Protein AF-A0AAD6IPH9-F1 (afdb_monomer)

Secondary structure (DSSP, 8-state):
--PPPPPP-----PPPPEEEEEE-STTSSHHHHHHHHGGGSPPTTT--EEEEE--S--HHHHHHHHSTTSTTGGG---EEE-TTS-TTTS-TTHHHHHHHHIIIII--SEEEEEPPTT--HHHHHHHHHHHHHHHHHHHHH-TTS------EEEEEEETTT----S--SHHHHHHHTT--EEEEESGGGS-HHHHHHHHHHHHTT-TT--EEE-BTTB--HHHH----TTSHHHHHHTT--SS--------------TTEEEEEEEEES-SSSB-HHHHHHHHHH--TTTEEEEEEEEEESSPPTT---SSSEEEEEEEETTEEEEEEE--S-SS---EEEEEEEEEETT-HHHHHHHHHTTSS--BTTS------EEEETT------------------------------------------PPPPTTGGGSS--GGG---GGGSSSTTEEEEE-SBTTTBSTTSPPPHHHHHHHHHHHHHSEEEEE-SS-HHHHHHHH--TT--GGGT-SEEEEGGGTEEEETTEEPPP--HHHHH-HHHHHHHHHHHHHHHHH---S---S-SEEE-SS-EEE-SS-TT--HHHHHHHHHHHHHH-HHHHHHHHHHHHTGGG-EEEEEETTTEEEEEETT-SGGGGHHHHHT-B-TTSSBS-SEEEEEES--STTSTTHHHHH-TTEEEEE-SSHHHHHHHHHHHHT-

Foldseek 3Di:
DDDDDDDPDPPPPQFFAAEEEEAEAPPLCSVVLVVLCQVVDDAPPLAAEEEEEFDPDDPPVVCVLVPDPDVRSRRHPDHDYQPDHGCQPPPPPSVLVVVQCCCPPVVGSYYYYYHYHPRQQQVVQVNLVVSQVVQVVVCVVPVVGHGYHHAFYEYRDALVPDQADPDLDPVLLVSLVRHQEYEHEPCVVDDPVSNVSVVVSSCSSPVQRYYDYADNSHDNSVLRDADTPSCQVVLVVVPPPPDDDDDDDDDPPPDDPPWKWKKKKFWFPDAQWKALVLQVVCLQPVRSQWWAKKWWKAWHQQDHPQAPDDGTFIWTKIHGRSDIHTDTDDDPDPPDPRTRIIMMIMTTPPNLVVVVVVVVVVSRIDHNVNDDPIDIDMDIPVDPDDDDDDDDDDDDDDDDDDDDDDDDDDDDDDDDDDDDDDDDDDDDPVLVVPPDDPPQQDDQCQAQDFLEEEEEEADQTQFPHQAAGDPVSLVLLQVVRSHHAYEYFYLAALVSVCSHDPDPNRGNLCSHQWYAYNLNLFIDGSSHTDDHAFQCNLQPPVRVVVLVVVLVVLLVPDDDPAADAQQWDGDRFWIKGFSNHPPDDPVRLQVQLVVCVVVVSAVVVVVVSCVVVVVSQWDWADDDRTIIIIGHPCSANNVNVVVQQCDADPVRHRRRQAYEYEDAQCDVNGSCVCVQPDPRYVYDHANGNVRSSVVSCVVVVD

InterPro domains:
  IPR003495 CobW/HypB/UreG, nucleotide-binding domain [PF02492] (21-212)
  IPR005002 Phosphomannomutase [PF03332] (475-701)
  IPR005002 Phosphomannomutase [PTHR10466] (449-700)
  IPR005002 Phosphomannomutase [SFLDF00445] (448-701)
  IPR005002 Phosphomannomutase [cd02585] (453-699)
  IPR006379 HAD-superfamily hydrolase, subfamily IIB [TIGR01484] (455-677)
  IPR023214 HAD superfamily [G3DSA:3.40.50.1000] (453-696)
  IPR027417 P-loop containing nucleoside triphosphate hydrolase [G3DSA:3.40.50.300] (20-229)
  IPR027417 P-loop containing nucleoside triphosphate hydrolase [SSF52540] (21-219)
  IPR036412 HAD-like superfamily [SSF56784] (453-700)
  IPR043169 Phosphomannomutase, cap domain [G3DSA:3.30.1240.20] (534-635)

Structure (mmCIF, N/CA/C/O backbone):
data_AF-A0AAD6IPH9-F1
#
_entry.id   AF-A0AAD6IPH9-F1
#
loop_
_atom_site.group_PDB
_atom_site.id
_atom_site.type_symbol
_atom_site.label_atom_id
_atom_site.label_alt_id
_atom_site.label_comp_id
_atom_site.label_asym_id
_atom_site.label_entity_id
_atom_site.label_seq_id
_atom_site.pdbx_PDB_ins_code
_atom_site.Cartn_x
_atom_site.Cartn_y
_atom_site.Cartn_z
_atom_site.occupancy
_atom_site.B_iso_or_equiv
_atom_site.auth_seq_id
_atom_site.auth_comp_id
_atom_site.auth_asym_id
_atom_site.auth_atom_id
_atom_site.pdbx_PDB_model_num
ATOM 1 N N . MET A 1 1 ? 47.108 54.157 17.384 1.00 40.97 1 MET A N 1
ATOM 2 C CA . MET A 1 1 ? 46.937 52.703 17.577 1.00 40.97 1 MET A CA 1
ATOM 3 C C . MET A 1 1 ? 45.642 52.492 18.333 1.00 40.97 1 MET A C 1
ATOM 5 O O . MET A 1 1 ? 45.624 52.572 19.551 1.00 40.97 1 MET A O 1
ATOM 9 N N . THR A 1 2 ? 44.549 52.333 17.601 1.00 30.41 2 THR A N 1
ATOM 10 C CA . THR A 1 2 ? 43.223 52.032 18.147 1.00 30.41 2 THR A CA 1
ATOM 11 C C . THR A 1 2 ? 42.772 50.766 17.446 1.00 30.41 2 THR A C 1
ATOM 13 O O . THR A 1 2 ? 42.500 50.779 16.248 1.00 30.41 2 THR A O 1
ATOM 16 N N . SER A 1 3 ? 42.833 49.665 18.187 1.00 34.91 3 SER A N 1
ATOM 17 C CA . SER A 1 3 ? 42.413 48.330 17.780 1.00 34.91 3 SER A CA 1
ATOM 18 C C . SER A 1 3 ? 40.932 48.340 17.407 1.00 34.91 3 SER A C 1
ATOM 20 O O . SER A 1 3 ? 40.087 48.636 18.254 1.00 34.91 3 SER A O 1
ATOM 22 N N . GLN A 1 4 ? 40.628 48.025 16.150 1.00 31.45 4 GLN A N 1
ATOM 23 C CA . GLN A 1 4 ? 39.270 47.676 15.744 1.00 31.45 4 GLN A CA 1
ATOM 24 C C . GLN A 1 4 ? 38.835 46.391 16.473 1.00 31.45 4 GLN A C 1
ATOM 26 O O . GLN A 1 4 ? 39.679 45.525 16.723 1.00 31.45 4 GLN A O 1
ATOM 31 N N . PRO A 1 5 ? 37.550 46.266 16.844 1.00 30.94 5 PRO A N 1
ATOM 32 C CA . PRO A 1 5 ? 37.028 45.034 17.417 1.00 30.94 5 PRO A CA 1
ATOM 33 C C . PRO A 1 5 ? 37.062 43.908 16.368 1.00 30.94 5 PRO A C 1
ATOM 35 O O . PRO A 1 5 ? 37.026 44.194 15.167 1.00 30.94 5 PRO A O 1
ATOM 38 N N . PRO A 1 6 ? 37.140 42.635 16.793 1.00 31.25 6 PRO A N 1
ATOM 39 C CA . PRO A 1 6 ? 37.126 41.515 15.866 1.00 31.25 6 PRO A CA 1
ATOM 40 C C . PRO A 1 6 ? 35.789 41.494 15.120 1.00 31.25 6 PRO A C 1
ATOM 42 O O . PRO A 1 6 ? 34.722 41.607 15.727 1.00 31.25 6 PRO A O 1
ATOM 45 N N . VAL A 1 7 ? 35.863 41.368 13.796 1.00 28.55 7 VAL A N 1
ATOM 46 C CA . VAL A 1 7 ? 34.715 41.087 12.929 1.00 28.55 7 VAL A CA 1
ATOM 47 C C . VAL A 1 7 ? 34.043 39.811 13.458 1.00 28.55 7 VAL A C 1
ATOM 49 O O . VAL A 1 7 ? 34.758 38.846 13.744 1.00 28.55 7 VAL A O 1
ATOM 52 N N . PRO A 1 8 ? 32.711 39.783 13.653 1.00 26.44 8 PRO A N 1
ATOM 53 C CA . PRO A 1 8 ? 32.043 38.581 14.121 1.00 26.44 8 PRO A CA 1
ATOM 54 C C . PRO A 1 8 ? 32.283 37.467 13.104 1.00 26.44 8 PRO A C 1
ATOM 56 O O . PRO A 1 8 ? 32.081 37.661 11.906 1.00 26.44 8 PRO A O 1
ATOM 59 N N . ILE A 1 9 ? 32.743 36.317 13.599 1.00 29.39 9 ILE A N 1
ATOM 60 C CA . ILE A 1 9 ? 32.830 35.070 12.841 1.00 29.39 9 ILE A CA 1
ATOM 61 C C . ILE A 1 9 ? 31.447 34.857 12.224 1.00 29.39 9 ILE A C 1
ATOM 63 O O . ILE A 1 9 ? 30.461 34.704 12.948 1.00 29.39 9 ILE A O 1
ATOM 67 N N . THR A 1 10 ? 31.370 34.948 10.898 1.00 30.03 10 THR A N 1
ATOM 68 C CA . THR A 1 10 ? 30.166 34.693 10.113 1.00 30.03 10 THR A CA 1
ATOM 69 C C . THR A 1 10 ? 29.572 33.362 10.563 1.00 30.03 10 THR A C 1
ATOM 71 O O . THR A 1 10 ? 30.263 32.344 10.595 1.00 30.03 10 THR A O 1
ATOM 74 N N . GLN A 1 11 ? 28.306 33.382 10.989 1.00 28.66 11 GLN A N 1
ATOM 75 C CA . GLN A 1 11 ? 27.573 32.174 11.354 1.00 28.66 11 GLN A CA 1
ATOM 76 C C . GLN A 1 11 ? 27.664 31.190 10.186 1.00 28.66 11 GLN A C 1
ATOM 78 O O . GLN A 1 11 ? 27.154 31.466 9.102 1.00 28.66 11 GLN A O 1
ATOM 83 N N . VAL A 1 12 ? 28.332 30.056 10.397 1.00 33.31 12 VAL A N 1
ATOM 84 C CA . VAL A 1 12 ? 28.293 28.932 9.463 1.00 33.31 12 VAL A CA 1
ATOM 85 C C . VAL A 1 12 ? 26.847 28.450 9.451 1.00 33.31 12 VAL A C 1
ATOM 87 O O . VAL A 1 12 ? 26.389 27.798 10.390 1.00 33.31 12 VAL A O 1
ATOM 90 N N . VAL A 1 13 ? 26.092 28.849 8.430 1.00 38.53 13 VAL A N 1
ATOM 91 C CA . VAL A 1 13 ? 24.740 28.348 8.194 1.00 38.53 13 VAL A CA 1
ATOM 92 C C . VAL A 1 13 ? 24.895 26.873 7.843 1.00 38.53 13 VAL A C 1
ATOM 94 O O . VAL A 1 13 ? 25.298 26.528 6.736 1.00 38.53 13 VAL A O 1
ATOM 97 N N . HIS A 1 14 ? 24.651 25.990 8.811 1.00 47.28 14 HIS A N 1
ATOM 98 C CA . HIS A 1 14 ? 24.636 24.558 8.545 1.00 47.28 14 HIS A CA 1
ATOM 99 C C . HIS A 1 14 ? 23.437 24.259 7.630 1.00 47.28 14 HIS A C 1
ATOM 101 O O . HIS A 1 14 ? 22.299 24.501 8.047 1.00 47.28 14 HIS A O 1
ATOM 107 N N . PRO A 1 15 ? 23.657 23.748 6.404 1.00 59.06 15 PRO A N 1
ATOM 108 C CA . PRO A 1 15 ? 22.583 23.479 5.451 1.00 59.06 15 PRO A CA 1
ATOM 109 C C . PRO A 1 15 ? 21.565 22.503 6.054 1.00 59.06 15 PRO A C 1
ATOM 111 O O . PRO A 1 15 ? 21.917 21.665 6.890 1.00 59.06 15 PRO A O 1
ATOM 114 N N . GLN A 1 16 ? 20.293 22.618 5.671 1.00 69.06 16 GLN A N 1
ATOM 115 C CA . GLN A 1 16 ? 19.253 21.674 6.095 1.00 69.06 16 GLN A CA 1
ATOM 116 C C . GLN A 1 16 ? 19.664 20.246 5.690 1.00 69.06 16 GLN A C 1
ATOM 118 O O . GLN A 1 16 ? 20.018 20.046 4.527 1.00 69.06 16 GLN A O 1
ATOM 123 N N . PRO A 1 17 ? 19.678 19.258 6.606 1.00 74.19 17 PRO A N 1
ATOM 124 C CA . PRO A 1 17 ? 20.082 17.907 6.257 1.00 74.19 17 PRO A CA 1
ATOM 125 C C . PRO A 1 17 ? 18.937 17.203 5.538 1.00 74.19 17 PRO A C 1
ATOM 127 O O . PRO A 1 17 ? 17.760 17.410 5.847 1.00 74.19 17 PRO A O 1
ATOM 130 N N . TRP A 1 18 ? 19.284 16.355 4.578 1.00 77.00 18 TRP A N 1
ATOM 131 C CA . TRP A 1 18 ? 18.292 15.674 3.756 1.00 77.00 18 TRP A CA 1
ATOM 132 C C . TRP A 1 18 ? 18.241 14.187 4.089 1.00 77.00 18 TRP A C 1
ATOM 134 O O . TRP A 1 18 ? 19.237 13.487 3.872 1.00 77.00 18 TRP A O 1
ATOM 144 N N . PRO A 1 19 ? 17.124 13.690 4.650 1.00 86.50 19 PRO A N 1
ATOM 145 C CA . PRO A 1 19 ? 16.977 12.278 4.944 1.00 86.50 19 PRO A CA 1
ATOM 146 C C . PRO A 1 19 ? 16.933 11.436 3.667 1.00 86.50 19 PRO A C 1
ATOM 148 O O . PRO A 1 19 ? 16.150 11.723 2.765 1.00 86.50 19 PRO A O 1
ATOM 151 N N . SER A 1 20 ? 17.714 10.360 3.615 1.00 87.38 20 SER A N 1
ATOM 152 C CA . SER A 1 20 ? 17.524 9.268 2.651 1.00 87.38 20 SER A CA 1
ATOM 153 C C . SER A 1 20 ? 16.933 8.060 3.364 1.00 87.38 20 SER A C 1
ATOM 155 O O . SER A 1 20 ? 17.438 7.653 4.410 1.00 87.38 20 SER A O 1
ATOM 157 N N . ILE A 1 21 ? 15.887 7.463 2.799 1.00 87.94 21 ILE A N 1
ATOM 158 C CA . ILE A 1 21 ? 15.322 6.210 3.305 1.00 87.94 21 ILE A CA 1
ATOM 159 C C . ILE A 1 21 ? 16.053 5.047 2.635 1.00 87.94 21 ILE A C 1
ATOM 161 O O . ILE A 1 21 ? 16.107 4.982 1.411 1.00 87.94 21 ILE A O 1
ATOM 165 N N . VAL A 1 22 ? 16.561 4.102 3.426 1.00 89.06 22 VAL A N 1
ATOM 166 C CA . VAL A 1 22 ? 17.079 2.816 2.942 1.00 89.06 22 VAL A CA 1
ATOM 167 C C . VAL A 1 22 ? 16.176 1.707 3.472 1.00 89.06 22 VAL A C 1
ATOM 169 O O . VAL A 1 22 ? 16.068 1.483 4.678 1.00 89.06 22 VAL A O 1
ATOM 172 N N . THR A 1 23 ? 15.504 1.015 2.557 1.00 86.88 23 THR A N 1
ATOM 173 C CA . THR A 1 23 ? 14.456 0.031 2.844 1.00 86.88 23 THR A CA 1
ATOM 174 C C . THR A 1 23 ? 14.688 -1.283 2.102 1.00 86.88 23 THR A C 1
ATOM 176 O O . THR A 1 23 ? 15.613 -1.395 1.303 1.00 86.88 23 THR A O 1
ATOM 179 N N . GLY A 1 24 ? 13.916 -2.321 2.421 1.00 82.31 24 GLY A N 1
ATOM 180 C CA . GLY A 1 24 ? 14.079 -3.672 1.880 1.00 82.31 24 GLY A CA 1
ATOM 181 C C . GLY A 1 24 ? 13.961 -4.765 2.941 1.00 82.31 24 GLY A C 1
ATOM 182 O O . GLY A 1 24 ? 14.081 -4.513 4.143 1.00 82.31 24 GLY A O 1
ATOM 183 N N . PHE A 1 25 ? 13.754 -6.005 2.492 1.00 80.38 25 PHE A N 1
ATOM 184 C CA . PHE A 1 25 ? 13.565 -7.165 3.369 1.00 80.38 25 PHE A CA 1
ATOM 185 C C . PHE A 1 25 ? 14.732 -7.380 4.348 1.00 80.38 25 PHE A C 1
ATOM 187 O O . PHE A 1 25 ? 15.869 -6.947 4.127 1.00 80.38 25 PHE A O 1
ATOM 194 N N . LEU A 1 26 ? 14.450 -8.051 5.468 1.00 80.12 26 LEU A N 1
ATOM 195 C CA . LEU A 1 26 ? 15.492 -8.445 6.415 1.00 80.12 26 LEU A CA 1
ATOM 196 C C . LEU A 1 26 ? 16.542 -9.306 5.698 1.00 80.12 26 LEU A C 1
ATOM 198 O O . LEU A 1 26 ? 16.204 -10.170 4.893 1.00 80.12 26 LEU A O 1
ATOM 202 N N . GLY A 1 27 ? 17.818 -9.037 5.967 1.00 79.94 27 GLY A N 1
ATOM 203 C CA . GLY A 1 27 ? 18.922 -9.751 5.329 1.00 79.94 27 GLY A CA 1
ATOM 204 C C . GLY A 1 27 ? 19.260 -9.295 3.906 1.00 79.94 27 GLY A C 1
ATOM 205 O O . GLY A 1 27 ? 20.228 -9.811 3.353 1.00 79.94 27 GLY A O 1
ATOM 206 N N . SER A 1 28 ? 18.568 -8.302 3.325 1.00 87.81 28 SER A N 1
ATOM 207 C CA . SER A 1 28 ? 18.896 -7.801 1.978 1.00 87.81 28 SER A CA 1
ATOM 208 C C . SER A 1 28 ? 20.208 -7.016 1.883 1.00 87.81 28 SER A C 1
ATOM 210 O O . SER A 1 28 ? 20.683 -6.742 0.786 1.00 87.81 28 SER A O 1
ATOM 212 N N . GLY A 1 29 ? 20.841 -6.701 3.018 1.00 87.56 29 GLY A N 1
ATOM 213 C CA . GLY A 1 29 ? 22.144 -6.031 3.079 1.00 87.56 29 GLY A CA 1
ATOM 214 C C . GLY A 1 29 ? 22.083 -4.505 3.194 1.00 87.56 29 GLY A C 1
ATOM 215 O O . GLY A 1 29 ? 23.081 -3.849 2.918 1.00 87.56 29 GLY A O 1
ATOM 216 N N . LYS A 1 30 ? 20.949 -3.937 3.631 1.00 89.25 30 LYS A N 1
ATOM 217 C CA . LYS A 1 30 ? 20.774 -2.491 3.889 1.00 89.25 30 LYS A CA 1
ATOM 218 C C . LYS A 1 30 ? 21.888 -1.895 4.755 1.00 89.25 30 LYS A C 1
ATOM 220 O O . LYS A 1 30 ? 22.540 -0.946 4.337 1.00 89.25 30 LYS A O 1
ATOM 225 N N . THR A 1 31 ? 22.149 -2.477 5.927 1.00 83.69 31 THR A N 1
ATOM 226 C CA . THR A 1 31 ? 23.180 -1.982 6.852 1.00 83.69 31 THR A CA 1
ATOM 227 C C . THR A 1 31 ? 24.575 -2.058 6.231 1.00 83.69 31 THR A C 1
ATOM 229 O O . THR A 1 31 ? 25.342 -1.107 6.323 1.00 83.69 31 THR A O 1
ATOM 232 N N . THR A 1 32 ? 24.896 -3.154 5.534 1.00 85.06 32 THR A N 1
ATOM 233 C CA . THR A 1 32 ? 26.162 -3.297 4.795 1.00 85.06 32 THR A CA 1
ATOM 234 C C . THR A 1 32 ? 26.305 -2.224 3.720 1.00 85.06 32 THR A C 1
ATOM 236 O O . THR A 1 32 ? 27.376 -1.641 3.582 1.00 85.06 32 THR A O 1
ATOM 239 N N . LEU A 1 33 ? 25.221 -1.918 3.003 1.00 89.00 33 LEU A N 1
ATOM 240 C CA . LEU A 1 33 ? 25.200 -0.847 2.017 1.00 89.00 33 LEU A CA 1
ATOM 241 C C . LEU A 1 33 ? 25.491 0.509 2.657 1.00 89.00 33 LEU A C 1
ATOM 243 O O . LEU A 1 33 ? 26.385 1.207 2.192 1.00 89.00 33 LEU A O 1
ATOM 247 N N . ILE A 1 34 ? 24.814 0.849 3.757 1.00 86.38 34 ILE A N 1
ATOM 248 C CA . ILE A 1 34 ? 25.044 2.105 4.490 1.00 86.38 34 ILE A CA 1
ATOM 249 C C . ILE A 1 34 ? 26.498 2.195 4.976 1.00 86.38 34 ILE A C 1
ATOM 251 O O . ILE A 1 34 ? 27.152 3.219 4.787 1.00 86.38 34 ILE A O 1
ATOM 255 N N . LEU A 1 35 ? 27.038 1.112 5.538 1.00 82.31 35 LEU A N 1
ATOM 256 C CA . LEU A 1 35 ? 28.430 1.042 5.990 1.00 82.31 35 LEU A CA 1
ATOM 257 C C . LEU A 1 35 ? 29.434 1.250 4.848 1.00 82.31 35 LEU A C 1
ATOM 259 O O . LEU A 1 35 ? 30.454 1.901 5.053 1.00 82.31 35 L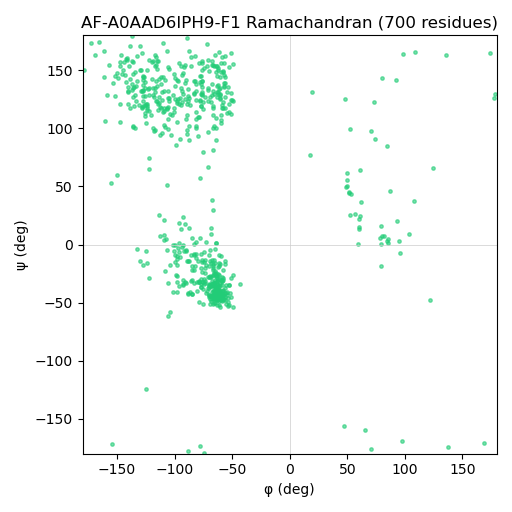EU A O 1
ATOM 263 N N . ASN A 1 36 ? 29.143 0.750 3.646 1.00 84.31 36 ASN A N 1
ATOM 264 C CA . ASN A 1 36 ? 29.985 0.941 2.463 1.00 84.31 36 ASN A CA 1
ATOM 265 C C . ASN A 1 36 ? 29.906 2.361 1.873 1.00 84.31 36 ASN A C 1
ATOM 267 O O . ASN A 1 36 ? 30.756 2.727 1.053 1.00 84.31 36 ASN A O 1
ATOM 271 N N . LEU A 1 37 ? 28.922 3.172 2.277 1.00 82.38 37 LEU A N 1
ATOM 272 C CA . LEU A 1 37 ? 28.849 4.591 1.918 1.00 82.38 37 LEU A CA 1
ATOM 273 C C . LEU A 1 37 ? 29.756 5.452 2.800 1.00 82.38 37 LEU A C 1
ATOM 275 O O . LEU A 1 37 ? 30.303 6.431 2.304 1.00 82.38 37 LEU A O 1
ATOM 279 N N . LEU A 1 38 ? 29.964 5.084 4.072 1.00 77.94 38 LEU A N 1
ATOM 280 C CA . LEU A 1 38 ? 30.748 5.882 5.028 1.00 77.94 38 LEU A CA 1
ATOM 281 C C . LEU A 1 38 ? 32.158 6.250 4.526 1.00 77.94 38 LEU A C 1
ATOM 283 O O . LEU A 1 38 ? 32.512 7.423 4.614 1.00 77.94 38 LEU A O 1
ATOM 287 N N . PRO A 1 39 ? 32.958 5.331 3.944 1.00 78.19 39 PRO A N 1
ATOM 288 C CA . PRO A 1 39 ? 34.296 5.665 3.453 1.00 78.19 39 PRO A CA 1
ATOM 289 C C . PRO A 1 39 ? 34.300 6.604 2.240 1.00 78.19 39 PRO A C 1
ATOM 291 O O . PRO A 1 39 ? 35.358 7.098 1.871 1.00 78.19 39 PRO A O 1
ATOM 294 N N . GLN A 1 40 ? 33.147 6.801 1.593 1.00 81.44 40 GLN A N 1
ATOM 295 C CA . GLN A 1 40 ? 32.972 7.690 0.441 1.00 81.44 40 GLN A CA 1
ATOM 296 C C . GLN A 1 40 ? 32.510 9.097 0.863 1.00 81.44 40 GLN A C 1
ATOM 298 O O . GLN A 1 40 ? 32.297 9.958 0.011 1.00 81.44 40 GLN A O 1
ATOM 303 N N . LEU A 1 41 ? 32.292 9.326 2.163 1.00 77.00 41 LEU A N 1
ATOM 304 C CA . LEU A 1 41 ? 31.900 10.618 2.720 1.00 77.00 41 LEU A CA 1
ATOM 305 C C . LEU A 1 41 ? 33.128 11.400 3.202 1.00 77.00 41 LEU A C 1
ATOM 307 O O . LEU A 1 41 ? 34.127 10.784 3.585 1.00 77.00 41 LEU A O 1
ATOM 311 N N . PRO A 1 42 ? 33.064 12.747 3.233 1.00 74.94 42 PRO A N 1
ATOM 312 C CA . PRO A 1 42 ? 34.139 13.530 3.820 1.00 74.94 42 PRO A CA 1
ATOM 313 C C . PRO A 1 42 ? 34.375 13.127 5.285 1.00 74.94 42 PRO A C 1
ATOM 315 O O . PRO A 1 42 ? 33.438 12.745 5.992 1.00 74.94 42 PRO A O 1
ATOM 318 N N . PRO A 1 43 ? 35.620 13.209 5.771 1.00 67.25 43 PRO A N 1
ATOM 319 C CA . PRO A 1 43 ? 35.936 12.794 7.124 1.00 67.25 43 PRO A CA 1
ATOM 320 C C . PRO A 1 43 ? 35.357 13.760 8.180 1.00 67.25 43 PRO A C 1
ATOM 322 O O . PRO A 1 43 ? 35.108 14.942 7.920 1.00 67.25 43 PRO A O 1
ATOM 325 N N . PRO A 1 44 ? 35.190 13.303 9.425 1.00 56.12 44 PRO A N 1
ATOM 326 C CA . PRO A 1 44 ? 34.807 14.164 10.539 1.00 56.12 44 PRO A CA 1
ATOM 327 C C . PRO A 1 44 ? 35.938 15.148 10.884 1.00 56.12 44 PRO A C 1
ATOM 329 O O . PRO A 1 44 ? 37.110 14.842 10.657 1.00 56.12 44 PRO A O 1
ATOM 332 N N . PRO A 1 45 ? 35.628 16.311 11.484 1.00 59.41 45 PRO A N 1
ATOM 333 C CA . PRO A 1 45 ? 34.293 16.791 11.853 1.00 59.41 45 PRO A CA 1
ATOM 334 C C . PRO A 1 45 ? 33.561 17.497 10.696 1.00 59.41 45 PRO A C 1
ATOM 336 O O . PRO A 1 45 ? 32.491 18.057 10.911 1.00 59.41 45 PRO A O 1
ATOM 339 N N . THR A 1 46 ? 34.135 17.510 9.483 1.00 66.75 46 THR A N 1
ATOM 340 C CA . THR A 1 46 ? 33.599 18.282 8.344 1.00 66.75 46 THR A CA 1
ATOM 341 C C . THR A 1 46 ? 32.277 17.735 7.812 1.00 66.75 46 THR A C 1
ATOM 343 O O . THR A 1 46 ? 31.442 18.496 7.327 1.00 66.75 46 THR A O 1
ATOM 346 N N . TYR A 1 47 ? 32.054 16.430 7.966 1.00 70.19 47 TYR A N 1
ATOM 347 C CA . TYR A 1 47 ? 30.808 15.770 7.613 1.00 70.19 47 TYR A CA 1
ATOM 348 C C . TYR A 1 47 ? 30.366 14.844 8.736 1.00 70.19 47 TYR A C 1
ATOM 350 O O . TYR A 1 47 ? 31.172 14.124 9.323 1.00 70.19 47 TYR A O 1
ATOM 358 N N . THR A 1 48 ? 29.075 14.875 9.046 1.00 70.94 48 THR A N 1
ATOM 359 C CA . THR A 1 48 ? 28.474 14.013 10.066 1.00 70.94 48 THR A CA 1
ATOM 360 C C . THR A 1 48 ? 27.228 13.358 9.491 1.00 70.94 48 THR A C 1
ATOM 362 O O . THR A 1 48 ? 26.286 14.055 9.102 1.00 70.94 48 THR A O 1
ATOM 365 N N . LEU A 1 49 ? 27.225 12.024 9.449 1.00 77.31 49 LEU A N 1
ATOM 366 C CA . LEU A 1 49 ? 26.064 11.222 9.072 1.00 77.31 49 LEU A CA 1
ATOM 367 C C . LEU A 1 49 ? 25.353 10.734 10.340 1.00 77.31 49 LEU A C 1
ATOM 369 O O . LEU A 1 49 ? 25.956 10.041 11.158 1.00 77.31 49 LEU A O 1
ATOM 373 N N . ALA A 1 50 ? 24.072 11.068 10.487 1.00 80.50 50 ALA A N 1
ATOM 374 C CA . ALA A 1 50 ? 23.200 10.461 11.488 1.00 80.50 50 ALA A CA 1
ATOM 375 C C . ALA A 1 50 ? 22.447 9.283 10.864 1.00 80.50 50 ALA A C 1
ATOM 377 O O . ALA A 1 50 ? 21.875 9.416 9.780 1.00 80.50 50 ALA A O 1
ATOM 378 N N . ILE A 1 51 ? 22.434 8.140 11.549 1.00 79.00 51 ILE A N 1
ATOM 379 C CA . ILE A 1 51 ? 21.709 6.944 11.112 1.00 79.00 51 ILE A CA 1
ATOM 380 C C . ILE A 1 51 ? 20.595 6.672 12.121 1.00 79.00 51 ILE A C 1
ATOM 382 O O . ILE A 1 51 ? 20.862 6.464 13.303 1.00 79.00 51 ILE A O 1
ATOM 386 N N . LEU A 1 52 ? 19.351 6.665 11.647 1.00 79.88 52 LEU A N 1
ATOM 387 C CA . LEU A 1 52 ? 18.175 6.285 12.422 1.00 79.88 52 LEU A CA 1
ATOM 388 C C . LEU A 1 52 ? 17.796 4.845 12.055 1.00 79.88 52 LEU A C 1
ATOM 390 O O . LEU A 1 52 ? 17.420 4.589 10.911 1.00 79.88 52 LEU A O 1
ATOM 394 N N . LYS A 1 53 ? 17.903 3.909 13.004 1.00 72.75 53 LYS A N 1
ATOM 395 C CA . LYS A 1 53 ? 17.609 2.477 12.805 1.00 72.75 53 LYS A CA 1
ATOM 396 C C . LYS A 1 53 ? 16.415 2.037 13.654 1.00 72.75 53 LYS A C 1
ATOM 398 O O . LYS A 1 53 ? 16.163 2.593 14.719 1.00 72.75 53 LYS A O 1
ATOM 403 N N . ASN A 1 54 ? 15.696 1.023 13.171 1.00 57.91 54 ASN A N 1
ATOM 404 C CA . ASN A 1 54 ? 14.424 0.573 13.732 1.00 57.91 54 ASN A CA 1
ATOM 405 C C . ASN A 1 54 ? 14.402 -0.796 14.466 1.00 57.91 54 ASN A C 1
ATOM 407 O O . ASN A 1 54 ? 13.324 -1.329 14.737 1.00 57.91 54 ASN A O 1
ATOM 411 N N . GLU A 1 55 ? 15.531 -1.453 14.728 1.00 53.88 55 GLU A N 1
ATOM 412 C CA . GLU A 1 55 ? 15.502 -2.831 15.258 1.00 53.88 55 GLU A CA 1
ATOM 413 C C . GLU A 1 55 ? 16.109 -2.955 16.652 1.00 53.88 55 GLU A C 1
ATOM 415 O O . GLU A 1 55 ? 17.212 -2.478 16.892 1.00 53.88 55 GLU A O 1
ATOM 420 N N . PHE A 1 56 ? 15.401 -3.681 17.525 1.00 38.44 56 PHE A N 1
ATOM 421 C CA . PHE A 1 56 ? 15.954 -4.268 18.741 1.00 38.44 56 PHE A CA 1
ATOM 422 C C . PHE A 1 56 ? 16.839 -5.467 18.371 1.00 38.44 56 PHE A C 1
ATOM 424 O O . PHE A 1 56 ? 16.350 -6.424 17.767 1.00 38.44 56 PHE A O 1
ATOM 431 N N . GLY A 1 57 ? 18.089 -5.476 18.843 1.00 37.84 57 GLY A N 1
ATOM 432 C CA . GLY A 1 57 ? 18.777 -6.732 19.160 1.00 37.84 57 GLY A CA 1
ATOM 433 C C . GLY A 1 57 ? 19.908 -7.216 18.250 1.00 37.84 57 GLY A C 1
ATOM 434 O O . GLY A 1 57 ? 20.053 -8.428 18.129 1.00 37.84 57 GLY A O 1
ATOM 435 N N . ASP A 1 58 ? 20.767 -6.346 17.707 1.00 37.88 58 ASP A N 1
ATOM 436 C CA . ASP A 1 58 ? 22.002 -6.796 17.035 1.00 37.88 58 ASP A CA 1
ATOM 437 C C . ASP A 1 58 ? 23.269 -6.179 17.658 1.00 37.88 58 ASP A C 1
ATOM 439 O O . ASP A 1 58 ? 24.041 -5.449 17.034 1.00 37.88 58 ASP A O 1
ATOM 443 N N . VAL A 1 59 ? 23.515 -6.549 18.922 1.00 38.88 59 VAL A N 1
ATOM 444 C CA . VAL A 1 59 ? 24.659 -6.122 19.762 1.00 38.88 59 VAL A CA 1
ATOM 445 C C . VAL A 1 59 ? 26.019 -6.266 19.045 1.00 38.88 59 VAL A C 1
ATOM 447 O O . VAL A 1 59 ? 26.972 -5.537 19.338 1.00 38.88 59 VAL A O 1
ATOM 450 N N . ALA A 1 60 ? 26.125 -7.186 18.078 1.00 35.19 60 ALA A N 1
ATOM 451 C CA . ALA A 1 60 ? 27.340 -7.439 17.304 1.00 35.19 60 ALA A CA 1
ATOM 452 C C . ALA A 1 60 ? 27.620 -6.393 16.204 1.00 35.19 60 ALA A C 1
ATOM 454 O O . ALA A 1 60 ? 28.785 -6.085 15.953 1.00 35.19 60 ALA A O 1
ATOM 455 N N . VAL A 1 61 ? 26.589 -5.827 15.564 1.00 41.62 61 VAL A N 1
ATOM 456 C CA . VAL A 1 61 ? 26.737 -4.825 14.487 1.00 41.62 61 VAL A CA 1
ATOM 457 C C . VAL A 1 61 ? 26.749 -3.408 15.051 1.00 41.62 61 VAL A C 1
ATOM 459 O O . VAL A 1 61 ? 27.499 -2.565 14.560 1.00 41.62 61 VAL A O 1
ATOM 462 N N . ASP A 1 62 ? 26.029 -3.166 16.145 1.00 44.09 62 ASP A N 1
ATOM 463 C CA . ASP A 1 62 ? 26.097 -1.893 16.871 1.00 44.09 62 ASP A CA 1
ATOM 464 C C . ASP A 1 62 ? 27.501 -1.665 17.435 1.00 44.09 62 ASP A C 1
ATOM 466 O O . ASP A 1 62 ? 28.020 -0.550 17.388 1.00 44.09 62 ASP A O 1
ATOM 470 N N . SER A 1 63 ? 28.180 -2.747 17.837 1.00 37.59 63 SER A N 1
ATOM 471 C CA . SER A 1 63 ? 29.610 -2.725 18.139 1.00 37.59 63 SER A CA 1
ATOM 472 C C . SER A 1 63 ? 30.463 -2.422 16.905 1.00 37.59 63 SER A C 1
ATOM 474 O O . SER A 1 63 ? 31.494 -1.813 17.060 1.00 37.59 63 SER A O 1
ATOM 476 N N . LEU A 1 64 ? 30.110 -2.761 15.666 1.00 41.56 64 LEU A N 1
ATOM 477 C CA . LEU A 1 64 ? 30.891 -2.356 14.476 1.00 41.56 64 LEU A CA 1
ATOM 478 C C . LEU A 1 64 ? 30.657 -0.888 14.072 1.00 41.56 64 LEU A C 1
ATOM 480 O O . LEU A 1 64 ? 31.564 -0.243 13.548 1.00 41.56 64 LEU A O 1
ATOM 484 N N . LEU A 1 65 ? 29.463 -0.359 14.350 1.00 46.88 65 LEU A N 1
ATOM 485 C CA . LEU A 1 65 ? 29.116 1.055 14.169 1.00 46.88 65 LEU A CA 1
ATOM 486 C C . LEU A 1 65 ? 29.749 1.958 15.247 1.00 46.88 65 LEU A C 1
ATOM 488 O O . LEU A 1 65 ? 30.057 3.110 14.959 1.00 46.88 65 LEU A O 1
ATOM 492 N N . THR A 1 66 ? 29.983 1.436 16.460 1.00 43.28 66 THR A N 1
ATOM 493 C CA . THR A 1 66 ? 30.565 2.177 17.603 1.00 43.28 66 THR A CA 1
ATOM 494 C C . THR A 1 66 ? 32.002 1.783 17.974 1.00 43.28 66 THR A C 1
ATOM 496 O O . THR A 1 66 ? 32.709 2.583 18.585 1.00 43.28 66 THR A O 1
ATOM 499 N N . SER A 1 67 ? 32.476 0.582 17.624 1.00 33.53 67 SER A N 1
ATOM 500 C CA . SER A 1 67 ? 33.811 0.079 17.984 1.00 33.53 67 SER A CA 1
ATOM 501 C C . SER A 1 67 ? 34.834 0.222 16.860 1.00 33.53 67 SER A C 1
ATOM 503 O O . SER A 1 67 ? 34.596 0.049 15.665 1.00 33.53 67 SER A O 1
ATOM 505 N N . SER A 1 68 ? 36.029 0.535 17.330 1.00 38.06 68 SER A N 1
ATOM 506 C CA . SER A 1 68 ? 37.259 0.983 16.693 1.00 38.06 68 SER A CA 1
ATOM 507 C C . SER A 1 68 ? 37.967 -0.047 15.796 1.00 38.06 68 SER A C 1
ATOM 509 O O . SER A 1 68 ? 39.194 -0.110 15.776 1.00 38.06 68 SER A O 1
ATOM 511 N N . THR A 1 69 ? 37.226 -0.853 15.029 1.00 34.03 69 THR A N 1
ATOM 512 C CA . THR A 1 69 ? 37.815 -1.820 14.078 1.00 34.03 69 THR A CA 1
ATOM 513 C C . THR A 1 69 ? 37.869 -1.322 12.632 1.00 34.03 69 THR A C 1
ATOM 515 O O . THR A 1 69 ? 38.604 -1.897 11.830 1.00 34.03 69 THR A O 1
ATOM 518 N N . ASN A 1 70 ? 37.189 -0.218 12.301 1.00 40.84 70 ASN A N 1
ATOM 519 C CA . ASN A 1 70 ? 37.333 0.470 11.018 1.00 40.84 70 ASN A CA 1
ATOM 520 C C . ASN A 1 70 ? 38.023 1.834 11.248 1.00 40.84 70 ASN A C 1
ATOM 522 O O . ASN A 1 70 ? 37.521 2.624 12.051 1.00 40.84 70 ASN A O 1
ATOM 526 N N . PRO A 1 71 ? 39.151 2.155 10.579 1.00 41.03 71 PRO A N 1
ATOM 527 C CA . PRO A 1 71 ? 39.868 3.427 10.760 1.00 41.03 71 PRO A CA 1
ATOM 528 C C . PRO A 1 71 ? 39.016 4.686 10.511 1.00 41.03 71 PRO A C 1
ATOM 530 O O . PRO A 1 71 ? 39.411 5.776 10.915 1.00 41.03 71 PRO A O 1
ATOM 533 N N . ASN A 1 72 ? 37.844 4.523 9.882 1.00 41.44 72 ASN A N 1
ATOM 534 C CA . ASN A 1 72 ? 36.920 5.589 9.499 1.00 41.44 72 ASN A CA 1
ATOM 535 C C . ASN A 1 72 ? 35.632 5.654 10.356 1.00 41.44 72 ASN A C 1
ATOM 537 O O . ASN A 1 72 ? 34.773 6.490 10.073 1.00 41.44 72 ASN A O 1
ATOM 541 N N . SER A 1 73 ? 35.485 4.839 11.418 1.00 39.66 73 SER A N 1
ATOM 542 C CA . SER A 1 73 ? 34.308 4.839 12.327 1.00 39.66 73 SER A CA 1
ATOM 543 C C . SER A 1 73 ? 34.113 6.139 13.130 1.00 39.66 73 SER A C 1
ATOM 545 O O . SER A 1 73 ? 33.188 6.252 13.923 1.00 39.66 73 SER A O 1
ATOM 547 N N . SER A 1 74 ? 34.961 7.147 12.933 1.00 44.00 74 SER A N 1
ATOM 548 C CA . SER A 1 74 ? 34.852 8.470 13.550 1.00 44.00 74 SER A CA 1
ATOM 549 C C . SER A 1 74 ? 33.783 9.375 12.909 1.00 44.00 74 SER A C 1
ATOM 551 O O . SER A 1 74 ? 33.518 10.448 13.445 1.00 44.00 74 SER A O 1
ATOM 553 N N . SER A 1 75 ? 33.176 8.973 11.778 1.00 40.91 75 SER A N 1
ATOM 554 C CA . SER A 1 75 ? 32.188 9.753 10.984 1.00 40.91 75 SER A CA 1
ATOM 555 C C . SER A 1 75 ? 30.723 9.501 11.326 1.00 40.91 75 SER A C 1
ATOM 557 O O . SER A 1 75 ? 29.835 10.171 10.792 1.00 40.91 75 SER A O 1
ATOM 559 N N . VAL A 1 76 ? 30.481 8.615 12.290 1.00 46.44 76 VAL A N 1
ATOM 560 C CA . VAL A 1 76 ? 29.173 8.373 12.899 1.00 46.44 76 VAL A CA 1
ATOM 561 C C . VAL A 1 76 ? 29.220 8.950 14.314 1.00 46.44 76 VAL A C 1
ATOM 563 O O . VAL A 1 76 ? 29.827 8.363 15.204 1.00 46.44 76 VAL A O 1
ATOM 566 N N . SER A 1 77 ? 28.642 10.137 14.528 1.00 39.62 77 SER A N 1
ATOM 567 C CA . SER A 1 77 ? 28.693 10.805 15.843 1.00 39.62 77 SER A CA 1
ATOM 568 C C . SER A 1 77 ? 27.535 10.426 16.771 1.00 39.62 77 SER A C 1
ATOM 570 O O . SER A 1 77 ? 27.605 10.682 17.970 1.00 39.62 77 SER A O 1
ATOM 572 N N . SER A 1 78 ? 26.477 9.804 16.244 1.00 39.78 78 SER A N 1
ATOM 573 C CA . SER A 1 78 ? 25.357 9.300 17.041 1.00 39.78 78 SER A CA 1
ATOM 574 C C . SER A 1 78 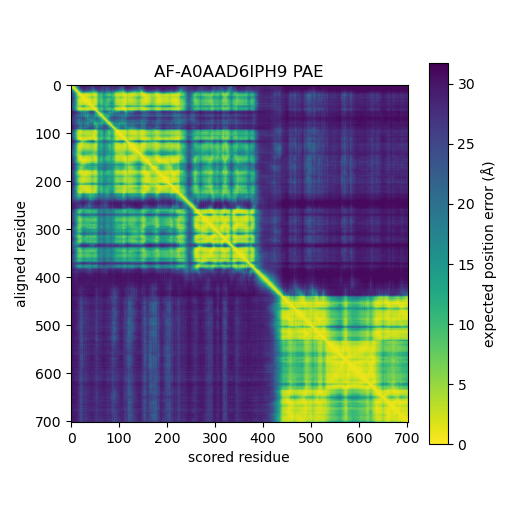? 24.595 8.210 16.289 1.00 39.78 78 SER A C 1
ATOM 576 O O . SER A 1 78 ? 24.195 8.377 15.135 1.00 39.78 78 SER A O 1
ATOM 578 N N . VAL A 1 79 ? 24.405 7.080 16.962 1.00 47.03 79 VAL A N 1
ATOM 579 C CA . VAL A 1 79 ? 23.380 6.093 16.628 1.00 47.03 79 VAL A CA 1
ATOM 580 C C . VAL A 1 79 ? 22.318 6.273 17.704 1.00 47.03 79 VAL A C 1
ATOM 582 O O . VAL A 1 79 ? 22.522 5.852 18.841 1.00 47.03 79 VAL A O 1
ATOM 585 N N . THR A 1 80 ? 21.238 6.986 17.389 1.00 42.53 80 THR A N 1
ATOM 586 C CA . THR A 1 80 ? 20.124 7.155 18.330 1.00 42.53 80 THR A CA 1
ATOM 587 C C . THR A 1 80 ? 19.138 6.020 18.101 1.00 42.53 80 THR A C 1
ATOM 589 O O . THR A 1 80 ? 18.452 5.970 17.079 1.00 42.53 80 THR A O 1
ATOM 592 N N . GLU A 1 81 ? 19.101 5.082 19.043 1.00 41.41 81 GLU A N 1
ATOM 593 C CA . GLU A 1 81 ? 18.134 3.989 19.067 1.00 41.41 81 GLU A CA 1
ATOM 594 C C . GLU A 1 81 ? 16.787 4.522 19.581 1.00 41.41 81 GLU A C 1
ATOM 596 O O . GLU A 1 81 ? 16.701 5.115 20.659 1.00 41.41 81 GLU A O 1
ATOM 601 N N . LEU A 1 82 ? 15.718 4.338 18.802 1.00 39.44 82 LEU A N 1
ATOM 602 C CA . LEU A 1 82 ? 14.359 4.669 19.228 1.00 39.44 82 LEU A CA 1
ATOM 603 C C . LEU A 1 82 ? 13.920 3.665 20.299 1.00 39.44 82 LEU A C 1
ATOM 605 O O . LEU A 1 82 ? 13.453 2.568 20.000 1.00 39.44 82 LEU A O 1
ATOM 609 N N . LEU A 1 83 ? 14.054 4.050 21.567 1.00 30.27 83 LEU A N 1
ATOM 610 C CA . LEU A 1 83 ? 13.842 3.166 22.717 1.00 30.27 83 LEU A CA 1
ATOM 611 C C . LEU A 1 83 ? 12.387 2.708 22.951 1.00 30.27 83 LEU A C 1
ATOM 613 O O . LEU A 1 83 ? 12.135 2.084 23.973 1.00 30.27 83 LEU A O 1
ATOM 617 N N . ASN A 1 84 ? 11.428 2.954 22.046 1.00 25.22 84 ASN A N 1
ATOM 618 C CA . ASN A 1 84 ? 10.027 2.535 22.227 1.00 25.22 84 ASN A CA 1
ATOM 619 C C . ASN A 1 84 ? 9.256 2.235 20.921 1.00 25.22 84 ASN A C 1
ATOM 621 O O . ASN A 1 84 ? 8.178 2.784 20.680 1.00 25.22 84 ASN A O 1
ATOM 625 N N . GLY A 1 85 ? 9.747 1.272 20.135 1.00 32.66 85 GLY A N 1
ATOM 626 C CA . GLY A 1 85 ? 8.931 0.549 19.151 1.00 32.66 85 GLY A CA 1
ATOM 627 C C . GLY A 1 85 ? 9.218 0.876 17.687 1.00 32.66 85 GLY A C 1
ATOM 628 O O . GLY A 1 85 ? 9.915 1.826 17.353 1.00 32.66 85 GLY A O 1
ATOM 629 N N . CYS A 1 86 ? 8.707 0.019 16.801 1.00 33.03 86 CYS A N 1
ATOM 630 C CA . CYS A 1 86 ? 9.055 0.052 15.391 1.00 33.03 86 CYS A CA 1
ATOM 631 C C . CYS A 1 86 ? 8.530 1.318 14.667 1.00 33.03 86 CYS A C 1
ATOM 633 O O . CYS A 1 86 ? 7.324 1.548 14.642 1.00 33.03 86 CYS A O 1
ATOM 635 N N . ILE A 1 87 ? 9.401 2.027 13.941 1.00 37.78 87 ILE A N 1
ATOM 636 C CA . ILE A 1 87 ? 9.154 2.997 12.861 1.00 37.78 87 ILE A CA 1
ATOM 637 C C . ILE A 1 87 ? 8.073 2.482 11.888 1.00 37.78 87 ILE A C 1
ATOM 639 O O . ILE A 1 87 ? 7.272 3.244 11.372 1.00 37.78 87 ILE A O 1
ATOM 643 N N . CYS A 1 88 ? 7.981 1.177 11.636 1.00 32.56 88 CYS A N 1
ATOM 644 C CA . CYS A 1 88 ? 6.932 0.615 10.781 1.00 32.56 88 CYS A CA 1
ATOM 645 C C . CYS A 1 88 ? 5.596 0.303 11.492 1.00 32.56 88 CYS A C 1
ATOM 647 O O . CYS A 1 88 ? 4.621 0.023 10.797 1.00 32.56 88 CYS A O 1
ATOM 649 N N . CYS A 1 89 ? 5.510 0.374 12.830 1.00 34.78 89 CYS A N 1
ATOM 650 C CA . CYS A 1 89 ? 4.336 -0.087 13.591 1.00 34.78 89 CYS A CA 1
ATOM 651 C C . CYS A 1 89 ? 3.691 0.948 14.539 1.00 34.78 89 CYS A C 1
ATOM 653 O O . CYS A 1 89 ? 2.650 0.621 15.095 1.00 34.78 89 CYS A O 1
ATOM 655 N N . ASN A 1 90 ? 4.244 2.157 14.730 1.00 36.56 90 ASN A N 1
ATOM 656 C CA . ASN A 1 90 ? 3.667 3.218 15.589 1.00 36.56 90 ASN A CA 1
ATOM 657 C C . ASN A 1 90 ? 4.130 4.636 15.168 1.00 36.56 90 ASN A C 1
ATOM 659 O O . ASN A 1 90 ? 4.690 5.392 15.959 1.00 36.56 90 ASN A O 1
ATOM 663 N N . LEU A 1 91 ? 3.969 4.993 13.890 1.00 45.84 91 LEU A N 1
ATOM 664 C CA . LEU A 1 91 ? 4.811 6.039 13.295 1.00 45.84 91 LEU A CA 1
ATOM 665 C C . LEU A 1 91 ? 4.350 7.499 13.438 1.00 45.84 91 LEU A C 1
ATOM 667 O O . LEU A 1 91 ? 5.156 8.395 13.211 1.00 45.84 91 LEU A O 1
ATOM 671 N N . VAL A 1 92 ? 3.107 7.792 13.817 1.00 46.62 92 VAL A N 1
ATOM 672 C CA . VAL A 1 92 ? 2.670 9.199 13.860 1.00 46.62 92 VAL A CA 1
ATOM 673 C C . VAL A 1 92 ? 3.142 9.845 15.168 1.00 46.62 92 VAL A C 1
ATOM 675 O O . VAL A 1 92 ? 2.555 9.625 16.223 1.00 46.62 92 VAL A O 1
ATOM 678 N N . GLY A 1 93 ? 4.236 10.612 15.098 1.00 54.28 93 GLY A N 1
ATOM 679 C CA . GLY A 1 93 ? 4.792 11.408 16.206 1.00 54.28 93 GLY A CA 1
ATOM 680 C C . GLY A 1 93 ? 6.239 11.065 16.584 1.00 54.28 93 GLY A C 1
ATOM 681 O O . GLY A 1 93 ? 7.079 11.958 16.635 1.00 54.28 93 GLY A O 1
ATOM 682 N N . GLN A 1 94 ? 6.577 9.780 16.748 1.00 64.31 94 GLN A N 1
ATOM 683 C CA . GLN A 1 94 ? 7.903 9.363 17.247 1.00 64.31 94 GLN A CA 1
ATOM 684 C C . GLN A 1 94 ? 9.064 9.703 16.293 1.00 64.31 94 GLN A C 1
ATOM 686 O O . GLN A 1 94 ? 10.152 10.065 16.740 1.00 64.31 94 GLN A O 1
ATOM 691 N N . LEU A 1 95 ? 8.844 9.618 14.974 1.00 74.94 95 LEU A N 1
ATOM 692 C CA . LEU A 1 95 ? 9.857 9.989 13.977 1.00 74.94 95 LEU A CA 1
ATOM 693 C C . LEU A 1 95 ? 10.128 11.500 13.976 1.00 74.94 95 LEU A C 1
ATOM 695 O O . LEU A 1 95 ? 11.270 11.918 13.794 1.00 74.94 95 LEU A O 1
ATOM 699 N N . SER A 1 96 ? 9.091 12.311 14.205 1.00 77.38 96 SER A N 1
ATOM 700 C CA . SER A 1 96 ? 9.210 13.769 14.298 1.00 77.38 96 SER A CA 1
ATOM 701 C C . SER A 1 96 ? 10.096 14.172 15.472 1.00 77.38 96 SER A C 1
ATOM 703 O O . SER A 1 96 ? 11.016 14.970 15.297 1.00 77.38 96 SER A O 1
ATOM 705 N N . ASP A 1 97 ? 9.861 13.575 16.642 1.00 76.94 97 ASP A N 1
ATOM 706 C CA . ASP A 1 97 ? 10.635 13.858 17.851 1.00 76.94 97 ASP A CA 1
ATOM 707 C C . ASP A 1 97 ? 12.105 13.453 17.689 1.00 76.94 97 ASP A C 1
ATOM 709 O O . ASP A 1 97 ? 12.993 14.249 17.993 1.00 76.94 97 ASP A O 1
ATOM 713 N N . ALA A 1 98 ? 12.377 12.272 17.122 1.00 76.81 98 ALA A N 1
ATOM 714 C CA . ALA A 1 98 ? 13.744 11.808 16.887 1.00 76.81 98 ALA A CA 1
ATOM 715 C C . ALA A 1 98 ? 14.502 12.672 15.869 1.00 76.81 98 ALA A C 1
ATOM 717 O O . ALA A 1 98 ? 15.667 13.006 16.086 1.00 76.81 98 ALA A O 1
ATOM 718 N N . ILE A 1 99 ? 13.854 13.075 14.769 1.00 82.12 99 ILE A N 1
ATOM 719 C CA . ILE A 1 99 ? 14.464 14.007 13.813 1.00 82.12 99 ILE A CA 1
ATOM 720 C C . ILE A 1 99 ? 14.720 15.354 14.501 1.00 82.12 99 ILE A C 1
ATOM 722 O O . ILE A 1 99 ? 15.815 15.896 14.371 1.00 82.12 99 ILE A O 1
ATOM 726 N N . ALA A 1 100 ? 13.763 15.880 15.271 1.00 81.38 100 ALA A N 1
ATOM 727 C CA . ALA A 1 100 ? 13.932 17.139 15.994 1.00 81.38 100 ALA A CA 1
ATOM 728 C C . ALA A 1 100 ? 15.084 17.087 17.018 1.00 81.38 100 ALA A C 1
ATOM 730 O O . ALA A 1 100 ? 15.842 18.050 17.134 1.00 81.38 100 ALA A O 1
ATOM 731 N N . GLU A 1 101 ? 15.246 15.971 17.730 1.00 78.69 101 GLU A N 1
ATOM 732 C CA . GLU A 1 101 ? 16.351 15.728 18.666 1.00 78.69 101 GLU A CA 1
ATOM 733 C C . GLU A 1 101 ? 17.703 15.671 17.942 1.00 78.69 101 GLU A C 1
ATOM 735 O O . GLU A 1 101 ? 18.619 16.421 18.281 1.00 78.69 101 GLU A O 1
ATOM 740 N N . ILE A 1 102 ? 17.811 14.877 16.870 1.00 78.75 102 ILE A N 1
ATOM 741 C CA . ILE A 1 102 ? 19.026 14.776 16.047 1.00 78.75 102 ILE A CA 1
ATOM 742 C C . ILE A 1 102 ? 19.425 16.149 15.484 1.00 78.75 102 ILE A C 1
ATOM 744 O O . ILE A 1 102 ? 20.599 16.530 15.504 1.00 78.75 102 ILE A O 1
ATOM 748 N N . LEU A 1 103 ? 18.459 16.927 14.992 1.00 80.62 103 LEU A N 1
ATOM 749 C CA . LEU A 1 103 ? 18.715 18.271 14.472 1.00 80.62 103 LEU A CA 1
ATOM 750 C C . LEU A 1 103 ? 19.234 19.228 15.548 1.00 80.62 103 LEU A C 1
ATOM 752 O O . LEU A 1 103 ? 20.071 20.081 15.234 1.00 80.62 103 LEU A O 1
ATOM 756 N N . ARG A 1 104 ? 18.746 19.094 16.786 1.00 79.38 104 ARG A N 1
ATOM 757 C CA . ARG A 1 104 ? 19.107 19.946 17.923 1.00 79.38 104 ARG A CA 1
ATOM 758 C C . ARG A 1 104 ? 20.492 19.610 18.471 1.00 79.38 104 ARG A C 1
ATOM 760 O O . ARG A 1 104 ? 21.319 20.517 18.597 1.00 79.38 104 ARG A O 1
ATOM 767 N N . ASP A 1 105 ? 20.736 18.331 18.745 1.00 74.19 105 ASP A N 1
ATOM 768 C CA . ASP A 1 105 ? 21.851 17.882 19.584 1.00 74.19 105 ASP A CA 1
ATOM 769 C C . ASP A 1 105 ? 23.059 17.431 18.755 1.00 74.19 105 ASP A C 1
ATOM 771 O O . ASP A 1 105 ? 24.201 17.756 19.076 1.00 74.19 105 ASP A O 1
ATOM 775 N N . VAL A 1 106 ? 22.807 16.724 17.651 1.00 71.75 106 VAL A N 1
ATOM 776 C CA . VAL A 1 106 ? 23.849 16.127 16.796 1.00 71.75 106 VAL A CA 1
ATOM 777 C C . VAL A 1 106 ? 24.246 17.074 15.667 1.00 71.75 106 VAL A C 1
ATOM 779 O O . VAL A 1 106 ? 25.408 17.121 15.268 1.00 71.75 106 VAL A O 1
ATOM 782 N N . ARG A 1 107 ? 23.275 17.834 15.144 1.00 74.19 107 ARG A N 1
ATOM 783 C CA . ARG A 1 107 ? 23.425 18.745 13.997 1.00 74.19 107 ARG A CA 1
ATOM 784 C C . ARG A 1 107 ? 24.108 18.083 12.787 1.00 74.19 107 ARG A C 1
ATOM 786 O O . ARG A 1 107 ? 25.080 18.629 12.265 1.00 74.19 107 ARG A O 1
ATOM 793 N N . PRO A 1 108 ? 23.593 16.950 12.282 1.00 76.75 108 PRO A N 1
ATOM 794 C CA . PRO A 1 108 ? 24.255 16.239 11.199 1.00 76.75 108 PRO A CA 1
ATOM 795 C C . PRO A 1 108 ? 24.231 17.034 9.887 1.00 76.75 108 PRO A C 1
ATOM 797 O O . PRO A 1 108 ? 23.355 17.883 9.664 1.00 76.75 108 PRO A O 1
ATOM 800 N N . SER A 1 109 ? 25.175 16.703 9.004 1.00 73.81 109 SER A N 1
ATOM 801 C CA . SER A 1 109 ? 25.159 17.106 7.593 1.00 73.81 109 SER A CA 1
ATOM 802 C C . SER A 1 109 ? 24.109 16.311 6.816 1.00 73.81 109 SER A C 1
ATOM 804 O O . SER A 1 109 ? 23.514 16.821 5.870 1.00 73.81 109 SER A O 1
ATOM 806 N N . ARG A 1 110 ? 23.855 15.062 7.230 1.00 81.44 110 ARG A N 1
ATOM 807 C CA . ARG A 1 110 ? 23.014 14.111 6.503 1.00 81.44 110 ARG A CA 1
ATOM 808 C C . ARG A 1 110 ? 22.319 13.132 7.442 1.00 81.44 110 ARG A C 1
ATOM 810 O O . ARG A 1 110 ? 22.888 12.752 8.461 1.00 81.44 110 ARG A O 1
ATOM 817 N N . ILE A 1 111 ? 21.110 12.706 7.082 1.00 85.94 111 ILE A N 1
ATOM 818 C CA . ILE A 1 111 ? 20.349 11.696 7.826 1.00 85.94 111 ILE A CA 1
ATOM 819 C C . ILE A 1 111 ? 20.102 10.498 6.904 1.00 85.94 111 ILE A C 1
ATOM 821 O O . ILE A 1 111 ? 19.708 10.666 5.751 1.00 85.94 111 ILE A O 1
ATOM 825 N N . VAL A 1 112 ? 20.315 9.286 7.403 1.00 87.25 112 VAL A N 1
ATOM 826 C CA . VAL A 1 112 ? 19.876 8.044 6.758 1.00 87.25 112 VAL A CA 1
ATOM 827 C C . VAL A 1 112 ? 18.898 7.349 7.685 1.00 87.25 112 VAL A C 1
ATOM 829 O O . VAL A 1 112 ? 19.195 7.132 8.854 1.00 87.25 112 VAL A O 1
ATOM 832 N N . ILE A 1 113 ? 17.727 7.009 7.160 1.00 86.88 113 ILE A N 1
ATOM 833 C CA . ILE A 1 113 ? 16.694 6.279 7.886 1.00 86.88 113 ILE A CA 1
ATOM 834 C C . ILE A 1 113 ? 16.692 4.852 7.356 1.00 86.88 113 ILE A C 1
ATOM 836 O O . ILE A 1 113 ? 16.273 4.599 6.225 1.00 86.88 113 ILE A O 1
ATOM 840 N N . GLU A 1 114 ? 17.175 3.922 8.172 1.00 85.62 114 GLU A N 1
ATOM 841 C CA . GLU A 1 114 ? 17.111 2.495 7.891 1.00 85.62 114 GLU A CA 1
ATOM 842 C C . GLU A 1 114 ? 15.795 1.920 8.429 1.00 85.62 114 GLU A C 1
ATOM 844 O O . GLU A 1 114 ? 15.486 2.002 9.620 1.00 85.62 114 GLU A O 1
ATOM 849 N N . THR A 1 115 ? 15.017 1.297 7.548 1.00 76.38 115 THR A N 1
ATOM 850 C CA . THR A 1 115 ? 13.721 0.709 7.906 1.00 76.38 115 THR A CA 1
ATOM 851 C C . THR A 1 115 ? 13.860 -0.786 8.169 1.00 76.38 115 THR A C 1
ATOM 853 O O . THR A 1 115 ? 14.523 -1.479 7.396 1.00 76.38 115 THR A O 1
ATOM 856 N N . SER A 1 116 ? 13.171 -1.322 9.176 1.00 67.19 116 SER A N 1
ATOM 857 C CA . SER A 1 116 ? 13.103 -2.774 9.390 1.00 67.19 116 SER A CA 1
ATOM 858 C C . SER A 1 116 ? 12.143 -3.452 8.409 1.00 67.19 116 SER A C 1
ATOM 860 O O . SER A 1 116 ? 11.092 -2.897 8.086 1.00 67.19 116 SER A O 1
ATOM 862 N N . GLY A 1 117 ? 12.488 -4.674 7.984 1.00 62.97 117 GLY A N 1
ATOM 863 C CA . GLY A 1 117 ? 11.591 -5.582 7.254 1.00 62.97 117 GLY A CA 1
ATOM 864 C C . GLY A 1 117 ? 10.802 -4.966 6.085 1.00 62.97 117 GLY A C 1
ATOM 865 O O . GLY A 1 117 ? 11.211 -3.980 5.487 1.00 62.97 117 GLY A O 1
ATOM 866 N N . SER A 1 118 ? 9.665 -5.573 5.738 1.00 53.62 118 SER A N 1
ATOM 867 C CA . SER A 1 118 ? 8.763 -5.242 4.617 1.00 53.62 118 SER A CA 1
ATOM 868 C C . SER A 1 118 ? 8.034 -3.891 4.740 1.00 53.62 118 SER A C 1
ATOM 870 O O . SER A 1 118 ? 6.899 -3.760 4.279 1.00 53.62 118 SER A O 1
ATOM 872 N N . ALA A 1 119 ? 8.628 -2.901 5.411 1.00 52.94 119 ALA A N 1
ATOM 873 C CA . ALA A 1 119 ? 8.046 -1.576 5.541 1.00 52.94 119 ALA A CA 1
ATOM 874 C C . ALA A 1 119 ? 7.807 -0.982 4.148 1.00 52.94 119 ALA A C 1
ATOM 876 O O . ALA A 1 119 ? 8.731 -0.856 3.344 1.00 52.94 119 ALA A O 1
ATOM 877 N N . PHE A 1 120 ? 6.556 -0.621 3.861 1.00 64.31 120 PHE A N 1
ATOM 878 C CA . PHE A 1 120 ? 6.227 0.012 2.594 1.00 64.31 120 PHE A CA 1
ATOM 879 C C . PHE A 1 120 ? 6.843 1.418 2.552 1.00 64.31 120 PHE A C 1
ATOM 881 O O . PHE A 1 120 ? 6.533 2.241 3.421 1.00 64.31 120 PHE A O 1
ATOM 888 N N . PRO A 1 121 ? 7.693 1.728 1.556 1.00 71.00 121 PRO A N 1
ATOM 889 C CA . PRO A 1 121 ? 8.481 2.960 1.566 1.00 71.00 121 PRO A CA 1
ATOM 890 C C . PRO A 1 121 ? 7.627 4.236 1.524 1.00 71.00 121 PRO A C 1
ATOM 892 O O . PRO A 1 121 ? 8.024 5.279 2.046 1.00 71.00 121 PRO A O 1
ATOM 895 N N . ALA A 1 122 ? 6.425 4.134 0.949 1.00 71.31 122 ALA A N 1
ATOM 896 C CA . ALA A 1 122 ? 5.467 5.226 0.826 1.00 71.31 122 ALA A CA 1
ATOM 897 C C . ALA A 1 122 ? 5.096 5.857 2.175 1.00 71.31 122 ALA A C 1
ATOM 899 O O . ALA A 1 122 ? 5.117 7.079 2.297 1.00 71.31 122 ALA A O 1
ATOM 900 N N . THR A 1 123 ? 4.820 5.048 3.202 1.00 73.31 123 THR A N 1
ATOM 901 C CA . THR A 1 123 ? 4.378 5.545 4.516 1.00 73.31 123 THR A CA 1
ATOM 902 C C . THR A 1 123 ? 5.436 6.438 5.160 1.00 73.31 123 THR A C 1
ATOM 904 O O . THR A 1 123 ? 5.126 7.502 5.689 1.00 73.31 123 THR A O 1
ATOM 907 N N . LEU A 1 124 ? 6.706 6.045 5.051 1.00 77.06 124 LEU A N 1
ATOM 908 C CA . LEU A 1 124 ? 7.824 6.812 5.592 1.00 77.06 124 LEU A CA 1
ATOM 909 C C . LEU A 1 124 ? 8.116 8.072 4.792 1.00 77.06 124 LEU A C 1
ATOM 911 O O . LEU A 1 124 ? 8.343 9.130 5.373 1.00 77.06 124 LEU A O 1
ATOM 915 N N . ALA A 1 125 ? 8.076 7.976 3.464 1.00 78.75 125 ALA A N 1
ATOM 916 C CA . ALA A 1 125 ? 8.238 9.140 2.606 1.00 78.75 125 ALA A CA 1
ATOM 917 C C . ALA A 1 125 ? 7.143 10.188 2.879 1.00 78.75 125 ALA A C 1
ATOM 919 O O . ALA A 1 125 ? 7.430 11.380 2.977 1.00 78.75 125 ALA A O 1
ATOM 920 N N . MET A 1 126 ? 5.890 9.750 3.045 1.00 77.12 126 MET A N 1
ATOM 921 C CA . MET A 1 126 ? 4.764 10.621 3.393 1.00 77.12 126 MET A CA 1
ATOM 922 C C . MET A 1 126 ? 4.943 11.277 4.763 1.00 77.12 126 MET A C 1
ATOM 924 O O . MET A 1 126 ? 4.680 12.473 4.892 1.00 77.12 126 MET A O 1
ATOM 928 N N . GLU A 1 127 ? 5.430 10.529 5.752 1.00 80.25 127 GLU A N 1
ATOM 929 C CA . GLU A 1 127 ? 5.659 11.049 7.099 1.00 80.25 127 GLU A CA 1
ATOM 930 C C . GLU A 1 127 ? 6.798 12.075 7.139 1.00 80.25 127 GLU A C 1
ATOM 932 O O . GLU A 1 127 ? 6.630 13.155 7.698 1.00 80.25 127 GLU A O 1
ATOM 937 N N . ILE A 1 128 ? 7.924 11.817 6.465 1.00 82.81 128 ILE A N 1
ATOM 938 C CA . ILE A 1 128 ? 9.014 12.803 6.355 1.00 82.81 128 ILE A CA 1
ATOM 939 C C . ILE A 1 128 ? 8.524 14.068 5.649 1.00 82.81 128 ILE A C 1
ATOM 941 O O . ILE A 1 128 ? 8.859 15.170 6.071 1.00 82.81 128 ILE A O 1
ATOM 945 N N . ASN A 1 129 ? 7.685 13.937 4.619 1.00 81.81 129 ASN A N 1
ATOM 946 C CA . ASN A 1 129 ? 7.090 15.093 3.948 1.00 81.81 129 ASN A CA 1
ATOM 947 C C . ASN A 1 129 ? 6.121 15.870 4.858 1.00 81.81 129 ASN A C 1
ATOM 949 O O . ASN A 1 129 ? 6.005 17.087 4.723 1.00 81.81 129 ASN A O 1
ATOM 953 N N . ARG A 1 130 ? 5.410 15.199 5.774 1.00 83.69 130 ARG A N 1
ATOM 954 C CA . ARG A 1 130 ? 4.586 15.858 6.802 1.00 83.69 130 ARG A CA 1
ATOM 955 C C . ARG A 1 130 ? 5.466 16.639 7.781 1.00 83.69 130 ARG A C 1
ATOM 957 O O . ARG A 1 130 ? 5.226 17.827 7.970 1.00 83.69 130 ARG A O 1
ATOM 964 N N . ILE A 1 131 ? 6.505 15.996 8.317 1.00 84.31 131 ILE A N 1
ATOM 965 C CA . ILE A 1 131 ? 7.483 16.597 9.240 1.00 84.31 131 ILE A CA 1
ATOM 966 C C . ILE A 1 131 ? 8.181 17.795 8.589 1.00 84.31 131 ILE A C 1
ATOM 968 O O . ILE A 1 131 ? 8.315 18.843 9.210 1.00 84.31 131 ILE A O 1
ATOM 972 N N . SER A 1 132 ? 8.573 17.663 7.321 1.00 83.56 132 SER A N 1
ATOM 973 C CA . SER A 1 132 ? 9.171 18.731 6.517 1.00 83.56 132 SER A CA 1
ATOM 974 C C . SER A 1 132 ? 8.297 19.989 6.523 1.00 83.56 132 SER A C 1
ATOM 976 O O . SER A 1 132 ? 8.765 21.043 6.945 1.00 83.56 132 SER A O 1
ATOM 978 N N . ARG A 1 133 ? 6.999 19.865 6.203 1.00 80.81 133 ARG A N 1
ATOM 979 C CA . ARG A 1 133 ? 6.050 20.996 6.219 1.00 80.81 133 ARG A CA 1
ATOM 980 C C . ARG A 1 133 ? 5.867 21.616 7.605 1.00 80.81 133 ARG A C 1
ATOM 982 O O . ARG A 1 133 ? 5.764 22.833 7.726 1.00 80.81 133 ARG A O 1
ATOM 989 N N . GLU A 1 134 ? 5.806 20.797 8.651 1.00 82.44 134 GLU A N 1
ATOM 990 C CA . GLU A 1 134 ? 5.666 21.280 10.033 1.00 82.44 134 GLU A CA 1
ATOM 991 C C . GLU A 1 134 ? 6.903 22.054 10.488 1.00 82.44 134 GLU A C 1
ATOM 993 O O . GLU A 1 134 ? 6.789 23.133 11.073 1.00 82.44 134 GLU A O 1
ATOM 998 N N . MET A 1 135 ? 8.089 21.539 10.166 1.00 80.56 135 MET A N 1
ATOM 999 C CA . MET A 1 135 ? 9.352 22.196 10.479 1.00 80.56 135 MET A CA 1
ATOM 1000 C C . MET A 1 135 ? 9.574 23.451 9.633 1.00 80.56 135 MET A C 1
ATOM 1002 O O . MET A 1 135 ? 10.118 24.420 10.149 1.00 80.56 135 MET A O 1
ATOM 1006 N N . GLU A 1 136 ? 9.127 23.487 8.375 1.00 75.25 136 GLU A N 1
ATOM 1007 C CA . GLU A 1 136 ? 9.135 24.700 7.543 1.00 75.25 136 GLU A CA 1
ATOM 1008 C C . GLU A 1 136 ? 8.231 25.798 8.123 1.00 75.25 136 GLU A C 1
ATOM 1010 O O . GLU A 1 136 ? 8.640 26.959 8.228 1.00 75.25 136 GLU A O 1
ATOM 1015 N N . ALA A 1 137 ? 7.023 25.436 8.566 1.00 76.50 137 ALA A N 1
ATOM 1016 C CA . ALA A 1 137 ? 6.121 26.367 9.239 1.00 76.50 137 ALA A CA 1
ATOM 1017 C C . ALA A 1 137 ? 6.734 26.899 10.548 1.00 76.50 137 ALA A C 1
ATOM 1019 O O . ALA A 1 137 ? 6.668 28.099 10.822 1.00 76.50 137 ALA A O 1
ATOM 1020 N N . ALA A 1 138 ? 7.390 26.033 11.327 1.00 75.88 138 ALA A N 1
ATOM 1021 C CA . ALA A 1 138 ? 8.092 26.428 12.546 1.00 75.88 138 ALA A CA 1
ATOM 1022 C C . ALA A 1 138 ? 9.322 27.310 12.261 1.00 75.88 138 ALA A C 1
ATOM 1024 O O . ALA A 1 138 ? 9.523 28.309 12.947 1.00 75.88 138 ALA A O 1
ATOM 1025 N N . ALA A 1 139 ? 10.106 26.998 11.226 1.00 71.00 139 ALA A N 1
ATOM 1026 C CA . ALA A 1 139 ? 11.280 27.772 10.816 1.00 71.00 139 ALA A CA 1
ATOM 1027 C C . ALA A 1 139 ? 10.913 29.168 10.282 1.00 71.00 139 ALA A C 1
ATOM 1029 O O . ALA A 1 139 ? 11.697 30.108 10.398 1.00 71.00 139 ALA A O 1
ATOM 1030 N N . THR A 1 140 ? 9.698 29.329 9.746 1.00 69.88 140 THR A N 1
ATOM 1031 C CA . THR A 1 140 ? 9.147 30.646 9.384 1.00 69.88 140 THR A CA 1
ATOM 1032 C C . THR A 1 140 ? 8.923 31.520 10.625 1.00 69.88 140 THR A C 1
ATOM 1034 O O . THR A 1 140 ? 9.109 32.735 10.569 1.00 69.88 140 THR A O 1
ATOM 1037 N N . ALA A 1 141 ? 8.540 30.915 11.755 1.00 73.00 141 ALA A N 1
ATOM 1038 C CA . ALA A 1 141 ? 8.334 31.613 13.025 1.00 73.00 141 ALA A CA 1
ATOM 1039 C C . ALA A 1 141 ? 9.641 31.824 13.815 1.00 73.00 141 ALA A C 1
ATOM 1041 O O . ALA A 1 141 ? 9.787 32.840 14.494 1.00 73.00 141 ALA A O 1
ATOM 1042 N N . ASP A 1 142 ? 10.588 30.889 13.715 1.00 72.38 142 ASP A N 1
ATOM 1043 C CA . ASP A 1 142 ? 11.915 30.965 14.325 1.00 72.38 142 ASP A CA 1
ATOM 1044 C C . ASP A 1 142 ? 12.997 30.547 13.309 1.00 72.38 142 ASP A C 1
ATOM 1046 O O . ASP A 1 142 ? 13.251 29.350 13.131 1.00 72.38 142 ASP A O 1
ATOM 1050 N N . PRO A 1 143 ? 13.687 31.518 12.677 1.00 69.44 143 PRO A N 1
ATOM 1051 C CA . PRO A 1 143 ? 14.737 31.251 11.691 1.00 69.44 143 PRO A CA 1
ATOM 1052 C C . PRO A 1 143 ? 15.942 30.460 12.222 1.00 69.44 143 PRO A C 1
ATOM 1054 O O . PRO A 1 143 ? 16.808 30.075 11.438 1.00 69.44 143 PRO A O 1
ATOM 1057 N N . SER A 1 144 ? 16.047 30.240 13.539 1.00 67.62 144 SER A N 1
ATOM 1058 C CA . SER A 1 144 ? 17.099 29.406 14.127 1.00 67.62 144 SER A CA 1
ATOM 1059 C C . SER A 1 144 ? 16.821 27.899 14.016 1.00 67.62 144 SER A C 1
ATOM 1061 O O . SER A 1 144 ? 17.740 27.093 14.198 1.00 67.62 144 SER A O 1
ATOM 1063 N N . LEU A 1 145 ? 15.584 27.505 13.690 1.00 68.94 145 LEU A N 1
ATOM 1064 C CA . LEU A 1 145 ? 15.188 26.109 13.515 1.00 68.94 145 LEU A CA 1
ATOM 1065 C C . LEU A 1 145 ? 15.576 25.581 12.125 1.00 68.94 145 LEU A C 1
ATOM 1067 O O . LEU A 1 145 ? 15.411 26.247 11.105 1.00 68.94 145 LEU A O 1
ATOM 1071 N N . ARG A 1 146 ? 16.079 24.341 12.080 1.00 73.44 146 ARG A N 1
ATOM 1072 C CA . ARG A 1 146 ? 16.415 23.634 10.832 1.00 73.44 146 ARG A CA 1
ATOM 1073 C C . ARG A 1 146 ? 15.239 22.757 10.406 1.00 73.44 146 ARG A C 1
ATOM 1075 O O . ARG A 1 146 ? 14.696 22.030 11.231 1.00 73.44 146 ARG A O 1
ATOM 1082 N N . GLY A 1 147 ? 14.893 22.797 9.121 1.00 79.44 147 GLY A N 1
ATOM 1083 C CA . GLY A 1 147 ? 13.971 21.847 8.497 1.00 79.44 147 GLY A CA 1
ATOM 1084 C C . GLY A 1 147 ? 14.677 20.607 7.946 1.00 79.44 147 GLY A C 1
ATOM 1085 O O . GLY A 1 147 ? 15.907 20.510 7.974 1.00 79.44 147 GLY A O 1
ATOM 1086 N N . VAL A 1 148 ? 13.885 19.679 7.407 1.00 81.12 148 VAL A N 1
ATOM 1087 C CA . VAL A 1 148 ? 14.348 18.509 6.645 1.00 81.12 148 VAL A CA 1
ATOM 1088 C C . VAL A 1 148 ? 13.595 18.414 5.328 1.00 81.12 148 VAL A C 1
ATOM 1090 O O . VAL A 1 148 ? 12.432 18.796 5.251 1.00 81.12 148 VAL A O 1
ATOM 1093 N N . THR A 1 149 ? 14.242 17.865 4.304 1.00 80.38 149 THR A N 1
ATOM 1094 C CA . THR A 1 149 ? 13.621 17.552 3.009 1.00 80.38 149 THR A CA 1
ATOM 1095 C C . THR A 1 149 ? 14.049 16.157 2.584 1.00 80.38 149 THR A C 1
ATOM 1097 O O . THR A 1 149 ? 15.241 15.857 2.601 1.00 80.38 149 THR A O 1
ATOM 1100 N N . LEU A 1 150 ? 13.091 15.297 2.224 1.00 83.00 150 LEU A N 1
ATOM 1101 C CA . LEU A 1 150 ? 13.381 13.941 1.759 1.00 83.00 150 LEU A CA 1
ATOM 1102 C C . LEU A 1 150 ? 14.251 13.983 0.495 1.00 83.00 150 LEU A C 1
ATOM 1104 O O . LEU A 1 150 ? 13.877 14.600 -0.500 1.00 83.00 150 LEU A O 1
ATOM 1108 N N . ASP A 1 151 ? 15.384 13.288 0.529 1.00 82.75 151 ASP A N 1
ATOM 1109 C CA . ASP A 1 151 ? 16.301 13.185 -0.605 1.00 82.75 151 ASP A CA 1
ATOM 1110 C C . ASP A 1 151 ? 15.918 12.069 -1.579 1.00 82.75 151 ASP A C 1
ATOM 1112 O O . ASP A 1 151 ? 15.997 12.243 -2.792 1.00 82.75 151 ASP A O 1
ATOM 1116 N N . GLY A 1 152 ? 15.537 10.907 -1.050 1.00 81.94 152 GLY A N 1
ATOM 1117 C CA . GLY A 1 152 ? 15.274 9.725 -1.861 1.00 81.94 152 GLY A CA 1
ATOM 1118 C C . GLY A 1 152 ? 15.003 8.475 -1.033 1.00 81.94 152 GLY A C 1
ATOM 1119 O O . GLY A 1 152 ? 15.274 8.424 0.169 1.00 81.94 152 GLY A O 1
ATOM 1120 N N . VAL A 1 153 ? 14.456 7.468 -1.701 1.00 85.38 153 VAL A N 1
ATOM 1121 C CA . VAL A 1 153 ? 14.019 6.186 -1.162 1.00 85.38 153 VAL A CA 1
ATOM 1122 C C . VAL A 1 153 ? 14.694 5.061 -1.939 1.00 85.38 153 VAL A C 1
ATOM 1124 O O . VAL A 1 153 ? 14.380 4.798 -3.100 1.00 85.38 153 VAL A O 1
ATOM 1127 N N . ILE A 1 154 ? 15.609 4.368 -1.274 1.00 88.38 154 ILE A N 1
ATOM 1128 C CA . ILE A 1 154 ? 16.440 3.318 -1.852 1.00 88.38 154 ILE A CA 1
ATOM 1129 C C . ILE A 1 154 ? 15.953 1.964 -1.345 1.00 88.38 154 ILE A C 1
ATOM 1131 O O . ILE A 1 154 ? 16.026 1.689 -0.147 1.00 88.38 154 ILE A O 1
ATOM 1135 N N . SER A 1 155 ? 15.471 1.111 -2.248 1.00 88.31 155 SER A N 1
ATOM 1136 C CA . SER A 1 155 ? 15.044 -0.256 -1.936 1.00 88.31 155 SER A CA 1
ATOM 1137 C C . SER A 1 155 ? 16.166 -1.244 -2.228 1.00 88.31 155 SER A C 1
ATOM 1139 O O . SER A 1 155 ? 16.629 -1.340 -3.358 1.00 88.31 155 SER A O 1
ATOM 1141 N N . VAL A 1 156 ? 16.608 -1.994 -1.224 1.00 90.75 156 VAL A N 1
ATOM 1142 C CA . VAL A 1 156 ? 17.669 -2.998 -1.349 1.00 90.75 156 VAL A CA 1
ATOM 1143 C C . VAL A 1 156 ? 17.047 -4.385 -1.446 1.00 90.75 156 VAL A C 1
ATOM 1145 O O . VAL A 1 156 ? 16.398 -4.853 -0.501 1.00 90.75 156 VAL A O 1
ATOM 1148 N N . ILE A 1 157 ? 17.277 -5.053 -2.574 1.00 91.19 157 ILE A N 1
ATOM 1149 C CA . ILE A 1 157 ? 16.739 -6.374 -2.899 1.00 91.19 157 ILE A CA 1
ATOM 1150 C C . ILE A 1 157 ? 17.858 -7.413 -2.872 1.00 91.19 157 ILE A C 1
ATOM 1152 O O . ILE A 1 157 ? 18.918 -7.221 -3.457 1.00 91.19 157 ILE A O 1
ATOM 1156 N N . ASP A 1 158 ? 17.600 -8.530 -2.195 1.00 91.56 158 ASP A N 1
ATOM 1157 C CA . ASP A 1 158 ? 18.442 -9.725 -2.240 1.00 91.56 158 ASP A CA 1
ATOM 1158 C C . ASP A 1 158 ? 18.106 -10.533 -3.501 1.00 91.56 158 ASP A C 1
ATOM 1160 O O . ASP A 1 158 ? 17.093 -11.231 -3.528 1.00 91.56 158 ASP A O 1
ATOM 1164 N N . VAL A 1 159 ? 18.934 -10.441 -4.542 1.00 91.88 159 VAL A N 1
ATOM 1165 C CA . VAL A 1 159 ? 18.671 -11.102 -5.833 1.00 91.88 159 VAL A CA 1
ATOM 1166 C C . VAL A 1 159 ? 18.593 -12.621 -5.693 1.00 91.88 159 VAL A C 1
ATOM 1168 O O . VAL A 1 159 ? 17.845 -13.259 -6.425 1.00 91.88 159 VAL A O 1
ATOM 1171 N N . GLU A 1 160 ? 19.305 -13.224 -4.743 1.00 90.00 160 GLU A N 1
ATOM 1172 C CA . GLU A 1 160 ? 19.280 -14.672 -4.535 1.00 90.00 160 GLU A CA 1
ATOM 1173 C C . GLU A 1 160 ? 17.919 -15.100 -3.980 1.00 90.00 160 GLU A C 1
ATOM 1175 O O . GLU A 1 160 ? 17.229 -15.952 -4.555 1.00 90.00 160 GLU A O 1
ATOM 1180 N N . ASN A 1 161 ? 17.480 -14.438 -2.911 1.00 87.00 161 ASN A N 1
ATOM 1181 C CA . ASN A 1 161 ? 16.367 -14.905 -2.088 1.00 87.00 161 ASN A CA 1
ATOM 1182 C C . ASN A 1 161 ? 15.015 -14.255 -2.421 1.00 87.00 161 ASN A C 1
ATOM 1184 O O . ASN A 1 161 ? 13.967 -14.793 -2.055 1.00 87.00 161 ASN A O 1
ATOM 1188 N N . TRP A 1 162 ? 15.002 -13.121 -3.124 1.00 86.50 162 TRP A N 1
ATOM 1189 C CA . TRP A 1 162 ? 13.786 -12.341 -3.342 1.00 86.50 162 TRP A CA 1
ATOM 1190 C C . TRP A 1 162 ? 12.917 -12.880 -4.481 1.00 86.50 162 TRP A C 1
ATOM 1192 O O . TRP A 1 162 ? 13.287 -12.836 -5.653 1.00 86.50 162 TRP A O 1
ATOM 1202 N N . LYS A 1 163 ? 11.724 -13.376 -4.153 1.00 81.25 163 LYS A N 1
ATOM 1203 C CA . LYS A 1 163 ? 10.827 -14.054 -5.107 1.00 81.25 163 LYS A CA 1
ATOM 1204 C C . LYS A 1 163 ? 9.782 -13.135 -5.749 1.00 81.25 163 LYS A C 1
ATOM 1206 O O . LYS A 1 163 ? 8.835 -13.635 -6.355 1.00 81.25 163 LYS A O 1
ATOM 1211 N N . GLY A 1 164 ? 9.939 -11.822 -5.613 1.00 74.19 164 GLY A N 1
ATOM 1212 C CA . GLY A 1 164 ? 8.891 -10.845 -5.896 1.00 74.19 164 GLY A CA 1
ATOM 1213 C C . GLY A 1 164 ? 8.173 -10.383 -4.631 1.00 74.19 164 GLY A C 1
ATOM 1214 O O . GLY A 1 164 ? 8.269 -11.017 -3.578 1.00 74.19 164 GLY A O 1
ATOM 1215 N N . TYR A 1 165 ? 7.442 -9.276 -4.740 1.00 69.12 165 TYR A N 1
ATOM 1216 C CA . TYR A 1 165 ? 6.479 -8.885 -3.714 1.00 69.12 165 TYR A CA 1
ATOM 1217 C C . TYR A 1 165 ? 5.313 -9.886 -3.700 1.00 69.12 165 TYR A C 1
ATOM 1219 O O . TYR A 1 165 ? 4.843 -10.306 -4.756 1.00 69.12 165 TYR A O 1
ATOM 1227 N N . GLU A 1 166 ? 4.853 -10.280 -2.508 1.00 60.66 166 GLU A N 1
ATOM 1228 C CA . GLU A 1 166 ? 3.681 -11.163 -2.358 1.00 60.66 166 GLU A CA 1
ATOM 1229 C C . GLU A 1 166 ? 2.405 -10.507 -2.898 1.00 60.66 166 GLU A C 1
ATOM 1231 O O . GLU A 1 166 ? 1.526 -11.187 -3.425 1.00 60.66 166 GLU A O 1
ATOM 1236 N N . ASP A 1 167 ? 2.340 -9.178 -2.797 1.00 57.34 167 ASP A N 1
ATOM 1237 C CA . ASP A 1 167 ? 1.284 -8.356 -3.357 1.00 57.34 167 ASP A CA 1
ATOM 1238 C C . ASP A 1 167 ? 1.813 -7.547 -4.551 1.00 57.34 167 ASP A C 1
ATOM 1240 O O . ASP A 1 167 ? 2.696 -6.704 -4.406 1.00 57.34 167 ASP A O 1
ATOM 1244 N N . THR A 1 168 ? 1.256 -7.795 -5.735 1.00 63.09 168 THR A N 1
ATOM 1245 C CA . THR A 1 168 ? 1.474 -6.995 -6.954 1.00 63.09 168 THR A CA 1
ATOM 1246 C C . THR A 1 168 ? 0.218 -6.194 -7.320 1.00 63.09 168 THR A C 1
ATOM 1248 O O . THR A 1 168 ? 0.009 -5.835 -8.486 1.00 63.09 168 THR A O 1
ATOM 1251 N N . SER A 1 169 ? -0.671 -5.968 -6.344 1.00 52.66 169 SER A N 1
ATOM 1252 C CA . SER A 1 169 ? -1.877 -5.158 -6.490 1.00 52.66 169 SER A CA 1
ATOM 1253 C C . SER A 1 169 ? -1.550 -3.752 -6.971 1.00 52.66 169 SER A C 1
ATOM 1255 O O . SER A 1 169 ? -0.435 -3.255 -6.841 1.00 52.66 169 SER A O 1
ATOM 1257 N N . TYR A 1 170 ? -2.563 -3.059 -7.487 1.00 55.91 170 TYR A N 1
ATOM 1258 C CA . TYR A 1 170 ? -2.436 -1.646 -7.831 1.00 55.91 170 TYR A CA 1
ATOM 1259 C C . TYR A 1 170 ? -1.894 -0.799 -6.664 1.00 55.91 170 TYR A C 1
ATOM 1261 O O . TYR A 1 170 ? -1.105 0.112 -6.894 1.00 55.91 170 TYR A O 1
ATOM 1269 N N . THR A 1 171 ? -2.253 -1.126 -5.421 1.00 50.94 171 THR A N 1
ATOM 1270 C CA . THR A 1 171 ? -1.761 -0.436 -4.222 1.00 50.94 171 THR A CA 1
ATOM 1271 C C . THR A 1 171 ? -0.285 -0.725 -3.976 1.00 50.94 171 THR A C 1
ATOM 1273 O O . THR A 1 171 ? 0.472 0.214 -3.745 1.00 50.94 171 THR A O 1
ATOM 1276 N N . ALA A 1 172 ? 0.158 -1.978 -4.118 1.00 57.03 172 ALA A N 1
ATOM 1277 C CA . ALA A 1 172 ? 1.579 -2.320 -4.069 1.00 57.03 172 ALA A CA 1
ATOM 1278 C C . ALA A 1 172 ? 2.369 -1.621 -5.186 1.00 57.03 172 ALA A C 1
ATOM 1280 O O . ALA A 1 172 ? 3.440 -1.077 -4.927 1.00 57.03 172 ALA A O 1
ATOM 1281 N N . LYS A 1 173 ? 1.801 -1.526 -6.398 1.00 64.19 173 LYS A N 1
ATOM 1282 C CA . LYS A 1 173 ? 2.368 -0.737 -7.505 1.00 64.19 173 LYS A CA 1
ATOM 1283 C C . LYS A 1 173 ? 2.486 0.741 -7.147 1.00 64.19 173 LYS A C 1
ATOM 1285 O O . LYS A 1 173 ? 3.523 1.361 -7.352 1.00 64.19 173 LYS A O 1
ATOM 1290 N N . LEU A 1 174 ? 1.433 1.320 -6.571 1.00 59.44 174 LEU A N 1
ATOM 1291 C CA . LEU A 1 174 ? 1.409 2.720 -6.154 1.00 59.44 174 LEU A CA 1
ATOM 1292 C C . LEU A 1 174 ? 2.393 3.001 -5.009 1.00 59.44 174 LEU A C 1
ATOM 1294 O O . LEU A 1 174 ? 2.976 4.079 -4.960 1.00 59.44 174 LEU A O 1
ATOM 1298 N N . GLN A 1 175 ? 2.616 2.035 -4.121 1.00 55.50 175 GLN A N 1
ATOM 1299 C CA . GLN A 1 175 ? 3.594 2.133 -3.039 1.00 55.50 175 GLN A CA 1
ATOM 1300 C C . GLN A 1 175 ? 5.030 1.930 -3.536 1.00 55.50 175 GLN A C 1
ATOM 1302 O O . GLN A 1 175 ? 5.923 2.645 -3.087 1.00 55.50 175 GLN A O 1
ATOM 1307 N N . ALA A 1 176 ? 5.259 1.035 -4.502 1.00 63.81 176 ALA A N 1
ATOM 1308 C CA . ALA A 1 176 ? 6.555 0.866 -5.158 1.00 63.81 176 ALA A CA 1
ATOM 1309 C C . ALA A 1 176 ? 6.962 2.091 -5.988 1.00 63.81 176 ALA A C 1
ATOM 1311 O O . ALA A 1 176 ? 8.148 2.379 -6.094 1.00 63.81 176 ALA A O 1
ATOM 1312 N N . LYS A 1 177 ? 6.004 2.890 -6.485 1.00 65.69 177 LYS A N 1
ATOM 1313 C CA . LYS A 1 177 ? 6.291 4.193 -7.119 1.00 65.69 177 LYS A CA 1
ATOM 1314 C C . LYS A 1 177 ? 6.971 5.207 -6.194 1.00 65.69 177 LYS A C 1
ATOM 1316 O O . LYS A 1 177 ? 7.496 6.199 -6.692 1.00 65.69 177 LYS A O 1
ATOM 1321 N N . TYR A 1 178 ? 6.941 5.001 -4.875 1.00 72.81 178 TYR A N 1
ATOM 1322 C CA . TYR A 1 178 ? 7.701 5.826 -3.931 1.00 72.81 178 TYR A CA 1
ATOM 1323 C C . TYR A 1 178 ? 9.167 5.403 -3.820 1.00 72.81 178 TYR A C 1
ATOM 1325 O O . TYR A 1 178 ? 9.927 6.108 -3.166 1.00 72.81 178 TYR A O 1
ATOM 1333 N N . THR A 1 179 ? 9.564 4.278 -4.423 1.00 78.00 179 THR A N 1
ATOM 1334 C CA . THR A 1 179 ? 10.964 3.878 -4.555 1.00 78.00 179 THR A CA 1
ATOM 1335 C C . THR A 1 179 ? 11.598 4.600 -5.732 1.00 78.00 179 THR A C 1
ATOM 1337 O O . THR A 1 179 ? 11.138 4.508 -6.868 1.00 78.00 179 THR A O 1
ATOM 1340 N N . ASP A 1 180 ? 12.689 5.286 -5.432 1.00 76.19 180 ASP A N 1
ATOM 1341 C CA . ASP A 1 180 ? 13.484 6.054 -6.379 1.00 76.19 180 ASP A CA 1
ATOM 1342 C C . ASP A 1 180 ? 14.536 5.192 -7.064 1.00 76.19 180 ASP A C 1
ATOM 1344 O O . ASP A 1 180 ? 14.743 5.295 -8.264 1.00 76.19 180 ASP A O 1
ATOM 1348 N N . LEU A 1 181 ? 15.177 4.313 -6.293 1.00 82.88 181 LEU A N 1
ATOM 1349 C CA . LEU A 1 181 ? 16.240 3.443 -6.772 1.00 82.88 181 LEU A CA 1
ATOM 1350 C C . LEU A 1 181 ? 16.104 2.057 -6.155 1.00 82.88 181 LEU A C 1
ATOM 1352 O O . LEU A 1 181 ? 15.977 1.920 -4.935 1.00 82.88 181 LEU A O 1
ATOM 1356 N N . VAL A 1 182 ? 16.196 1.028 -6.990 1.00 85.69 182 VAL A N 1
ATOM 1357 C CA . VAL A 1 182 ? 16.334 -0.359 -6.546 1.00 85.69 182 VAL A CA 1
ATOM 1358 C C . VAL A 1 182 ? 17.799 -0.782 -6.623 1.00 85.69 182 VAL A C 1
ATOM 1360 O O . VAL A 1 182 ? 18.441 -0.701 -7.663 1.00 85.69 182 VAL A O 1
ATOM 1363 N N . VAL A 1 183 ? 18.343 -1.271 -5.517 1.00 90.69 183 VAL A N 1
ATOM 1364 C CA . VAL A 1 183 ? 19.689 -1.837 -5.457 1.00 90.69 183 VAL A CA 1
ATOM 1365 C C . VAL A 1 183 ? 19.578 -3.354 -5.451 1.00 90.69 183 VAL A C 1
ATOM 1367 O O . VAL A 1 183 ? 19.118 -3.952 -4.477 1.00 90.69 183 VAL A O 1
ATOM 1370 N N . MET A 1 184 ? 20.019 -3.966 -6.545 1.00 91.00 184 MET A N 1
ATOM 1371 C CA . MET A 1 184 ? 20.119 -5.409 -6.729 1.00 91.00 184 MET A CA 1
ATOM 1372 C C . MET A 1 184 ? 21.385 -5.906 -6.026 1.00 91.00 184 MET A C 1
ATOM 1374 O O . MET A 1 184 ? 22.490 -5.863 -6.575 1.00 91.00 184 MET A O 1
ATOM 1378 N N . ASN A 1 185 ? 21.230 -6.334 -4.777 1.00 93.81 185 ASN A N 1
ATOM 1379 C CA . ASN A 1 185 ? 22.320 -6.810 -3.938 1.00 93.81 185 ASN A CA 1
ATOM 1380 C C . ASN A 1 185 ? 22.438 -8.336 -3.970 1.00 93.81 185 ASN A C 1
ATOM 1382 O O . ASN A 1 185 ? 21.474 -9.048 -4.251 1.00 93.81 185 ASN A O 1
ATOM 1386 N N . LYS A 1 186 ? 23.637 -8.840 -3.662 1.00 92.88 186 LYS A N 1
ATOM 1387 C CA . LYS A 1 186 ? 23.992 -10.267 -3.715 1.00 92.88 186 LYS A CA 1
ATOM 1388 C C . LYS A 1 186 ? 23.851 -10.892 -5.106 1.00 92.88 186 LYS A C 1
ATOM 1390 O O . LYS A 1 186 ? 23.710 -12.108 -5.245 1.00 92.88 186 LYS A O 1
ATOM 1395 N N . SER A 1 187 ? 23.883 -10.064 -6.151 1.00 89.62 187 SER A N 1
ATOM 1396 C CA . SER A 1 187 ? 23.820 -10.528 -7.539 1.00 89.62 187 SER A CA 1
ATOM 1397 C C . SER A 1 187 ? 25.013 -11.423 -7.902 1.00 89.62 187 SER A C 1
ATOM 1399 O O . SER A 1 187 ? 24.873 -12.319 -8.727 1.00 89.62 187 SER A O 1
ATOM 1401 N N . GLU A 1 188 ? 26.147 -11.268 -7.210 1.00 90.50 188 GLU A N 1
ATOM 1402 C CA . GLU A 1 188 ? 27.345 -12.101 -7.337 1.00 90.50 188 GLU A CA 1
ATOM 1403 C C . GLU A 1 188 ? 27.147 -13.565 -6.907 1.00 90.50 188 GLU A C 1
ATOM 1405 O O . GLU A 1 188 ? 27.968 -14.418 -7.241 1.00 90.50 188 GLU A O 1
ATOM 1410 N N . LEU A 1 189 ? 26.071 -13.869 -6.172 1.00 90.56 189 LEU A N 1
ATOM 1411 C CA . LEU A 1 189 ? 25.695 -15.235 -5.785 1.00 90.56 189 LEU A CA 1
ATOM 1412 C C . LEU A 1 189 ? 24.775 -15.903 -6.819 1.00 90.56 189 LEU A C 1
ATOM 1414 O O . LEU A 1 189 ? 24.429 -17.077 -6.687 1.00 90.56 189 LEU A O 1
ATOM 1418 N N . CYS A 1 190 ? 24.363 -15.160 -7.846 1.00 89.25 190 CYS A N 1
ATOM 1419 C CA . CYS A 1 190 ? 23.341 -15.555 -8.803 1.00 89.25 190 CYS A CA 1
ATOM 1420 C C . CYS A 1 190 ? 23.911 -15.712 -10.215 1.00 89.25 190 CYS A C 1
ATOM 1422 O O . CYS A 1 190 ? 24.937 -15.141 -10.572 1.00 89.25 190 CYS A O 1
ATOM 1424 N N . ASN A 1 191 ? 23.209 -16.480 -11.050 1.00 86.19 191 ASN A N 1
ATOM 1425 C CA . ASN A 1 191 ? 23.422 -16.450 -12.497 1.00 86.19 191 ASN A CA 1
ATOM 1426 C C . ASN A 1 191 ? 22.552 -15.362 -13.150 1.00 86.19 191 ASN A C 1
ATOM 1428 O O . ASN A 1 191 ? 21.604 -14.872 -12.536 1.00 86.19 191 ASN A O 1
ATOM 1432 N N . GLU A 1 192 ? 22.845 -15.030 -14.410 1.00 82.62 192 GLU A N 1
ATOM 1433 C CA . GLU A 1 192 ? 22.119 -14.002 -15.176 1.00 82.62 192 GLU A CA 1
ATOM 1434 C C . GLU A 1 192 ? 20.608 -14.260 -15.210 1.00 82.62 192 GLU A C 1
ATOM 1436 O O . GLU A 1 192 ? 19.831 -13.365 -14.903 1.00 82.62 192 GLU A O 1
ATOM 1441 N N . ARG A 1 193 ? 20.180 -15.515 -15.419 1.00 81.19 193 ARG A N 1
ATOM 1442 C CA . ARG A 1 193 ? 18.753 -15.882 -15.411 1.00 81.19 193 ARG A CA 1
ATOM 1443 C C . ARG A 1 193 ? 18.048 -15.478 -14.114 1.00 81.19 193 ARG A C 1
ATOM 1445 O O . ARG A 1 193 ? 16.911 -15.023 -14.145 1.00 81.19 193 ARG A O 1
ATOM 1452 N N . ARG A 1 194 ? 18.689 -15.678 -12.960 1.00 88.75 194 ARG A N 1
ATOM 1453 C CA . ARG A 1 194 ? 18.093 -15.340 -11.662 1.00 88.75 194 ARG A CA 1
ATOM 1454 C C . ARG A 1 194 ? 17.975 -13.828 -11.468 1.00 88.75 194 ARG A C 1
ATOM 1456 O O . ARG A 1 194 ? 16.999 -13.382 -10.859 1.00 88.75 194 ARG A O 1
ATOM 1463 N N . LEU A 1 195 ? 18.953 -13.073 -11.970 1.00 83.44 195 LEU A N 1
ATOM 1464 C CA . LEU A 1 195 ? 18.916 -11.615 -11.992 1.00 83.44 195 LEU A CA 1
ATOM 1465 C C . LEU A 1 195 ? 17.792 -11.115 -12.905 1.00 83.44 195 LEU A C 1
ATOM 1467 O O . LEU A 1 195 ? 17.005 -10.293 -12.453 1.00 83.44 195 LEU A O 1
ATOM 1471 N N . ASP A 1 196 ? 17.656 -11.664 -14.112 1.00 81.75 196 ASP A N 1
ATOM 1472 C CA . ASP A 1 196 ? 16.579 -11.312 -15.048 1.00 81.75 196 ASP A CA 1
ATOM 1473 C C . ASP A 1 196 ? 15.201 -11.582 -14.438 1.00 81.75 196 ASP A C 1
ATOM 1475 O O . ASP A 1 196 ? 14.348 -10.700 -14.40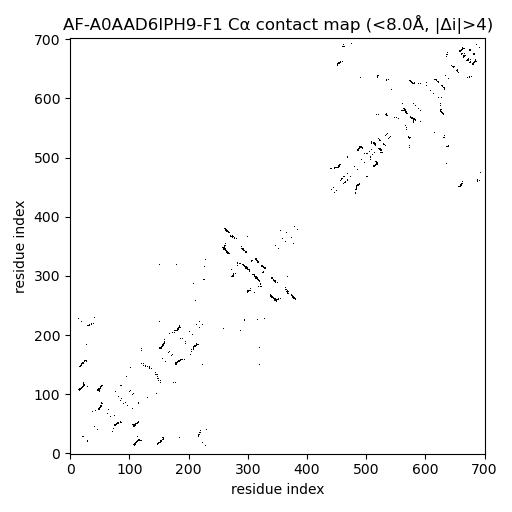4 1.00 81.75 196 ASP A O 1
ATOM 1479 N N . GLU A 1 197 ? 15.010 -12.760 -13.834 1.00 84.31 197 GLU A N 1
ATOM 1480 C CA . GLU A 1 197 ? 13.780 -13.082 -13.104 1.00 84.31 197 GLU A CA 1
ATOM 1481 C C . GLU A 1 197 ? 13.509 -12.081 -11.974 1.00 84.31 197 GLU A C 1
ATOM 1483 O O . GLU A 1 197 ? 12.364 -11.712 -11.729 1.00 84.31 197 GLU A O 1
ATOM 1488 N N . CYS A 1 198 ? 14.547 -11.632 -11.265 1.00 84.38 198 CYS A N 1
ATOM 1489 C CA . CYS A 1 198 ? 14.413 -10.621 -10.221 1.00 84.38 198 CYS A CA 1
ATOM 1490 C C . CYS A 1 198 ? 14.012 -9.258 -10.807 1.00 84.38 198 CYS A C 1
ATOM 1492 O O . CYS A 1 198 ? 13.112 -8.611 -10.280 1.00 84.38 198 CYS A O 1
ATOM 1494 N N . VAL A 1 199 ? 14.637 -8.831 -11.905 1.00 82.06 199 VAL A N 1
ATOM 1495 C CA . VAL A 1 199 ? 14.312 -7.580 -12.604 1.00 82.06 199 VAL A CA 1
ATOM 1496 C C . VAL A 1 199 ? 12.868 -7.600 -13.104 1.00 82.06 199 VAL A C 1
ATOM 1498 O O . VAL A 1 199 ? 12.130 -6.646 -12.862 1.00 82.06 199 VAL A O 1
ATOM 1501 N N . ASP A 1 200 ? 12.427 -8.700 -13.713 1.00 81.06 200 ASP A N 1
ATOM 1502 C CA . ASP A 1 200 ? 11.048 -8.863 -14.183 1.00 81.06 200 ASP A CA 1
ATOM 1503 C C . ASP A 1 200 ? 10.044 -8.762 -13.028 1.00 81.06 200 ASP A C 1
ATOM 1505 O O . ASP A 1 200 ? 9.039 -8.061 -13.127 1.00 81.06 200 ASP A O 1
ATOM 1509 N N . ARG A 1 201 ? 10.347 -9.372 -11.876 1.00 81.88 201 ARG A N 1
ATOM 1510 C CA . ARG A 1 201 ? 9.495 -9.263 -10.681 1.00 81.88 201 ARG A CA 1
ATOM 1511 C C . ARG A 1 201 ? 9.479 -7.867 -10.060 1.00 81.88 201 ARG A C 1
ATOM 1513 O O . ARG A 1 201 ? 8.499 -7.514 -9.406 1.00 81.88 201 ARG A O 1
ATOM 1520 N N . VAL A 1 202 ? 10.541 -7.075 -10.212 1.00 78.62 202 VAL A N 1
ATOM 1521 C CA . VAL A 1 202 ? 10.519 -5.654 -9.826 1.00 78.62 202 VAL A CA 1
ATOM 1522 C C . VAL A 1 202 ? 9.604 -4.878 -10.768 1.00 78.62 202 VAL A C 1
ATOM 1524 O O . VAL A 1 202 ? 8.753 -4.120 -10.296 1.00 78.62 202 VAL A O 1
ATOM 1527 N N . ARG A 1 203 ? 9.709 -5.134 -12.076 1.00 76.06 203 ARG A N 1
ATOM 1528 C CA . ARG A 1 203 ? 8.869 -4.512 -13.108 1.00 76.06 203 ARG A CA 1
ATOM 1529 C C . ARG A 1 203 ? 7.388 -4.839 -12.943 1.00 76.06 203 ARG A C 1
ATOM 1531 O O . ARG A 1 203 ? 6.562 -3.944 -13.069 1.00 76.06 203 ARG A O 1
ATOM 1538 N N . ASP A 1 204 ? 7.048 -6.049 -12.490 1.00 75.00 204 ASP A N 1
ATOM 1539 C CA . ASP A 1 204 ? 5.664 -6.418 -12.151 1.00 75.00 204 ASP A CA 1
ATOM 1540 C C . ASP A 1 204 ? 4.988 -5.415 -11.199 1.00 75.00 204 ASP A C 1
ATOM 1542 O O . ASP A 1 204 ? 3.760 -5.257 -11.235 1.00 75.00 204 ASP A O 1
ATOM 1546 N N . VAL A 1 205 ? 5.768 -4.735 -10.349 1.00 68.69 205 VAL A N 1
ATOM 1547 C CA . VAL A 1 205 ? 5.272 -3.765 -9.367 1.00 68.69 205 VAL A CA 1
ATOM 1548 C C . VAL A 1 205 ? 5.574 -2.315 -9.772 1.00 68.69 205 VAL A C 1
ATOM 1550 O O . VAL A 1 205 ? 4.750 -1.433 -9.534 1.00 68.69 205 VAL A O 1
ATOM 1553 N N . SER A 1 206 ? 6.695 -2.050 -10.439 1.00 66.00 206 SER A N 1
ATOM 1554 C CA . SER A 1 206 ? 6.997 -0.733 -11.002 1.00 66.00 206 SER A CA 1
ATOM 1555 C C . SER A 1 206 ? 7.815 -0.858 -12.284 1.00 66.00 206 SER A C 1
ATOM 1557 O O . SER A 1 206 ? 9.013 -1.132 -12.233 1.00 66.00 206 SER A O 1
ATOM 1559 N N . ASP A 1 207 ? 7.162 -0.635 -13.426 1.00 59.62 207 ASP A N 1
ATOM 1560 C CA . ASP A 1 207 ? 7.766 -0.780 -14.758 1.00 59.62 207 ASP A CA 1
ATOM 1561 C C . ASP A 1 207 ? 8.937 0.198 -14.987 1.00 59.62 207 ASP A C 1
ATOM 1563 O O . ASP A 1 207 ? 9.906 -0.146 -15.663 1.00 59.62 207 ASP A O 1
ATOM 1567 N N . ASP A 1 208 ? 8.876 1.380 -14.359 1.00 62.06 208 ASP A N 1
ATOM 1568 C CA . ASP A 1 208 ? 9.783 2.506 -14.618 1.00 62.06 208 ASP A CA 1
ATOM 1569 C C . ASP A 1 208 ? 10.774 2.776 -13.471 1.00 62.06 208 ASP A C 1
ATOM 1571 O O . ASP A 1 208 ? 11.481 3.785 -13.500 1.00 62.06 208 ASP A O 1
ATOM 1575 N N . THR A 1 209 ? 10.800 1.952 -12.412 1.00 70.00 209 THR A N 1
ATOM 1576 C CA . THR A 1 209 ? 11.741 2.183 -11.304 1.00 70.00 209 THR A CA 1
ATOM 1577 C C . THR A 1 209 ? 13.139 1.718 -11.713 1.00 70.00 209 THR A C 1
ATOM 1579 O O . THR A 1 209 ? 13.340 0.528 -11.975 1.00 70.00 209 THR A O 1
ATOM 1582 N N . PRO A 1 210 ? 14.126 2.621 -11.733 1.00 71.69 210 PRO A N 1
ATOM 1583 C CA . PRO A 1 210 ? 15.476 2.275 -12.130 1.00 71.69 210 PRO A CA 1
ATOM 1584 C C . PRO A 1 210 ? 16.165 1.430 -11.068 1.00 71.69 210 PRO A C 1
ATOM 1586 O O . PRO A 1 210 ? 15.855 1.484 -9.870 1.00 71.69 210 PRO A O 1
ATOM 1589 N N . TRP A 1 211 ? 17.128 0.639 -11.525 1.00 82.88 211 TRP A N 1
ATOM 1590 C CA . TRP A 1 211 ? 17.856 -0.282 -10.675 1.00 82.88 211 TRP A CA 1
ATOM 1591 C C . TRP A 1 211 ? 19.341 -0.319 -11.019 1.00 82.88 211 TRP A C 1
ATOM 1593 O O . TRP A 1 211 ? 19.741 -0.052 -12.147 1.00 82.88 211 TRP 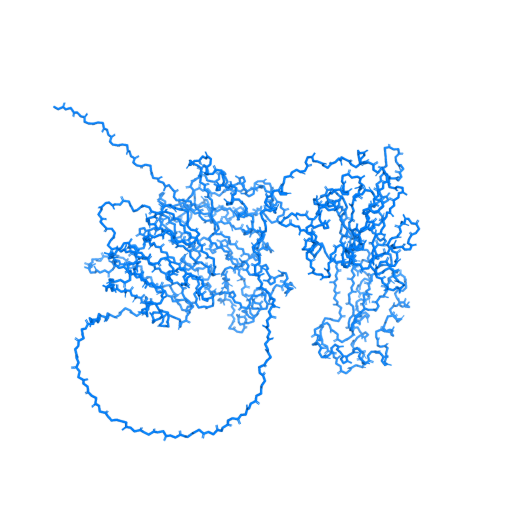A O 1
ATOM 1603 N N . VAL A 1 212 ? 20.156 -0.663 -10.023 1.00 84.00 212 VAL A N 1
ATOM 1604 C CA . VAL A 1 212 ? 21.607 -0.850 -10.163 1.00 84.00 212 VAL A CA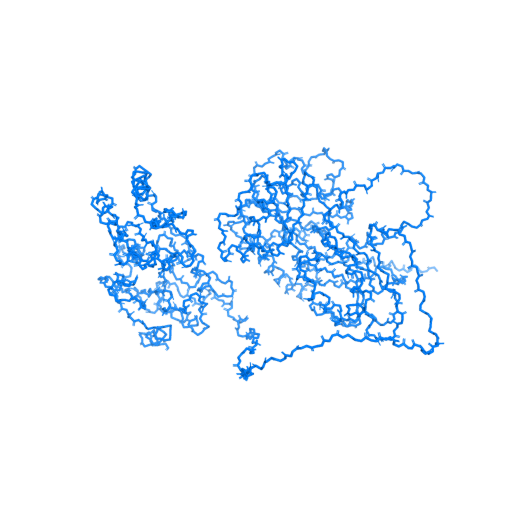 1
ATOM 1605 C C . VAL A 1 212 ? 22.048 -2.106 -9.423 1.00 84.00 212 VAL A C 1
ATOM 1607 O O . VAL A 1 212 ? 21.495 -2.442 -8.373 1.00 84.00 212 VAL A O 1
ATOM 1610 N N . LYS A 1 213 ? 23.068 -2.800 -9.935 1.00 88.38 213 LYS A N 1
ATOM 1611 C CA . LYS A 1 213 ? 23.763 -3.844 -9.168 1.00 88.38 213 LYS A CA 1
ATOM 1612 C C . LYS A 1 213 ? 24.694 -3.207 -8.148 1.00 88.38 213 LYS A C 1
ATOM 1614 O O . LYS A 1 213 ? 25.378 -2.233 -8.446 1.00 88.38 213 LYS A O 1
ATOM 1619 N N . SER A 1 214 ? 24.762 -3.798 -6.963 1.00 90.88 214 SER A N 1
ATOM 1620 C CA . SER A 1 214 ? 25.844 -3.515 -6.019 1.00 90.88 214 SER A CA 1
ATOM 1621 C C . SER A 1 214 ? 26.899 -4.612 -6.060 1.00 90.88 214 SER A C 1
ATOM 1623 O O . SER A 1 214 ? 26.544 -5.786 -6.169 1.00 90.88 214 SER A O 1
ATOM 1625 N N . ASP A 1 215 ? 28.161 -4.255 -5.840 1.00 87.06 215 ASP A N 1
ATOM 1626 C CA . ASP A 1 215 ? 29.227 -5.222 -5.559 1.00 87.06 215 ASP A CA 1
ATOM 1627 C C . ASP A 1 215 ? 29.301 -5.462 -4.047 1.00 87.06 215 ASP A C 1
ATOM 1629 O O . ASP A 1 215 ? 29.837 -4.634 -3.309 1.00 87.06 215 ASP A O 1
ATOM 1633 N N . LYS A 1 216 ? 28.697 -6.556 -3.559 1.00 87.44 216 LYS A N 1
ATOM 1634 C CA . LYS A 1 216 ? 28.680 -6.918 -2.124 1.00 87.44 216 LYS A CA 1
ATOM 1635 C C . LYS A 1 216 ? 28.204 -5.765 -1.227 1.00 87.44 216 LYS A C 1
ATOM 1637 O O . LYS A 1 216 ? 28.802 -5.444 -0.196 1.00 87.44 216 LYS A O 1
ATOM 1642 N N . GLY A 1 217 ? 27.127 -5.106 -1.649 1.00 84.38 217 GLY A N 1
ATOM 1643 C CA . GLY A 1 217 ? 26.563 -3.931 -0.990 1.00 84.38 217 GLY A CA 1
ATOM 1644 C C . GLY A 1 217 ? 27.310 -2.620 -1.255 1.00 84.38 217 GLY A C 1
ATOM 1645 O O . GLY A 1 217 ? 26.981 -1.620 -0.631 1.00 84.38 217 GLY A O 1
ATOM 1646 N N . ARG A 1 218 ? 28.321 -2.568 -2.127 1.00 86.94 218 ARG A N 1
ATOM 1647 C CA . ARG A 1 218 ? 28.990 -1.317 -2.511 1.00 86.94 218 ARG A CA 1
ATOM 1648 C C . ARG A 1 218 ? 28.313 -0.703 -3.735 1.00 86.94 218 ARG A C 1
ATOM 1650 O O . ARG A 1 218 ? 28.203 -1.354 -4.771 1.00 86.94 218 ARG A O 1
ATOM 1657 N N . ILE A 1 219 ? 27.900 0.556 -3.606 1.00 86.06 219 ILE A N 1
ATOM 1658 C CA . ILE A 1 219 ? 27.449 1.431 -4.699 1.00 86.06 219 ILE A CA 1
ATOM 1659 C C . ILE A 1 219 ? 28.060 2.823 -4.523 1.00 86.06 219 ILE A C 1
ATOM 1661 O O . ILE A 1 219 ? 28.457 3.188 -3.411 1.00 86.06 219 ILE A O 1
ATOM 1665 N N . GLY A 1 220 ? 28.149 3.585 -5.614 1.00 81.06 220 GLY A N 1
ATOM 1666 C CA . GLY A 1 220 ? 28.636 4.962 -5.578 1.00 81.06 220 GLY A CA 1
ATOM 1667 C C . GLY A 1 220 ? 27.732 5.845 -4.721 1.00 81.06 220 GLY A C 1
ATOM 1668 O O . GLY A 1 220 ? 26.511 5.846 -4.881 1.00 81.06 220 GLY A O 1
ATOM 1669 N N . VAL A 1 221 ? 28.325 6.617 -3.813 1.00 81.31 221 VAL A N 1
ATOM 1670 C CA . VAL A 1 221 ? 27.583 7.501 -2.905 1.00 81.31 221 VAL A CA 1
ATOM 1671 C C . VAL A 1 221 ? 26.733 8.528 -3.647 1.00 81.31 221 VAL A C 1
ATOM 1673 O O . VAL A 1 221 ? 25.681 8.926 -3.159 1.00 81.31 221 VAL A O 1
ATOM 1676 N N . ASP A 1 222 ? 27.143 8.901 -4.854 1.00 74.94 222 ASP A N 1
ATOM 1677 C CA . ASP A 1 222 ? 26.462 9.882 -5.687 1.00 74.94 222 ASP A CA 1
ATOM 1678 C C . ASP A 1 222 ? 25.154 9.371 -6.307 1.00 74.94 222 ASP A C 1
ATOM 1680 O O . ASP A 1 222 ? 24.317 10.189 -6.691 1.00 74.94 222 ASP A O 1
ATOM 1684 N N . LEU A 1 223 ? 24.950 8.047 -6.335 1.00 74.25 223 LEU A N 1
ATOM 1685 C CA . LEU A 1 223 ? 23.664 7.423 -6.659 1.00 74.25 223 LEU A CA 1
ATOM 1686 C C . LEU A 1 223 ? 22.687 7.545 -5.485 1.00 74.25 223 LEU A C 1
ATOM 1688 O O . LEU A 1 223 ? 21.502 7.804 -5.685 1.00 74.25 223 LEU A O 1
ATOM 1692 N N . VAL A 1 224 ? 23.186 7.400 -4.254 1.00 78.81 224 VAL A N 1
ATOM 1693 C CA . VAL A 1 224 ? 22.360 7.373 -3.036 1.00 78.81 224 VAL A CA 1
ATOM 1694 C C . VAL A 1 224 ? 22.065 8.775 -2.518 1.00 78.81 224 VAL A C 1
ATOM 1696 O O . VAL A 1 224 ? 20.923 9.057 -2.160 1.00 78.81 224 VAL A O 1
ATOM 1699 N N . PHE A 1 225 ? 23.054 9.674 -2.510 1.00 80.00 225 PHE A N 1
ATOM 1700 C CA . PHE A 1 225 ? 22.955 10.992 -1.885 1.00 80.00 225 PHE A CA 1
ATOM 1701 C C . PHE A 1 225 ? 23.038 12.160 -2.872 1.00 80.00 225 PHE A C 1
ATOM 1703 O O . PHE A 1 225 ? 23.895 12.220 -3.759 1.00 80.00 225 PHE A O 1
ATOM 1710 N N . GLY A 1 226 ? 22.148 13.131 -2.661 1.00 69.31 226 GLY A N 1
ATOM 1711 C CA . GLY A 1 226 ? 22.185 14.437 -3.302 1.00 69.31 226 GLY A CA 1
ATOM 1712 C C . GLY A 1 226 ? 23.315 15.306 -2.762 1.00 69.31 226 GLY A C 1
ATOM 1713 O O . GLY A 1 226 ? 23.994 14.949 -1.798 1.00 69.31 226 GLY A O 1
ATOM 1714 N N . ILE A 1 227 ? 23.523 16.457 -3.390 1.00 63.88 227 ILE A N 1
ATOM 1715 C CA . ILE A 1 227 ? 24.510 17.439 -2.941 1.00 63.88 227 ILE A CA 1
ATOM 1716 C C . ILE A 1 227 ? 23.939 18.212 -1.762 1.00 63.88 227 ILE A C 1
ATOM 1718 O O . ILE A 1 227 ? 22.886 18.833 -1.878 1.00 63.88 227 ILE A O 1
ATOM 1722 N N . ASP A 1 228 ? 24.666 18.184 -0.650 1.00 62.12 228 ASP A N 1
ATOM 1723 C CA . ASP A 1 228 ? 24.452 19.036 0.514 1.00 62.12 228 ASP A CA 1
ATOM 1724 C C . ASP A 1 228 ? 25.554 20.108 0.594 1.00 62.12 228 ASP A C 1
ATOM 1726 O O . ASP A 1 228 ? 26.580 20.024 -0.086 1.00 62.12 228 ASP A O 1
ATOM 1730 N N . GLY A 1 229 ? 25.356 21.132 1.429 1.00 55.88 229 GLY A N 1
ATOM 1731 C CA . GLY A 1 229 ? 26.292 22.259 1.520 1.00 55.88 229 GLY A CA 1
ATOM 1732 C C . GLY A 1 229 ? 27.713 21.891 1.974 1.00 55.88 229 GLY A C 1
ATOM 1733 O O . GLY A 1 229 ? 28.637 22.654 1.710 1.00 55.88 229 GLY A O 1
ATOM 1734 N N . ALA A 1 230 ? 27.914 20.723 2.598 1.00 55.94 230 ALA A N 1
ATOM 1735 C CA . ALA A 1 230 ? 29.237 20.226 2.980 1.00 55.94 230 ALA A CA 1
ATOM 1736 C C . ALA A 1 230 ? 29.947 19.487 1.827 1.00 55.94 230 ALA A C 1
ATOM 1738 O O . ALA A 1 230 ? 31.168 19.347 1.849 1.00 55.94 230 ALA A O 1
ATOM 1739 N N . ARG A 1 231 ? 29.204 19.048 0.802 1.00 58.47 231 ARG A N 1
ATOM 1740 C CA . ARG A 1 231 ? 29.726 18.387 -0.407 1.00 58.47 231 ARG A CA 1
ATOM 1741 C C . ARG A 1 231 ? 29.941 19.332 -1.590 1.00 58.47 231 ARG A C 1
ATOM 1743 O O . ARG A 1 231 ? 30.389 18.876 -2.636 1.00 58.47 231 ARG A O 1
ATOM 1750 N N . ILE A 1 232 ? 29.672 20.632 -1.444 1.00 57.22 232 ILE A N 1
ATOM 1751 C CA . ILE A 1 232 ? 29.868 21.611 -2.530 1.00 57.22 232 ILE A CA 1
ATOM 1752 C C . ILE A 1 232 ? 31.342 21.713 -2.938 1.00 57.22 232 ILE A C 1
ATOM 1754 O O . ILE A 1 232 ? 31.624 21.760 -4.126 1.00 57.22 232 ILE A O 1
ATOM 1758 N N . GLY A 1 233 ? 32.285 21.662 -1.990 1.00 51.66 233 GLY A N 1
ATOM 1759 C CA . GLY A 1 233 ? 33.720 21.696 -2.312 1.00 51.66 233 GLY A CA 1
ATOM 1760 C C . GLY A 1 233 ? 34.203 20.491 -3.134 1.00 51.66 233 GLY A C 1
ATOM 1761 O O . GLY A 1 233 ? 35.155 20.611 -3.896 1.00 51.66 233 GLY A O 1
ATOM 1762 N N . LEU A 1 234 ? 33.508 19.349 -3.056 1.00 51.78 234 LEU A N 1
ATOM 1763 C CA . LEU A 1 234 ? 33.836 18.158 -3.848 1.00 51.78 234 LEU A CA 1
ATOM 1764 C C . LEU A 1 234 ? 33.443 18.303 -5.327 1.00 51.78 234 LEU A C 1
ATOM 1766 O O . LEU A 1 234 ? 34.062 17.667 -6.175 1.00 51.78 234 LEU A O 1
ATOM 1770 N N . LEU A 1 235 ? 32.460 19.159 -5.652 1.00 48.34 235 LEU A N 1
ATOM 1771 C CA . LEU A 1 235 ? 32.151 19.512 -7.045 1.00 48.34 235 LEU A CA 1
ATOM 1772 C C . LEU A 1 235 ? 33.315 20.249 -7.721 1.00 48.34 235 LEU A C 1
ATOM 1774 O O . LEU A 1 235 ? 33.428 20.180 -8.940 1.00 48.34 235 LEU A O 1
ATOM 1778 N N . ASP A 1 236 ? 34.153 20.952 -6.952 1.00 42.69 236 ASP A N 1
ATOM 1779 C CA . ASP A 1 236 ? 35.360 21.609 -7.462 1.00 42.69 236 ASP A CA 1
ATOM 1780 C C . ASP A 1 236 ? 36.564 20.648 -7.511 1.00 42.69 236 ASP A C 1
ATOM 1782 O O . ASP A 1 236 ? 37.403 20.768 -8.400 1.00 42.69 236 ASP A O 1
ATOM 1786 N N . GLU A 1 237 ? 36.654 19.656 -6.616 1.00 42.06 237 GLU A N 1
ATOM 1787 C CA . GLU A 1 237 ? 37.762 18.682 -6.600 1.00 42.06 237 GLU A CA 1
ATOM 1788 C C . GLU A 1 237 ? 37.632 17.566 -7.647 1.00 42.06 237 GLU A C 1
ATOM 1790 O O . GLU A 1 237 ? 38.644 17.166 -8.217 1.00 42.06 237 GLU A O 1
ATOM 1795 N N . MET A 1 238 ? 36.414 17.129 -8.002 1.00 39.94 238 MET A N 1
ATOM 1796 C CA . MET A 1 238 ? 36.169 16.170 -9.107 1.00 39.94 238 MET A CA 1
ATOM 1797 C C . MET A 1 238 ? 36.576 16.719 -10.493 1.00 39.94 238 MET A C 1
ATOM 1799 O O . MET A 1 238 ? 36.382 16.081 -11.523 1.00 39.94 238 MET A O 1
ATOM 1803 N N . VAL A 1 239 ? 37.115 17.936 -10.528 1.00 38.81 239 VAL A N 1
ATOM 1804 C CA . VAL A 1 239 ? 37.268 18.780 -11.706 1.00 38.81 239 VAL A CA 1
ATOM 1805 C C . VAL A 1 239 ? 38.702 19.291 -11.895 1.00 38.81 239 VAL A C 1
ATOM 1807 O O . VAL A 1 239 ? 39.046 19.708 -12.998 1.00 38.81 239 VAL A O 1
ATOM 1810 N N . MET A 1 240 ? 39.540 19.241 -10.857 1.00 32.47 240 MET A N 1
ATOM 1811 C CA . MET A 1 240 ? 40.862 19.881 -10.830 1.00 32.47 240 MET A CA 1
ATOM 1812 C C . MET A 1 240 ? 42.035 18.952 -11.193 1.00 32.47 240 MET A C 1
ATOM 1814 O O . MET A 1 240 ? 43.181 19.305 -10.913 1.00 32.47 240 MET A O 1
ATOM 1818 N N . ASP A 1 241 ? 41.812 17.801 -11.841 1.00 31.80 241 ASP A N 1
ATOM 1819 C CA . ASP A 1 241 ? 42.922 16.989 -12.381 1.00 31.80 241 ASP A CA 1
ATOM 1820 C C . ASP A 1 241 ? 43.467 17.572 -13.699 1.00 31.80 241 ASP A C 1
ATOM 1822 O O . ASP A 1 241 ? 43.502 16.936 -14.749 1.00 31.80 241 ASP A O 1
ATOM 1826 N N . GLU A 1 242 ? 43.891 18.834 -13.639 1.00 33.53 242 GLU A N 1
ATOM 1827 C CA . GLU A 1 242 ? 44.745 19.462 -14.638 1.00 33.53 242 GLU A CA 1
ATOM 1828 C C . GLU A 1 242 ? 46.128 19.721 -14.011 1.00 33.53 242 GLU A C 1
ATOM 1830 O O . GLU A 1 242 ? 46.390 20.721 -13.344 1.00 33.53 242 GLU A O 1
ATOM 1835 N N . GLY A 1 243 ? 47.059 18.792 -14.254 1.00 31.88 243 GLY A N 1
ATOM 1836 C CA . GLY A 1 243 ? 48.450 19.163 -14.527 1.00 31.88 243 GLY A CA 1
ATOM 1837 C C . GLY A 1 243 ? 49.426 19.356 -13.360 1.00 31.88 243 GLY A C 1
ATOM 1838 O O . GLY A 1 243 ? 50.229 20.290 -13.417 1.00 31.88 243 GLY A O 1
ATOM 1839 N N . LYS A 1 244 ? 49.491 18.462 -12.358 1.00 26.78 244 LYS A N 1
ATOM 1840 C CA . LYS A 1 244 ? 50.693 18.356 -11.493 1.00 26.78 244 LYS A CA 1
ATOM 1841 C C . LYS A 1 244 ? 51.125 16.917 -11.217 1.00 26.78 244 LYS A C 1
ATOM 1843 O O . LYS A 1 244 ? 50.639 16.246 -10.317 1.00 26.78 244 LYS A O 1
ATOM 1848 N N . SER A 1 245 ? 52.158 16.495 -11.940 1.00 34.59 245 SER A N 1
ATOM 1849 C CA . SER A 1 245 ? 52.999 15.352 -11.603 1.00 34.59 245 SER A CA 1
ATOM 1850 C C . SER A 1 245 ? 53.674 15.554 -10.240 1.00 34.59 245 SER A C 1
ATOM 1852 O O . SER A 1 245 ? 54.649 16.296 -10.171 1.00 34.59 245 SER A O 1
ATOM 1854 N N . HIS A 1 246 ? 53.215 14.890 -9.177 1.00 27.28 246 HIS A N 1
ATOM 1855 C CA . HIS A 1 246 ? 54.073 14.504 -8.051 1.00 27.28 246 HIS A CA 1
ATOM 1856 C C . HIS A 1 246 ? 53.547 13.239 -7.358 1.00 27.28 246 HIS A C 1
ATOM 1858 O O . HIS A 1 246 ? 52.386 13.122 -6.984 1.00 27.28 246 HIS A O 1
ATOM 1864 N N . GLU A 1 247 ? 54.459 12.284 -7.223 1.00 32.34 247 GLU A N 1
ATOM 1865 C CA . GLU A 1 247 ? 54.305 10.938 -6.687 1.00 32.34 247 GLU A CA 1
ATOM 1866 C C . GLU A 1 247 ? 53.778 10.918 -5.239 1.00 32.34 247 GLU A C 1
ATOM 1868 O O . GLU A 1 247 ? 54.479 11.334 -4.319 1.00 32.34 247 GLU A O 1
ATOM 1873 N N . ALA A 1 248 ? 52.593 10.342 -5.006 1.00 26.47 248 ALA A N 1
ATOM 1874 C CA . ALA A 1 248 ? 52.226 9.768 -3.709 1.00 26.47 248 ALA A CA 1
ATOM 1875 C C . ALA A 1 248 ? 51.055 8.774 -3.834 1.00 26.47 248 ALA A C 1
ATOM 1877 O O . ALA A 1 248 ? 49.907 9.164 -3.971 1.00 26.47 248 ALA A O 1
ATOM 1878 N N . ARG A 1 249 ? 51.391 7.481 -3.716 1.00 25.69 249 ARG A N 1
ATOM 1879 C CA . ARG A 1 249 ? 50.533 6.329 -3.358 1.00 25.69 249 ARG A CA 1
ATOM 1880 C C . ARG A 1 249 ? 49.240 6.143 -4.165 1.00 25.69 249 ARG A C 1
ATOM 1882 O O . ARG A 1 249 ? 48.193 6.693 -3.854 1.00 25.69 249 ARG A O 1
ATOM 1889 N N . GLY A 1 250 ? 49.328 5.230 -5.133 1.00 26.00 250 GLY A N 1
ATOM 1890 C CA . GLY A 1 250 ? 48.205 4.750 -5.928 1.00 26.00 250 GLY A CA 1
ATOM 1891 C C . GLY A 1 250 ? 47.045 4.218 -5.087 1.00 26.00 250 GLY A C 1
ATOM 1892 O O . GLY A 1 250 ? 47.135 3.154 -4.478 1.00 26.00 250 GLY A O 1
ATOM 1893 N N . HIS A 1 251 ? 45.932 4.937 -5.150 1.00 28.80 251 HIS A N 1
ATOM 1894 C CA . HIS A 1 251 ? 44.599 4.376 -5.031 1.00 28.80 251 HIS A CA 1
ATOM 1895 C C . HIS A 1 251 ? 43.943 4.551 -6.397 1.00 28.80 251 HIS A C 1
ATOM 1897 O O . HIS A 1 251 ? 43.437 5.617 -6.730 1.00 28.80 251 HIS A O 1
ATOM 1903 N N . SER A 1 252 ? 44.029 3.514 -7.229 1.00 25.31 252 SER A N 1
ATOM 1904 C CA . SER A 1 252 ? 43.299 3.472 -8.489 1.00 25.31 252 SER A CA 1
ATOM 1905 C C . SER A 1 252 ? 41.801 3.465 -8.178 1.00 25.31 252 SER A C 1
ATOM 1907 O O . SER A 1 252 ? 41.275 2.462 -7.687 1.00 25.31 252 SER A O 1
ATOM 1909 N N . HIS A 1 253 ? 41.116 4.570 -8.460 1.00 32.38 253 HIS A N 1
ATOM 1910 C CA . HIS A 1 253 ? 39.660 4.635 -8.543 1.00 32.38 253 HIS A CA 1
ATOM 1911 C C . HIS A 1 253 ? 39.191 3.886 -9.802 1.00 32.38 253 HIS A C 1
ATOM 1913 O O . HIS A 1 253 ? 38.703 4.470 -10.755 1.00 32.38 253 HIS A O 1
ATOM 1919 N N . HIS A 1 254 ? 39.372 2.567 -9.825 1.00 34.12 254 HIS A N 1
ATOM 1920 C CA . HIS A 1 254 ? 38.630 1.691 -10.725 1.00 34.12 254 HIS A CA 1
ATOM 1921 C C . HIS A 1 254 ? 37.486 1.101 -9.904 1.00 34.12 254 HIS A C 1
ATOM 1923 O O . HIS A 1 254 ? 37.638 0.047 -9.289 1.00 34.12 254 HIS A O 1
ATOM 1929 N N . SER A 1 255 ? 36.361 1.809 -9.809 1.00 31.27 255 SER A N 1
ATOM 1930 C CA . SER A 1 255 ? 35.131 1.233 -9.262 1.00 31.27 255 SER A CA 1
ATOM 1931 C C . SER A 1 255 ? 34.061 1.208 -10.341 1.00 31.27 255 SER A C 1
ATOM 1933 O O . SER A 1 255 ? 33.440 2.226 -10.596 1.00 31.27 255 SER A O 1
ATOM 1935 N N . HIS A 1 256 ? 33.896 0.041 -10.965 1.00 39.28 256 HIS A N 1
ATOM 1936 C CA . HIS A 1 256 ? 32.688 -0.465 -11.629 1.00 39.28 256 HIS A CA 1
ATOM 1937 C C . HIS A 1 256 ? 31.610 0.581 -11.989 1.00 39.28 256 HIS A C 1
ATOM 1939 O O . HIS A 1 256 ? 30.579 0.663 -11.323 1.00 39.28 256 HIS A O 1
ATOM 1945 N N . HIS A 1 257 ? 31.842 1.337 -13.066 1.00 44.84 257 HIS A N 1
ATOM 1946 C CA . HIS A 1 257 ? 30.843 2.192 -13.725 1.00 44.84 257 HIS A CA 1
ATOM 1947 C C . HIS A 1 257 ? 30.030 1.431 -14.792 1.00 44.84 257 HIS A C 1
ATOM 1949 O O . HIS A 1 257 ? 29.306 2.036 -15.564 1.00 44.84 257 HIS A O 1
ATOM 1955 N N . ASP A 1 258 ? 30.077 0.093 -14.824 1.00 51.00 258 ASP A N 1
ATOM 1956 C CA . ASP A 1 258 ? 29.524 -0.703 -15.935 1.00 51.00 258 ASP A CA 1
ATOM 1957 C C . ASP A 1 258 ? 27.985 -0.622 -16.108 1.00 51.00 258 ASP A C 1
ATOM 1959 O O . ASP A 1 258 ? 27.448 -1.225 -17.037 1.00 51.00 258 ASP A O 1
ATOM 1963 N N . GLU A 1 259 ? 27.258 0.077 -15.228 1.00 60.88 259 GLU A N 1
ATOM 1964 C CA . GLU A 1 259 ? 25.785 0.161 -15.225 1.00 60.88 259 GLU A CA 1
ATOM 1965 C C . GLU A 1 259 ? 25.230 1.598 -15.293 1.00 60.88 259 GLU A C 1
ATOM 1967 O O . GLU A 1 259 ? 24.044 1.771 -15.579 1.00 60.88 259 GLU A O 1
ATOM 1972 N N . VAL A 1 260 ? 26.047 2.626 -15.025 1.00 66.19 260 VAL A N 1
ATOM 1973 C CA . VAL A 1 260 ? 25.614 4.035 -14.998 1.00 66.19 260 VAL A CA 1
ATOM 1974 C C . VAL A 1 260 ? 26.681 4.952 -15.578 1.00 66.19 260 VAL A C 1
ATOM 1976 O O . VAL A 1 260 ? 27.860 4.807 -15.269 1.00 66.19 260 VAL A O 1
ATOM 1979 N N . GLU A 1 261 ? 26.248 5.941 -16.351 1.00 76.06 261 GLU A N 1
ATOM 1980 C CA . GLU A 1 261 ? 27.114 6.963 -16.943 1.00 76.06 261 GLU A CA 1
ATOM 1981 C C . GLU A 1 261 ? 26.962 8.289 -16.189 1.00 76.06 261 GLU A C 1
ATOM 1983 O O . GLU A 1 261 ? 25.909 8.586 -15.614 1.00 76.06 261 GLU A O 1
ATOM 1988 N N . VAL A 1 262 ? 28.017 9.105 -16.175 1.00 73.50 262 VAL A N 1
ATOM 1989 C CA . VAL A 1 262 ? 28.030 10.396 -15.479 1.00 73.50 262 VAL A CA 1
ATOM 1990 C C . VAL A 1 262 ? 28.390 11.500 -16.466 1.00 73.50 262 VAL A C 1
ATOM 1992 O O . VAL A 1 262 ? 29.467 11.498 -17.053 1.00 73.50 262 VAL A O 1
ATOM 1995 N N . LEU A 1 263 ? 27.491 12.475 -16.618 1.00 78.56 263 LEU A N 1
ATOM 1996 C CA . LEU A 1 263 ? 27.745 13.697 -17.378 1.00 78.56 263 LEU A CA 1
ATOM 1997 C C . LEU A 1 263 ? 27.976 14.877 -16.439 1.00 78.56 263 LEU A C 1
ATOM 1999 O O . LEU A 1 263 ? 27.113 15.217 -15.625 1.00 78.56 263 LEU A O 1
ATOM 2003 N N . SER A 1 264 ? 29.099 15.566 -16.614 1.00 77.06 264 SER A N 1
ATOM 2004 C CA . SER A 1 264 ? 29.353 16.866 -15.992 1.00 77.06 264 SER A CA 1
ATOM 2005 C C . SER A 1 264 ? 28.977 17.982 -16.963 1.00 77.06 264 SER A C 1
ATOM 2007 O O . SER A 1 264 ? 29.455 18.010 -18.095 1.00 77.06 264 SER A O 1
ATOM 2009 N N . VAL A 1 265 ? 28.130 18.911 -16.524 1.00 81.62 265 VAL A N 1
ATOM 2010 C CA . VAL A 1 265 ? 27.654 20.051 -17.313 1.00 81.62 265 VAL A CA 1
ATOM 2011 C C . VAL A 1 265 ? 28.010 21.349 -16.603 1.00 81.62 265 VAL A C 1
ATOM 2013 O O . VAL A 1 265 ? 27.692 21.534 -15.424 1.00 81.62 265 VAL A O 1
ATOM 2016 N N . ARG A 1 266 ? 28.650 22.272 -17.325 1.00 81.88 266 ARG A N 1
ATOM 2017 C CA . ARG A 1 266 ? 29.039 23.580 -16.792 1.00 81.88 266 ARG A CA 1
ATOM 2018 C C . ARG A 1 266 ? 28.675 24.714 -17.724 1.00 81.88 266 ARG A C 1
ATOM 2020 O O . ARG A 1 266 ? 28.872 24.618 -18.934 1.00 81.88 266 ARG A O 1
ATOM 2027 N N . LEU A 1 267 ? 28.217 25.804 -17.120 1.00 83.12 267 LEU A N 1
ATOM 2028 C CA . LEU A 1 267 ? 27.953 27.063 -17.802 1.00 83.12 267 LEU A CA 1
ATOM 2029 C C . LEU A 1 267 ? 28.759 28.179 -17.119 1.00 83.12 267 LEU A C 1
ATOM 2031 O O . LEU A 1 267 ? 28.491 28.461 -15.948 1.00 83.12 267 LEU A O 1
ATOM 2035 N N . PRO A 1 268 ? 29.723 28.815 -17.808 1.00 81.94 268 PRO A N 1
ATOM 2036 C CA . PRO A 1 268 ? 30.513 29.923 -17.268 1.00 81.94 268 PRO A CA 1
ATOM 2037 C C . PRO A 1 268 ? 29.670 31.132 -16.853 1.00 81.94 268 PRO A C 1
ATOM 2039 O O . PRO A 1 268 ? 28.580 31.344 -17.382 1.00 81.94 268 PRO A O 1
ATOM 2042 N N . ALA A 1 269 ? 30.191 31.949 -15.939 1.00 71.94 269 ALA A N 1
ATOM 2043 C CA . ALA A 1 269 ? 29.606 33.199 -15.463 1.00 71.94 269 ALA A CA 1
ATOM 2044 C C . ALA A 1 269 ? 29.568 34.276 -16.567 1.00 71.94 269 ALA A C 1
ATOM 2046 O O . ALA A 1 269 ? 30.424 35.155 -16.629 1.00 71.94 269 ALA A O 1
ATOM 2047 N N . LYS A 1 270 ? 28.562 34.216 -17.446 1.00 66.06 270 LYS A N 1
ATOM 2048 C CA . LYS A 1 270 ? 28.144 35.308 -18.341 1.00 66.06 270 LYS A CA 1
ATOM 2049 C C . LYS A 1 270 ? 26.652 35.597 -18.109 1.00 66.06 270 LYS A C 1
ATOM 2051 O O . LYS A 1 270 ? 25.919 34.696 -17.724 1.00 66.06 270 LYS A O 1
ATOM 2056 N N . GLY A 1 271 ? 26.208 36.837 -18.315 1.00 62.66 271 GLY A N 1
ATOM 2057 C CA . GLY A 1 271 ? 24.800 37.228 -18.132 1.00 62.66 271 GLY A CA 1
ATOM 2058 C C . GLY A 1 271 ? 24.319 37.273 -16.671 1.00 62.66 271 GLY A C 1
ATOM 2059 O O . GLY A 1 271 ? 25.091 37.079 -15.730 1.00 62.66 271 GLY A O 1
ATOM 2060 N N . ASP A 1 272 ? 23.023 37.541 -16.489 1.00 69.81 272 ASP A N 1
ATOM 2061 C CA . ASP A 1 272 ? 22.390 37.779 -15.176 1.00 69.81 272 ASP A CA 1
ATOM 2062 C C . ASP A 1 272 ? 21.998 36.489 -14.414 1.00 69.81 272 ASP A C 1
ATOM 2064 O O . ASP A 1 272 ? 21.487 36.547 -13.292 1.00 69.81 272 ASP A O 1
ATOM 2068 N N . GLY A 1 273 ? 22.263 35.312 -14.991 1.00 81.19 273 GLY A N 1
ATOM 2069 C CA . GLY A 1 273 ? 21.989 34.002 -14.396 1.00 81.19 273 GLY A CA 1
ATOM 2070 C C . GLY A 1 273 ? 21.391 33.001 -15.386 1.00 81.19 273 GLY A C 1
ATOM 2071 O O . GLY A 1 273 ? 21.284 33.263 -16.582 1.00 81.19 273 GLY A O 1
ATOM 2072 N N . LEU A 1 274 ? 21.012 31.829 -14.879 1.00 86.69 274 LEU A N 1
ATOM 2073 C CA . LEU A 1 274 ? 20.390 30.747 -15.639 1.00 86.69 274 LEU A CA 1
ATOM 2074 C C . LEU A 1 274 ? 18.914 31.051 -15.934 1.00 86.69 274 LEU A C 1
ATOM 2076 O O . LEU A 1 274 ? 18.191 31.543 -15.059 1.00 86.69 274 LEU A O 1
ATOM 2080 N N . ASP A 1 275 ? 18.456 30.707 -17.139 1.00 87.38 275 ASP A N 1
ATOM 2081 C CA . ASP A 1 275 ? 17.039 30.726 -17.500 1.00 87.38 275 ASP A CA 1
ATOM 2082 C C . ASP A 1 275 ? 16.276 29.661 -16.697 1.00 87.38 275 ASP A C 1
ATOM 2084 O O . ASP A 1 275 ? 16.439 28.448 -16.883 1.00 87.38 275 ASP A O 1
ATOM 2088 N N . SER A 1 276 ? 15.425 30.121 -15.780 1.00 87.75 276 SER A N 1
ATOM 2089 C CA . SER A 1 276 ? 14.654 29.234 -14.915 1.00 87.75 276 SER A CA 1
ATOM 2090 C C . SER A 1 276 ? 13.616 28.420 -15.691 1.00 87.75 276 SER A C 1
ATOM 2092 O O . SER A 1 276 ? 13.363 27.275 -15.331 1.00 87.75 276 SER A O 1
ATOM 2094 N N . GLY A 1 277 ? 13.044 28.942 -16.778 1.00 87.94 277 GLY A N 1
ATOM 2095 C CA . GLY A 1 277 ? 12.032 28.247 -17.575 1.00 87.94 277 GLY A CA 1
ATOM 2096 C C . GLY A 1 277 ? 12.594 27.034 -18.315 1.00 87.94 277 GLY A C 1
ATOM 2097 O O . GLY A 1 277 ? 12.035 25.936 -18.222 1.00 87.94 277 GLY A O 1
ATOM 2098 N N . LYS A 1 278 ? 13.724 27.206 -19.007 1.00 88.25 278 LYS A N 1
ATOM 2099 C CA . LYS A 1 278 ? 14.439 26.130 -19.705 1.00 88.25 278 LYS A CA 1
ATOM 2100 C C . LYS A 1 278 ? 14.970 25.086 -18.727 1.00 88.25 278 LYS A C 1
ATOM 2102 O O . LYS A 1 278 ? 14.752 23.891 -18.944 1.00 88.25 278 LYS A O 1
ATOM 2107 N N . PHE A 1 279 ? 15.553 25.519 -17.608 1.00 90.50 279 PHE A N 1
ATOM 2108 C CA . PHE A 1 279 ? 16.039 24.592 -16.588 1.00 90.50 279 PHE A CA 1
ATOM 2109 C C . PHE A 1 279 ? 14.895 23.794 -15.946 1.00 90.50 279 PHE A C 1
ATOM 2111 O O . PHE A 1 279 ? 14.975 22.575 -15.806 1.00 90.50 279 PHE A O 1
ATOM 2118 N N . MET A 1 280 ? 13.764 24.436 -15.638 1.00 90.75 280 MET A N 1
ATOM 2119 C CA . MET A 1 280 ? 12.581 23.724 -15.145 1.00 90.75 280 MET A CA 1
ATOM 2120 C C . MET A 1 280 ? 12.005 22.760 -16.189 1.00 90.75 280 MET A C 1
ATOM 2122 O O . MET A 1 280 ? 11.488 21.702 -15.831 1.00 90.75 280 MET A O 1
ATOM 2126 N N . ASN A 1 281 ? 12.105 23.082 -17.480 1.00 89.06 281 ASN A N 1
ATOM 2127 C CA . ASN A 1 281 ? 11.716 22.180 -18.560 1.00 89.06 281 ASN A CA 1
ATOM 2128 C C . ASN A 1 281 ? 12.619 20.929 -18.621 1.00 89.06 281 ASN A C 1
ATOM 2130 O O . ASN A 1 281 ? 12.096 19.849 -18.889 1.00 89.06 281 ASN A O 1
ATOM 2134 N N . LEU A 1 282 ? 13.916 21.034 -18.296 1.00 90.81 282 LEU A N 1
ATOM 2135 C CA . LEU A 1 282 ? 14.802 19.871 -18.120 1.00 90.81 282 LEU A CA 1
ATOM 2136 C C . LEU A 1 282 ? 14.292 18.965 -17.000 1.00 90.81 282 LEU A C 1
ATOM 2138 O O . LEU A 1 282 ? 14.037 17.787 -17.231 1.00 90.81 282 LEU A O 1
ATOM 2142 N N . LEU A 1 283 ? 14.066 19.529 -15.811 1.00 90.06 283 LEU A N 1
ATOM 2143 C CA . LEU A 1 283 ? 13.619 18.766 -14.643 1.00 90.06 283 LEU A CA 1
ATOM 2144 C C . LEU A 1 283 ? 12.243 18.108 -14.855 1.00 90.06 283 LEU A C 1
ATOM 2146 O O . LEU A 1 283 ? 12.014 16.988 -14.401 1.00 90.06 283 LEU A O 1
ATOM 2150 N N . LYS A 1 284 ? 11.328 18.778 -15.567 1.00 88.00 284 LYS A N 1
ATOM 2151 C CA . LYS A 1 284 ? 9.980 18.262 -15.863 1.00 88.00 284 LYS A CA 1
ATOM 2152 C C . LYS A 1 284 ? 9.967 17.181 -16.947 1.00 88.00 284 LYS A C 1
ATOM 2154 O O . LYS A 1 284 ? 9.096 16.316 -16.909 1.00 88.00 284 LYS A O 1
ATOM 2159 N N . LYS A 1 285 ? 10.876 17.249 -17.928 1.00 86.00 285 LYS A N 1
ATOM 2160 C CA . LYS A 1 285 ? 10.923 16.322 -19.075 1.00 86.00 285 LYS A CA 1
ATOM 2161 C C . LYS A 1 285 ? 11.970 15.219 -18.951 1.00 86.00 285 LYS A C 1
ATOM 2163 O O . LYS A 1 285 ? 12.000 14.356 -19.822 1.00 86.00 285 LYS A O 1
ATOM 2168 N N . ALA A 1 286 ? 12.812 15.246 -17.920 1.00 84.94 286 ALA A N 1
ATOM 2169 C CA . ALA A 1 286 ? 13.776 14.194 -17.628 1.00 84.94 286 ALA A CA 1
ATOM 2170 C C . ALA A 1 286 ? 13.047 12.846 -17.402 1.00 84.94 286 ALA A C 1
ATOM 2172 O O . ALA A 1 286 ? 12.304 12.711 -16.423 1.00 84.94 286 ALA A O 1
ATOM 2173 N N . PRO A 1 287 ? 13.208 11.864 -18.307 1.00 83.12 287 PRO A N 1
ATOM 2174 C CA . PRO A 1 287 ? 12.590 10.553 -18.189 1.00 83.12 287 PRO A CA 1
ATOM 2175 C C . PRO A 1 287 ? 13.375 9.704 -17.178 1.00 83.12 287 PRO A C 1
ATOM 2177 O O . PRO A 1 287 ? 14.602 9.780 -17.099 1.00 83.12 287 PRO A O 1
ATOM 2180 N N . ARG A 1 288 ? 12.653 8.947 -16.346 1.00 77.56 288 ARG A N 1
ATOM 2181 C CA . ARG A 1 288 ? 13.196 8.293 -15.136 1.00 77.56 288 ARG A CA 1
ATOM 2182 C C . ARG A 1 288 ? 14.021 7.040 -15.434 1.00 77.56 288 ARG A C 1
ATOM 2184 O O . ARG A 1 288 ? 14.805 6.615 -14.595 1.00 77.56 288 ARG A O 1
ATOM 2191 N N . ASP A 1 289 ? 13.820 6.473 -16.613 1.00 73.25 289 ASP A N 1
ATOM 2192 C CA . ASP A 1 289 ? 14.530 5.330 -17.173 1.00 73.25 289 ASP A CA 1
ATOM 2193 C C . ASP A 1 289 ? 15.856 5.724 -17.844 1.00 73.25 289 ASP A C 1
ATOM 2195 O O . ASP A 1 289 ? 16.744 4.885 -17.940 1.00 73.25 289 ASP A O 1
ATOM 2199 N N . GLU A 1 290 ? 16.026 6.992 -18.246 1.00 83.44 290 GLU A N 1
ATOM 2200 C CA . GLU A 1 290 ? 17.285 7.496 -18.829 1.00 83.44 290 GLU A CA 1
ATOM 2201 C C . GLU A 1 290 ? 18.114 8.294 -17.813 1.00 83.44 290 GLU A C 1
ATOM 2203 O O . GLU A 1 290 ? 19.337 8.175 -17.774 1.00 83.44 290 GLU A O 1
ATOM 2208 N N . ILE A 1 291 ? 17.458 9.130 -16.997 1.00 83.44 291 ILE A N 1
ATOM 2209 C CA . ILE A 1 291 ? 18.108 9.992 -16.008 1.00 83.44 291 ILE A CA 1
ATOM 2210 C C . ILE A 1 291 ? 17.747 9.522 -14.610 1.00 83.44 291 ILE A C 1
ATOM 2212 O O . ILE A 1 291 ? 16.592 9.597 -14.185 1.00 83.44 291 ILE A O 1
ATOM 2216 N N . TYR A 1 292 ? 18.764 9.125 -13.854 1.00 75.81 292 TYR A N 1
ATOM 2217 C CA . TYR A 1 292 ? 18.585 8.690 -12.478 1.00 75.81 292 TYR A CA 1
ATOM 2218 C C . TYR A 1 292 ? 18.671 9.863 -11.509 1.00 75.81 292 TYR A C 1
ATOM 2220 O O . TYR A 1 292 ? 17.862 9.997 -10.588 1.00 75.81 292 TYR A O 1
ATOM 2228 N N . ARG A 1 293 ? 19.626 10.770 -11.732 1.00 81.00 293 ARG A N 1
ATOM 2229 C CA . ARG A 1 293 ? 19.835 11.906 -10.835 1.00 81.00 293 ARG A CA 1
ATOM 2230 C C . ARG A 1 293 ? 20.370 13.121 -11.565 1.00 81.00 293 ARG A C 1
ATOM 2232 O O . ARG A 1 293 ? 21.213 12.990 -12.439 1.00 81.00 293 ARG A O 1
ATOM 2239 N N . ILE A 1 294 ? 19.933 14.306 -11.159 1.00 85.62 294 ILE A N 1
ATOM 2240 C CA . ILE A 1 294 ? 20.539 15.575 -11.567 1.00 85.62 294 ILE A CA 1
ATOM 2241 C C . ILE A 1 294 ? 20.840 16.350 -10.295 1.00 85.62 294 ILE A C 1
ATOM 2243 O O . ILE A 1 294 ? 19.974 16.509 -9.438 1.00 85.62 294 ILE A O 1
ATOM 2247 N N . LYS A 1 295 ? 22.069 16.819 -10.135 1.00 81.12 295 LYS A N 1
ATOM 2248 C CA . LYS A 1 295 ? 22.477 17.541 -8.932 1.00 81.12 295 LYS A CA 1
ATOM 2249 C C . LYS A 1 295 ? 23.488 18.611 -9.266 1.00 81.12 295 LYS A C 1
ATOM 2251 O O . LYS A 1 295 ? 24.288 18.432 -10.177 1.00 81.12 295 LYS A O 1
ATOM 2256 N N . GLY A 1 296 ? 23.463 19.716 -8.541 1.00 80.44 296 GLY A N 1
ATOM 2257 C CA . GLY A 1 296 ? 24.389 20.794 -8.829 1.00 80.44 296 GLY A CA 1
ATOM 2258 C C . GLY A 1 296 ? 24.078 22.085 -8.106 1.00 80.44 296 GLY A C 1
ATOM 2259 O O . GLY A 1 296 ? 23.218 22.149 -7.229 1.00 80.44 296 GLY A O 1
ATOM 2260 N N . ILE A 1 297 ? 24.806 23.116 -8.510 1.00 81.75 297 ILE A N 1
ATOM 2261 C CA . ILE A 1 297 ? 24.625 24.493 -8.076 1.00 81.75 297 ILE A CA 1
ATOM 2262 C C . ILE A 1 297 ? 24.367 25.368 -9.298 1.00 81.75 297 ILE A C 1
ATOM 2264 O O . ILE A 1 297 ? 25.035 25.237 -10.323 1.00 81.75 297 ILE A O 1
ATOM 2268 N N . GLY A 1 298 ? 23.371 26.241 -9.197 1.00 85.12 298 GLY A N 1
ATOM 2269 C CA . GLY A 1 298 ? 22.998 27.169 -10.256 1.00 85.12 298 GLY A CA 1
ATOM 2270 C C . GLY A 1 298 ? 22.706 28.553 -9.694 1.00 85.12 298 GLY A C 1
ATOM 2271 O O . GLY A 1 298 ? 22.055 28.678 -8.656 1.00 85.12 298 GLY A O 1
ATOM 2272 N N . ARG A 1 299 ? 23.169 29.602 -10.373 1.00 86.75 299 ARG A N 1
ATOM 2273 C CA . ARG A 1 299 ? 22.756 30.984 -10.114 1.00 86.75 299 ARG A CA 1
ATOM 2274 C C . ARG A 1 299 ? 21.617 31.333 -11.055 1.00 86.75 299 ARG A C 1
ATOM 2276 O O . ARG A 1 299 ? 21.797 31.295 -12.265 1.00 86.75 299 ARG A O 1
ATOM 2283 N N . PHE A 1 300 ? 20.464 31.691 -10.511 1.00 85.81 300 PHE A N 1
ATOM 2284 C CA . PHE A 1 300 ? 19.274 32.000 -11.297 1.00 85.81 300 PHE A CA 1
ATOM 2285 C C . PHE A 1 300 ? 18.951 33.487 -11.193 1.00 85.81 300 PHE A C 1
ATOM 2287 O O . PHE A 1 300 ? 19.004 34.052 -10.099 1.00 85.81 300 PHE A O 1
ATOM 2294 N N . ALA A 1 301 ? 18.587 34.105 -12.319 1.00 78.25 301 ALA A N 1
ATOM 2295 C CA . ALA A 1 301 ? 18.141 35.500 -12.347 1.00 78.25 301 ALA A CA 1
ATOM 2296 C C . ALA A 1 301 ? 16.772 35.670 -11.668 1.00 78.25 301 ALA A C 1
ATOM 2298 O O . ALA A 1 301 ? 16.520 36.659 -10.988 1.00 78.25 301 ALA A O 1
ATOM 2299 N N . ASN A 1 302 ? 15.906 34.664 -11.813 1.00 80.81 302 ASN A N 1
ATOM 2300 C CA . ASN A 1 302 ? 14.638 34.549 -11.104 1.00 80.81 302 ASN A CA 1
ATOM 2301 C C . ASN A 1 302 ? 14.583 33.195 -10.385 1.00 80.81 302 ASN A C 1
ATOM 2303 O O . ASN A 1 302 ? 14.993 32.201 -10.990 1.00 80.81 302 ASN A O 1
ATOM 2307 N N . PRO A 1 303 ? 14.052 33.121 -9.150 1.00 81.12 303 PRO A N 1
ATOM 2308 C CA . PRO A 1 303 ? 13.918 31.862 -8.427 1.00 81.12 303 PRO A CA 1
ATOM 2309 C C . PRO A 1 303 ? 13.215 30.799 -9.289 1.00 81.12 303 PRO A C 1
ATOM 2311 O O . PRO A 1 303 ? 12.166 31.090 -9.877 1.00 81.12 303 PRO A O 1
ATOM 2314 N N . PRO A 1 304 ? 13.772 29.581 -9.407 1.00 82.69 304 PRO A N 1
ATOM 2315 C CA . PRO A 1 304 ? 13.098 28.499 -10.106 1.00 82.69 304 PRO A CA 1
ATOM 2316 C C . PRO A 1 304 ? 11.830 28.069 -9.355 1.00 82.69 304 PRO A C 1
ATOM 2318 O O . PRO A 1 304 ? 11.702 28.244 -8.142 1.00 82.69 304 PRO A O 1
ATOM 2321 N N . GLU A 1 305 ? 10.870 27.504 -10.088 1.00 80.56 305 GLU A N 1
ATOM 2322 C CA . GLU A 1 305 ? 9.596 27.054 -9.522 1.00 80.56 305 GLU A CA 1
ATOM 2323 C C . GLU A 1 305 ? 9.830 26.008 -8.415 1.00 80.56 305 GLU A C 1
ATOM 2325 O O . GLU A 1 305 ? 10.397 24.940 -8.661 1.00 80.56 305 GLU A O 1
ATOM 2330 N N . GLY A 1 306 ? 9.378 26.319 -7.196 1.00 71.81 306 GLY A N 1
ATOM 2331 C CA . GLY A 1 306 ? 9.578 25.485 -6.006 1.00 71.81 306 GLY A CA 1
ATOM 2332 C C . GLY A 1 306 ? 10.789 25.862 -5.142 1.00 71.81 306 GLY A C 1
ATOM 2333 O O . GLY A 1 306 ? 11.046 25.176 -4.157 1.00 71.81 306 GLY A O 1
ATOM 2334 N N . ALA A 1 307 ? 11.525 26.928 -5.473 1.00 75.88 307 ALA A N 1
ATOM 2335 C CA . ALA A 1 307 ? 12.569 27.482 -4.613 1.00 75.88 307 ALA A CA 1
ATOM 2336 C C . ALA A 1 307 ? 12.029 28.574 -3.676 1.00 75.88 307 ALA A C 1
ATOM 2338 O O . ALA A 1 307 ? 11.272 29.450 -4.094 1.00 75.88 307 ALA A O 1
ATOM 2339 N N . ASN A 1 308 ? 12.477 28.561 -2.419 1.00 63.28 308 ASN A N 1
ATOM 2340 C CA . ASN A 1 308 ? 12.171 29.605 -1.441 1.00 63.28 308 ASN A CA 1
ATOM 2341 C C . ASN A 1 308 ? 13.205 30.738 -1.559 1.00 63.28 308 ASN A C 1
ATOM 2343 O O . ASN A 1 308 ? 14.330 30.598 -1.084 1.00 63.28 308 ASN A O 1
ATOM 2347 N N . GLY A 1 309 ? 12.844 31.850 -2.202 1.00 63.16 309 GLY A N 1
ATOM 2348 C CA . GLY A 1 309 ? 13.702 33.031 -2.330 1.00 63.16 309 GLY A CA 1
ATOM 2349 C C . GLY A 1 309 ? 13.024 34.178 -3.082 1.00 63.16 309 GLY A C 1
ATOM 2350 O O . GLY A 1 309 ? 12.180 33.943 -3.944 1.00 63.16 309 GLY A O 1
ATOM 2351 N N . GLU A 1 310 ? 13.392 35.420 -2.762 1.00 57.69 310 GLU A N 1
ATOM 2352 C CA . GLU A 1 310 ? 12.926 36.622 -3.461 1.00 57.69 310 GLU A CA 1
ATOM 2353 C C . GLU A 1 310 ? 14.088 37.221 -4.269 1.00 57.69 310 GLU A C 1
ATOM 2355 O O . GLU A 1 310 ? 14.985 37.856 -3.717 1.00 57.69 310 GLU A O 1
A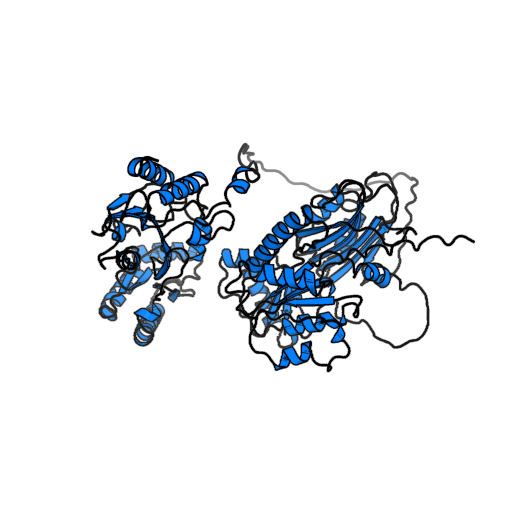TOM 2360 N N . GLY A 1 311 ? 14.081 37.005 -5.589 1.00 66.88 311 GLY A N 1
ATOM 2361 C CA . GLY A 1 311 ? 15.044 37.603 -6.522 1.00 66.88 311 GLY A CA 1
ATOM 2362 C C . GLY A 1 311 ? 16.244 36.720 -6.915 1.00 66.88 311 GLY A C 1
ATOM 2363 O O . GLY A 1 311 ? 16.236 35.509 -6.671 1.00 66.88 311 GLY A O 1
ATOM 2364 N N . PRO A 1 312 ? 17.259 37.311 -7.580 1.00 73.88 312 PRO A N 1
ATOM 2365 C CA . PRO A 1 312 ? 18.415 36.584 -8.095 1.00 73.88 312 PRO A CA 1
ATOM 2366 C C . PRO A 1 312 ? 19.231 35.943 -6.970 1.00 73.88 312 PRO A C 1
ATOM 2368 O O . PRO A 1 312 ? 19.512 36.583 -5.956 1.00 73.88 312 PRO A O 1
ATOM 2371 N N . GLY A 1 313 ? 19.659 34.695 -7.152 1.00 79.00 313 GLY A N 1
ATOM 2372 C CA . GLY A 1 313 ? 20.372 33.970 -6.101 1.00 79.00 313 GLY A CA 1
ATOM 2373 C C . GLY A 1 313 ? 21.014 32.670 -6.564 1.00 79.00 313 GLY A C 1
ATOM 2374 O O . GLY A 1 313 ? 20.703 32.147 -7.636 1.00 79.00 313 GLY A O 1
ATOM 2375 N N . GLY A 1 314 ? 21.943 32.164 -5.752 1.00 82.00 314 GLY A N 1
ATOM 2376 C CA . GLY A 1 314 ? 22.505 30.825 -5.902 1.00 82.00 314 GLY A CA 1
ATOM 2377 C C . GLY A 1 314 ? 21.594 29.785 -5.258 1.00 82.00 314 GLY A C 1
ATOM 2378 O O . GLY A 1 314 ? 21.033 30.017 -4.188 1.00 82.00 314 GLY A O 1
ATOM 2379 N N . TYR A 1 315 ? 21.457 28.634 -5.904 1.00 81.94 315 TYR A N 1
ATOM 2380 C CA . TYR A 1 315 ? 20.665 27.520 -5.408 1.00 81.94 315 TYR A CA 1
ATOM 2381 C C . TYR A 1 315 ? 21.422 26.215 -5.625 1.00 81.94 315 TYR A C 1
ATOM 2383 O O . TYR A 1 315 ? 21.915 25.947 -6.721 1.00 81.94 315 TYR A O 1
ATOM 2391 N N . ILE A 1 316 ? 21.472 25.386 -4.587 1.00 79.19 316 ILE A N 1
ATOM 2392 C CA . ILE A 1 316 ? 21.739 23.958 -4.737 1.00 79.19 316 ILE A CA 1
ATOM 2393 C C . ILE A 1 316 ? 20.444 23.340 -5.241 1.00 79.19 316 ILE A C 1
ATOM 2395 O O . ILE A 1 316 ? 19.389 23.557 -4.644 1.00 79.19 316 ILE A O 1
ATOM 2399 N N . PHE A 1 317 ? 20.516 22.563 -6.310 1.00 82.56 317 PHE A N 1
ATOM 2400 C CA . PHE A 1 317 ? 19.382 21.803 -6.803 1.00 82.56 317 PHE A CA 1
ATOM 2401 C C . PHE A 1 317 ? 19.704 20.326 -6.784 1.00 82.56 317 PHE A C 1
ATOM 2403 O O . PHE A 1 317 ? 20.818 19.890 -7.087 1.00 82.56 317 PHE A O 1
ATOM 2410 N N . ASN A 1 318 ? 18.689 19.552 -6.450 1.00 80.12 318 ASN A N 1
ATOM 2411 C CA . ASN A 1 318 ? 18.740 18.118 -6.586 1.00 80.12 318 ASN A CA 1
ATOM 2412 C C . ASN A 1 318 ? 17.435 17.644 -7.184 1.00 80.12 318 ASN A C 1
ATOM 2414 O O . ASN A 1 318 ? 16.356 18.055 -6.773 1.00 80.12 318 ASN A O 1
ATOM 2418 N N . TRP A 1 319 ? 17.567 16.763 -8.154 1.00 86.75 319 TRP A N 1
ATOM 2419 C CA . TRP A 1 319 ? 16.496 16.065 -8.817 1.00 86.75 319 TRP A CA 1
ATOM 2420 C C . TRP A 1 319 ? 16.827 14.584 -8.760 1.00 86.75 319 TRP A C 1
ATOM 2422 O O . TRP A 1 319 ? 17.947 14.166 -9.066 1.00 86.75 319 TRP A O 1
ATOM 2432 N N . ALA A 1 320 ? 15.849 13.796 -8.359 1.00 75.19 320 ALA A N 1
ATOM 2433 C CA . ALA A 1 320 ? 15.921 12.353 -8.359 1.00 75.19 320 ALA A CA 1
ATOM 2434 C C . ALA A 1 320 ? 14.565 11.847 -8.848 1.00 75.19 320 ALA A C 1
ATOM 2436 O O . ALA A 1 320 ? 13.529 12.123 -8.236 1.00 75.19 320 ALA A O 1
ATOM 2437 N N . PHE A 1 321 ? 14.578 11.157 -9.988 1.00 69.69 321 PHE A N 1
ATOM 2438 C CA . PHE A 1 321 ? 13.437 10.401 -10.509 1.00 69.69 321 PHE A CA 1
ATOM 2439 C C . PHE A 1 321 ? 12.124 11.206 -10.582 1.00 69.69 321 PHE A C 1
ATOM 2441 O O . PHE A 1 321 ? 11.042 10.750 -10.209 1.00 69.69 321 PHE A O 1
ATOM 2448 N N . GLY A 1 322 ? 12.210 12.442 -11.078 1.00 72.25 322 GLY A N 1
ATOM 2449 C CA . GLY A 1 322 ? 11.066 13.329 -11.303 1.00 72.25 322 GLY A CA 1
ATOM 2450 C C . GLY A 1 322 ? 10.612 14.131 -10.083 1.00 72.25 322 GLY A C 1
ATOM 2451 O O . GLY A 1 322 ? 9.619 14.849 -10.182 1.00 72.25 322 GLY A O 1
ATOM 2452 N N . ARG A 1 323 ? 11.308 14.027 -8.949 1.00 75.06 323 ARG A N 1
ATOM 2453 C CA . ARG A 1 323 ? 11.151 14.929 -7.802 1.00 75.06 323 ARG A CA 1
ATOM 2454 C C . ARG A 1 323 ? 12.375 15.817 -7.718 1.00 75.06 323 ARG A C 1
ATOM 2456 O O . ARG A 1 323 ? 13.482 15.345 -7.956 1.00 75.06 323 ARG A O 1
ATOM 2463 N N . TRP A 1 324 ? 12.185 17.081 -7.372 1.00 84.06 324 TRP A N 1
ATOM 2464 C CA . TRP A 1 324 ? 13.288 18.011 -7.196 1.00 84.06 324 TRP A CA 1
ATOM 2465 C C . TRP A 1 324 ? 13.056 18.949 -6.030 1.00 84.06 324 TRP A C 1
ATOM 2467 O O . TRP A 1 324 ? 11.924 19.174 -5.604 1.00 84.06 324 TRP A O 1
ATOM 2477 N N . ASN A 1 325 ? 14.151 19.506 -5.541 1.00 77.81 325 ASN A N 1
ATOM 2478 C CA . ASN A 1 325 ? 14.155 20.555 -4.546 1.00 77.81 325 ASN A CA 1
ATOM 2479 C C . ASN A 1 325 ? 15.258 21.572 -4.865 1.00 77.81 325 ASN A C 1
ATOM 2481 O O . ASN A 1 325 ? 16.204 21.294 -5.612 1.00 77.81 325 ASN A O 1
ATOM 2485 N N . PHE A 1 326 ? 15.107 22.755 -4.282 1.00 79.81 326 PHE A N 1
ATOM 2486 C CA . PHE A 1 326 ? 16.082 23.829 -4.346 1.00 79.81 326 PHE A CA 1
ATOM 2487 C C . PHE A 1 326 ? 16.369 24.313 -2.930 1.00 79.81 326 PHE A C 1
ATOM 2489 O O . PHE A 1 326 ? 15.450 24.580 -2.160 1.00 79.81 326 PHE A O 1
ATOM 2496 N N . THR A 1 327 ? 17.645 24.448 -2.586 1.00 73.81 327 THR A N 1
ATOM 2497 C CA . THR A 1 327 ? 18.084 25.065 -1.332 1.00 73.81 327 THR A CA 1
ATOM 2498 C C . THR A 1 327 ? 18.878 26.325 -1.656 1.00 73.81 327 THR A C 1
ATOM 2500 O O . THR A 1 327 ? 19.859 26.229 -2.399 1.00 73.81 327 THR A O 1
ATOM 2503 N N . PRO A 1 328 ? 18.485 27.498 -1.125 1.00 74.25 328 PRO A N 1
ATOM 2504 C CA . PRO A 1 328 ? 19.258 28.722 -1.283 1.00 74.25 328 PRO A CA 1
ATOM 2505 C C . PRO A 1 328 ? 20.703 28.527 -0.826 1.00 74.25 328 PRO A C 1
ATOM 2507 O O . PRO A 1 328 ? 20.967 27.939 0.224 1.00 74.25 328 PRO A O 1
ATOM 2510 N N . TYR A 1 329 ? 21.637 29.025 -1.624 1.00 71.38 329 TYR A N 1
ATOM 2511 C CA . TYR A 1 329 ? 23.064 28.895 -1.391 1.00 71.38 329 TYR A CA 1
ATOM 2512 C C . TYR A 1 329 ? 23.777 30.216 -1.658 1.00 71.38 329 TYR A C 1
ATOM 2514 O O . TYR A 1 329 ? 23.679 30.795 -2.741 1.00 71.38 329 TYR A O 1
ATOM 2522 N N . THR A 1 330 ? 24.543 30.656 -0.662 1.00 65.56 330 THR A N 1
ATOM 2523 C CA . THR A 1 330 ? 25.429 31.814 -0.765 1.00 65.56 330 THR A CA 1
ATOM 2524 C C . THR A 1 330 ? 26.872 31.311 -0.837 1.00 65.56 330 THR A C 1
ATOM 2526 O O . THR A 1 330 ? 27.328 30.689 0.126 1.00 65.56 330 THR A O 1
ATOM 2529 N N . PRO A 1 331 ? 27.605 31.563 -1.937 1.00 57.62 331 PRO A N 1
ATOM 2530 C CA . PRO A 1 331 ? 29.015 31.199 -2.042 1.00 57.62 331 PRO A CA 1
ATOM 2531 C C . PRO A 1 331 ? 29.847 31.817 -0.911 1.00 57.62 331 PRO A C 1
ATOM 2533 O O . PRO A 1 331 ? 29.638 32.971 -0.536 1.00 57.62 331 PRO A O 1
ATOM 2536 N N . ALA A 1 332 ? 30.791 31.050 -0.361 1.00 46.50 332 ALA A N 1
ATOM 2537 C CA . ALA A 1 332 ? 31.578 31.453 0.808 1.00 46.50 332 ALA A CA 1
ATOM 2538 C C . ALA A 1 332 ? 32.688 32.483 0.501 1.00 46.50 332 ALA A C 1
ATOM 2540 O O . ALA A 1 332 ? 33.238 33.075 1.429 1.00 46.50 332 ALA A O 1
ATOM 2541 N N . THR A 1 333 ? 33.021 32.718 -0.773 1.00 44.25 333 THR A N 1
ATOM 2542 C CA . THR A 1 333 ? 34.130 33.589 -1.188 1.00 44.25 333 THR A CA 1
ATOM 2543 C C . THR A 1 333 ? 33.680 34.675 -2.162 1.00 44.25 333 THR A C 1
ATOM 2545 O O . THR A 1 333 ? 32.961 34.429 -3.124 1.00 44.25 333 THR A O 1
ATOM 2548 N N . SER A 1 334 ? 34.141 35.900 -1.906 1.00 39.19 334 SER A N 1
ATOM 2549 C CA . SER A 1 334 ? 33.970 37.097 -2.741 1.00 39.19 334 SER A CA 1
ATOM 2550 C C . SER A 1 334 ? 34.912 37.153 -3.956 1.00 39.19 334 SER A C 1
ATOM 2552 O O . SER A 1 334 ? 34.935 38.160 -4.659 1.00 39.19 334 SER A O 1
ATOM 2554 N N . GLU A 1 335 ? 35.694 36.100 -4.198 1.00 40.81 335 GLU A N 1
ATOM 2555 C CA . GLU A 1 335 ? 36.401 35.876 -5.462 1.00 40.81 335 GLU A CA 1
ATOM 2556 C C . GLU A 1 335 ? 35.511 34.984 -6.330 1.00 40.81 335 GLU A C 1
ATOM 2558 O O . GLU A 1 335 ? 35.041 33.946 -5.866 1.00 40.81 335 GLU A O 1
ATOM 2563 N N . GLY A 1 336 ? 35.182 35.478 -7.525 1.00 46.31 336 GLY A N 1
ATOM 2564 C CA . GLY A 1 336 ? 34.087 35.004 -8.363 1.00 46.31 336 GLY A CA 1
ATOM 2565 C C . GLY A 1 336 ? 34.072 33.493 -8.564 1.00 46.31 336 GLY A C 1
ATOM 2566 O O . GLY A 1 336 ? 35.025 32.910 -9.063 1.00 46.31 336 GLY A O 1
ATOM 2567 N N . ASP A 1 337 ? 32.947 32.867 -8.222 1.00 53.69 337 ASP A N 1
ATOM 2568 C CA . ASP A 1 337 ? 32.605 31.584 -8.821 1.00 53.69 337 ASP A CA 1
ATOM 2569 C C . ASP A 1 337 ? 32.348 31.860 -10.311 1.00 53.69 337 ASP A C 1
ATOM 2571 O O . ASP A 1 337 ? 31.319 32.441 -10.674 1.00 53.69 337 ASP A O 1
ATOM 2575 N N . ASP A 1 338 ? 33.326 31.525 -11.157 1.00 66.62 338 ASP A N 1
ATOM 2576 C CA . ASP A 1 338 ? 33.355 31.787 -12.606 1.00 66.62 338 ASP A CA 1
ATOM 2577 C C . ASP A 1 338 ? 32.306 30.973 -13.391 1.00 66.62 338 ASP A C 1
ATOM 2579 O O . ASP A 1 338 ? 32.366 30.880 -14.618 1.00 66.62 338 ASP A O 1
ATOM 2583 N N . MET A 1 339 ? 31.328 30.370 -12.709 1.00 72.38 339 MET A N 1
ATOM 2584 C CA . MET A 1 339 ? 30.297 29.510 -13.285 1.00 72.38 339 MET A CA 1
ATOM 2585 C C . MET A 1 339 ? 28.895 29.945 -12.830 1.00 72.38 339 MET A C 1
ATOM 2587 O O . MET A 1 339 ? 28.631 30.133 -11.645 1.00 72.38 339 MET A O 1
ATOM 2591 N N . VAL A 1 340 ? 27.966 30.064 -13.785 1.00 80.94 340 VAL A N 1
ATOM 2592 C CA . VAL A 1 340 ? 26.518 30.175 -13.530 1.00 80.94 340 VAL A CA 1
ATOM 2593 C C . VAL A 1 340 ? 25.924 28.818 -13.154 1.00 80.94 340 VAL A C 1
ATOM 2595 O O . VAL A 1 340 ? 24.979 28.774 -12.371 1.00 80.94 340 VAL A O 1
ATOM 2598 N N . LEU A 1 341 ? 26.454 27.717 -13.694 1.00 84.62 341 LEU A N 1
ATOM 2599 C CA . LEU A 1 341 ? 25.954 26.363 -13.454 1.00 84.62 341 LEU A CA 1
ATOM 2600 C C . LEU A 1 341 ? 27.115 25.378 -13.322 1.00 84.62 341 LEU A C 1
ATOM 2602 O O . LEU A 1 341 ? 27.974 25.319 -14.202 1.00 84.62 341 LEU A O 1
ATOM 2606 N N . LYS A 1 342 ? 27.087 24.557 -12.271 1.00 82.38 342 LYS A N 1
ATOM 2607 C CA . LYS A 1 342 ? 27.861 23.313 -12.165 1.00 82.38 342 LYS A CA 1
ATOM 2608 C C . LYS A 1 342 ? 26.889 22.189 -11.847 1.00 82.38 342 LYS A C 1
ATOM 2610 O O . LYS A 1 342 ? 26.196 22.245 -10.834 1.00 82.38 342 LYS A O 1
ATOM 2615 N N . MET A 1 343 ? 26.814 21.194 -12.718 1.00 84.94 343 MET A N 1
ATOM 2616 C CA . MET A 1 343 ? 25.814 20.137 -12.654 1.00 84.94 343 MET A CA 1
ATOM 2617 C C . MET A 1 343 ? 26.428 18.782 -12.977 1.00 84.94 343 MET A C 1
ATOM 2619 O O . MET A 1 343 ? 27.236 18.663 -13.891 1.00 84.94 343 MET A O 1
ATOM 2623 N N . THR A 1 344 ? 25.969 17.756 -12.277 1.00 76.75 344 THR A N 1
ATOM 2624 C CA . THR A 1 344 ? 26.217 16.353 -12.584 1.00 76.75 344 THR A CA 1
ATOM 2625 C C . THR A 1 344 ? 24.886 15.681 -12.893 1.00 76.75 344 THR A C 1
ATOM 2627 O O . THR A 1 344 ? 23.927 15.815 -12.127 1.00 76.75 344 THR A O 1
ATOM 2630 N N . ILE A 1 345 ? 24.833 14.951 -14.001 1.00 82.06 345 ILE A N 1
ATOM 2631 C CA . ILE A 1 345 ? 23.706 14.114 -14.399 1.00 82.06 345 ILE A CA 1
ATOM 2632 C C . ILE A 1 345 ? 24.173 12.663 -14.345 1.00 82.06 345 ILE A C 1
ATOM 2634 O O . ILE A 1 345 ? 25.139 12.297 -15.005 1.00 82.06 345 ILE A O 1
ATOM 2638 N N . VAL A 1 346 ? 23.489 11.849 -13.551 1.00 79.94 346 VAL A N 1
ATOM 2639 C CA . VAL A 1 346 ? 23.703 10.405 -13.477 1.00 79.94 346 VAL A CA 1
ATOM 2640 C C . VAL A 1 346 ? 22.665 9.729 -14.360 1.00 79.94 346 VAL A C 1
ATOM 2642 O O . VAL A 1 346 ? 21.462 9.945 -14.175 1.00 79.94 346 VAL A O 1
ATOM 2645 N N . LEU A 1 347 ? 23.138 8.940 -15.314 1.00 81.25 347 LEU A N 1
ATOM 2646 C CA . LEU A 1 347 ? 22.368 8.372 -16.410 1.00 81.25 347 LEU A CA 1
ATOM 2647 C C . LEU A 1 347 ? 22.387 6.847 -16.383 1.00 81.25 347 LEU A C 1
ATOM 2649 O O . LEU A 1 347 ? 23.318 6.227 -15.863 1.00 81.25 347 LEU A O 1
ATOM 2653 N N . ALA A 1 348 ? 21.373 6.252 -17.004 1.00 79.38 348 ALA A N 1
ATOM 2654 C CA . ALA A 1 348 ? 21.436 4.863 -17.424 1.00 79.38 348 ALA A CA 1
ATOM 2655 C C . ALA A 1 348 ? 22.557 4.666 -18.456 1.00 79.38 348 ALA A C 1
ATOM 2657 O O . ALA A 1 348 ? 22.895 5.575 -19.214 1.00 79.38 348 ALA A O 1
ATOM 2658 N N . ARG A 1 349 ? 23.119 3.460 -18.503 1.00 78.56 349 ARG A N 1
ATOM 2659 C CA . ARG A 1 349 ? 24.137 3.090 -19.488 1.00 78.56 349 ARG A CA 1
ATOM 2660 C C . ARG A 1 349 ? 23.646 3.285 -20.933 1.00 78.56 349 ARG A C 1
ATOM 2662 O O . ARG A 1 349 ? 22.562 2.823 -21.285 1.00 78.56 349 ARG A O 1
ATOM 2669 N N . GLY A 1 350 ? 24.483 3.872 -21.783 1.00 79.69 350 GLY A N 1
ATOM 2670 C CA . GLY A 1 350 ? 24.241 4.148 -23.199 1.00 79.69 350 GLY A CA 1
ATOM 2671 C C . GLY A 1 350 ? 23.497 5.457 -23.483 1.00 79.69 350 GLY A C 1
ATOM 2672 O O . GLY A 1 350 ? 23.219 5.757 -24.648 1.00 79.69 350 GLY A O 1
ATOM 2673 N N . GLU A 1 351 ? 23.163 6.243 -22.459 1.00 84.44 351 GLU A N 1
ATOM 2674 C CA . GLU A 1 351 ? 22.348 7.454 -22.590 1.00 84.44 351 GLU A CA 1
ATOM 2675 C C . GLU A 1 351 ? 23.191 8.745 -22.620 1.00 84.44 351 GLU A C 1
ATOM 2677 O O . GLU A 1 351 ? 22.696 9.787 -23.071 1.00 84.44 351 GLU A O 1
ATOM 2682 N N . SER A 1 352 ? 24.469 8.700 -22.227 1.00 80.81 352 SER A N 1
ATOM 2683 C CA . SER A 1 352 ? 25.371 9.857 -22.130 1.00 80.81 352 SER A CA 1
ATOM 2684 C C . SER A 1 352 ? 25.488 10.633 -23.437 1.00 80.81 352 SER A C 1
ATOM 2686 O O . SER A 1 352 ? 25.220 11.832 -23.485 1.00 80.81 352 SER A O 1
ATOM 2688 N N . THR A 1 353 ? 25.768 9.952 -24.549 1.00 81.69 353 THR A N 1
ATOM 2689 C CA . THR A 1 353 ? 25.947 10.583 -25.866 1.00 81.69 353 THR A CA 1
ATOM 2690 C C . THR A 1 353 ? 24.682 11.314 -26.324 1.00 81.69 353 THR A C 1
ATOM 2692 O O . THR A 1 353 ? 24.734 12.393 -26.926 1.00 81.69 353 THR A O 1
ATOM 2695 N N . LYS A 1 354 ? 23.513 10.728 -26.055 1.00 86.31 354 LYS A N 1
ATOM 2696 C CA . LYS A 1 354 ? 22.210 11.300 -26.412 1.00 86.31 354 LYS A CA 1
ATOM 2697 C C . LYS A 1 354 ? 21.910 12.530 -25.563 1.00 86.31 354 LYS A C 1
ATOM 2699 O O . LYS A 1 354 ? 21.478 13.547 -26.112 1.00 86.31 354 LYS A O 1
ATOM 2704 N N . TRP A 1 355 ? 22.148 12.457 -24.256 1.00 85.56 355 TRP A N 1
ATOM 2705 C CA . TRP A 1 355 ? 21.919 13.583 -23.354 1.00 85.56 355 TRP A CA 1
ATOM 2706 C C . TRP A 1 355 ? 22.922 14.711 -23.556 1.00 85.56 355 TRP A C 1
ATOM 2708 O O . TRP A 1 355 ? 22.499 15.863 -23.578 1.00 85.56 355 TRP A O 1
ATOM 2718 N N . THR A 1 356 ? 24.184 14.415 -23.862 1.00 83.81 356 THR A N 1
ATOM 2719 C CA . THR A 1 356 ? 25.173 15.416 -24.284 1.00 83.81 356 THR A CA 1
ATOM 2720 C C . THR A 1 356 ? 24.655 16.241 -25.460 1.00 83.81 356 THR A C 1
ATOM 2722 O O . THR A 1 356 ? 24.609 17.467 -25.374 1.00 83.81 356 THR A O 1
ATOM 2725 N N . LYS A 1 357 ? 24.138 15.593 -26.514 1.00 83.25 357 LYS A N 1
ATOM 2726 C CA . LYS A 1 357 ? 23.555 16.292 -27.676 1.00 83.25 357 LYS A CA 1
ATOM 2727 C C . LYS A 1 357 ? 22.310 17.108 -27.322 1.00 83.25 357 LYS A C 1
ATOM 2729 O O . LYS A 1 357 ? 22.176 18.237 -27.784 1.00 83.25 357 LYS A O 1
ATOM 2734 N N . LYS A 1 358 ? 21.396 16.558 -26.511 1.00 84.19 358 LYS A N 1
ATOM 2735 C CA . LYS A 1 358 ? 20.179 17.269 -26.065 1.00 84.19 358 LYS A CA 1
ATOM 2736 C C . LYS A 1 358 ? 20.513 18.519 -25.248 1.00 84.19 358 LYS A C 1
ATOM 2738 O O . LYS A 1 358 ? 19.872 19.549 -25.416 1.00 84.19 358 LYS A O 1
ATOM 2743 N N . ILE A 1 359 ? 21.500 18.422 -24.361 1.00 84.50 359 ILE A N 1
ATOM 2744 C CA . ILE A 1 359 ? 21.947 19.528 -23.515 1.00 84.50 359 ILE A CA 1
ATOM 2745 C C . ILE A 1 359 ? 22.662 20.596 -24.358 1.00 84.50 359 ILE A C 1
ATOM 2747 O O . ILE A 1 359 ? 22.341 21.776 -24.236 1.00 84.50 359 ILE A O 1
ATOM 2751 N N . GLN A 1 360 ? 23.538 20.189 -25.282 1.00 81.06 360 GLN A N 1
ATOM 2752 C CA . GLN A 1 360 ? 24.233 21.090 -26.213 1.00 81.06 360 GLN A CA 1
ATOM 2753 C C . GLN A 1 360 ? 23.307 21.797 -27.213 1.00 81.06 360 GLN A C 1
ATOM 2755 O O . GLN A 1 360 ? 23.659 22.863 -27.708 1.00 81.06 360 GLN A O 1
ATOM 2760 N N . ALA A 1 361 ? 22.122 21.249 -27.498 1.00 81.25 361 ALA A N 1
ATOM 2761 C CA . ALA A 1 361 ? 21.143 21.888 -28.379 1.00 81.25 361 ALA A CA 1
ATOM 2762 C C . ALA A 1 361 ? 20.560 23.202 -27.811 1.00 81.25 361 ALA A C 1
ATOM 2764 O O . ALA A 1 361 ? 19.930 23.948 -28.555 1.00 81.25 361 ALA A O 1
ATOM 2765 N N . GLY A 1 362 ? 20.757 23.501 -26.517 1.00 73.19 362 GLY A N 1
ATOM 2766 C CA . GLY A 1 362 ? 20.317 24.760 -25.894 1.00 73.19 362 GLY A CA 1
ATOM 2767 C C . GLY A 1 362 ? 18.827 24.815 -25.516 1.00 73.19 362 GLY A C 1
ATOM 2768 O O . GLY A 1 362 ? 18.327 25.854 -25.073 1.00 73.19 362 GLY A O 1
ATOM 2769 N N . ASP A 1 363 ? 18.107 23.697 -25.646 1.00 78.50 363 ASP A N 1
ATOM 2770 C CA . ASP A 1 363 ? 16.677 23.583 -25.305 1.00 78.50 363 ASP A CA 1
ATOM 2771 C C . ASP A 1 363 ? 16.411 23.568 -23.786 1.00 78.50 363 ASP A C 1
ATOM 2773 O O . ASP A 1 363 ? 15.289 23.821 -23.333 1.00 78.50 363 ASP A O 1
ATOM 2777 N N . PHE A 1 364 ? 17.436 23.245 -22.994 1.00 84.31 364 PHE A N 1
ATOM 2778 C CA . PHE A 1 364 ? 17.319 22.937 -21.565 1.00 84.31 364 PHE A CA 1
ATOM 2779 C C . PHE A 1 364 ? 18.167 23.826 -20.652 1.00 84.31 364 PHE A C 1
ATOM 2781 O O . PHE A 1 364 ? 17.798 24.039 -19.500 1.00 84.31 364 PHE A O 1
ATOM 2788 N N . ILE A 1 365 ? 19.296 24.337 -21.141 1.00 86.62 365 ILE A N 1
ATOM 2789 C CA . ILE A 1 365 ? 20.244 25.142 -20.366 1.00 86.62 365 ILE A CA 1
ATOM 2790 C C . ILE A 1 365 ? 20.603 26.357 -21.205 1.00 86.62 365 ILE A C 1
ATOM 2792 O O . ILE A 1 365 ? 21.060 26.199 -22.334 1.00 86.62 365 ILE A O 1
ATOM 2796 N N . ASP A 1 366 ? 20.379 27.546 -20.655 1.00 84.44 366 ASP A N 1
ATOM 2797 C CA . ASP A 1 366 ? 20.713 28.813 -21.301 1.00 84.44 366 ASP A CA 1
ATOM 2798 C C . ASP A 1 366 ? 20.770 29.950 -20.272 1.00 84.44 366 ASP A C 1
ATOM 2800 O O . ASP A 1 366 ? 20.279 29.799 -19.148 1.00 84.44 366 ASP A O 1
ATOM 2804 N N . TYR A 1 367 ? 21.326 31.094 -20.660 1.00 83.69 367 TYR A N 1
ATOM 2805 C CA . TYR A 1 367 ? 21.280 32.314 -19.857 1.00 83.69 367 TYR A CA 1
ATOM 2806 C C . TYR A 1 367 ? 19.905 32.984 -19.919 1.00 83.69 367 TYR A C 1
ATOM 2808 O O . TYR A 1 367 ? 19.206 32.927 -20.930 1.00 83.69 367 TYR A O 1
ATOM 2816 N N . SER A 1 368 ? 19.526 33.675 -18.844 1.00 79.94 368 SER A N 1
ATOM 2817 C CA . SER A 1 368 ? 18.229 34.353 -18.727 1.00 79.94 368 SER A CA 1
ATOM 2818 C C . SER A 1 368 ? 18.037 35.538 -19.682 1.00 79.94 368 SER A C 1
ATOM 2820 O O . SER A 1 368 ? 16.908 35.970 -19.896 1.00 79.94 368 SER A O 1
ATOM 2822 N N . ASP A 1 369 ? 19.121 36.105 -20.214 1.00 74.62 369 ASP A N 1
ATOM 2823 C CA . ASP A 1 369 ? 19.098 37.240 -21.143 1.00 74.62 369 ASP A CA 1
ATOM 2824 C C . ASP A 1 369 ? 19.024 36.815 -22.624 1.00 74.62 369 ASP A C 1
ATOM 2826 O O . ASP A 1 369 ? 18.872 37.669 -23.498 1.00 74.62 369 ASP A O 1
ATOM 2830 N N . GLY A 1 370 ? 19.097 35.506 -22.912 1.00 61.06 370 GLY A N 1
ATOM 2831 C CA . GLY A 1 370 ? 18.954 34.924 -24.250 1.00 61.06 370 GLY A CA 1
ATOM 2832 C C . GLY A 1 370 ? 19.978 35.405 -25.287 1.00 61.06 370 GLY A C 1
ATOM 2833 O O . GLY A 1 370 ? 19.741 35.233 -26.483 1.00 61.06 370 GLY A O 1
ATOM 2834 N N . GLY A 1 371 ? 21.072 36.051 -24.858 1.00 49.91 371 GLY A N 1
ATOM 2835 C CA . GLY A 1 371 ? 21.953 36.824 -25.743 1.00 49.91 371 GLY A CA 1
ATOM 2836 C C . GLY A 1 371 ? 23.455 36.573 -25.604 1.00 49.91 371 GLY A C 1
ATOM 2837 O O . GLY A 1 371 ? 24.224 37.141 -26.379 1.00 49.91 371 GLY A O 1
ATOM 2838 N N . ALA A 1 372 ? 23.905 35.750 -24.657 1.00 51.97 372 ALA A N 1
ATOM 2839 C CA . ALA A 1 372 ? 25.327 35.457 -24.498 1.00 51.97 372 ALA A CA 1
ATOM 2840 C C . ALA A 1 372 ? 25.718 34.138 -25.188 1.00 51.97 372 ALA A C 1
ATOM 2842 O O . ALA A 1 372 ? 25.193 33.079 -24.858 1.00 51.97 372 ALA A O 1
ATOM 2843 N N . GLU A 1 373 ? 26.713 34.181 -26.086 1.00 53.56 373 GLU A N 1
ATOM 2844 C CA . GLU A 1 373 ? 27.460 32.988 -26.512 1.00 53.56 373 GLU A CA 1
ATOM 2845 C C . GLU A 1 373 ? 28.228 32.424 -25.298 1.00 53.56 373 GLU A C 1
ATOM 2847 O O . GLU A 1 373 ? 29.347 32.840 -24.954 1.00 53.56 373 GLU A O 1
ATOM 2852 N N . GLY A 1 374 ? 27.567 31.524 -24.574 1.00 53.16 374 GLY A N 1
ATOM 2853 C CA . GLY A 1 374 ? 28.158 30.688 -23.538 1.00 53.16 374 GLY A CA 1
ATOM 2854 C C . GLY A 1 374 ? 28.707 29.413 -24.136 1.00 53.16 374 GLY A C 1
ATOM 2855 O O . GLY A 1 374 ? 28.025 28.738 -24.902 1.00 53.16 374 GLY A O 1
ATOM 2856 N N . VAL A 1 375 ? 29.925 29.050 -23.749 1.00 60.31 375 VAL A N 1
ATOM 2857 C CA . VAL A 1 375 ? 30.444 27.713 -24.032 1.00 60.31 375 VAL A CA 1
ATOM 2858 C C . VAL A 1 375 ? 29.877 26.781 -22.969 1.00 60.31 375 VAL A C 1
ATOM 2860 O O . VAL A 1 375 ? 30.255 26.865 -21.801 1.00 60.31 375 VAL A O 1
ATOM 2863 N N . LEU A 1 376 ? 28.944 25.919 -23.366 1.00 69.62 376 LEU A N 1
ATOM 2864 C CA . LEU A 1 376 ? 28.444 24.846 -22.518 1.00 69.62 376 LEU A CA 1
ATOM 2865 C C . LEU A 1 376 ? 29.458 23.702 -22.536 1.00 69.62 376 LEU A C 1
ATOM 2867 O O . LEU A 1 376 ? 29.619 23.021 -23.549 1.00 69.62 376 LEU A O 1
ATOM 2871 N N . VAL A 1 377 ? 30.144 23.490 -21.418 1.00 70.75 377 VAL A N 1
ATOM 2872 C CA . VAL A 1 377 ? 31.111 22.397 -21.295 1.00 70.75 377 VAL A CA 1
ATOM 2873 C C . VAL A 1 377 ? 30.367 21.168 -20.791 1.00 70.75 377 VAL A C 1
ATOM 2875 O O . VAL A 1 377 ? 29.911 21.150 -19.647 1.00 70.75 377 VAL A O 1
ATOM 2878 N N . VAL A 1 378 ? 30.237 20.156 -21.648 1.00 68.94 378 VAL A N 1
ATOM 2879 C CA . VAL A 1 378 ? 29.701 18.838 -21.288 1.00 68.94 378 VAL A CA 1
ATOM 2880 C C . VAL A 1 378 ? 30.840 17.831 -21.382 1.00 68.94 378 VAL A C 1
ATOM 2882 O O . VAL A 1 378 ? 31.408 17.665 -22.459 1.00 68.94 378 VAL A O 1
ATOM 2885 N N . LYS A 1 379 ? 31.197 17.199 -20.263 1.00 68.56 379 LYS A N 1
ATOM 2886 C CA . LYS A 1 379 ? 32.203 16.132 -20.212 1.00 68.56 379 LYS A CA 1
ATOM 2887 C C . LYS A 1 379 ? 31.516 14.824 -19.838 1.00 68.56 379 LYS A C 1
ATOM 2889 O O . LYS A 1 379 ? 30.805 14.777 -18.834 1.00 68.56 379 LYS A O 1
ATOM 2894 N N . ASP A 1 3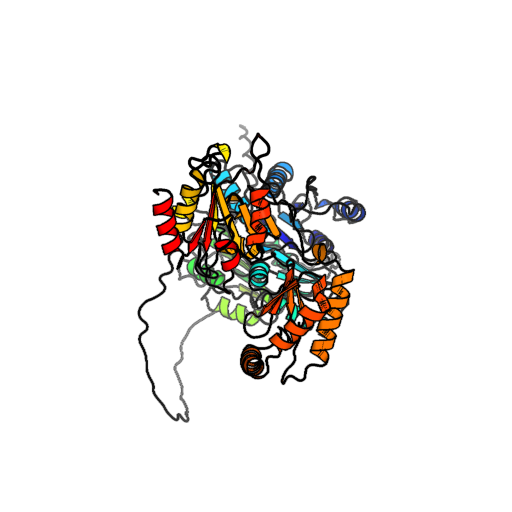80 ? 31.734 13.807 -20.659 1.00 60.53 380 ASP A N 1
ATOM 2895 C CA . ASP A 1 380 ? 31.447 12.420 -20.314 1.00 60.53 380 ASP A CA 1
ATOM 2896 C C . ASP A 1 380 ? 32.679 11.856 -19.603 1.00 60.53 380 ASP A C 1
ATOM 2898 O O . ASP A 1 380 ? 33.796 11.992 -20.109 1.00 60.53 380 ASP A O 1
ATOM 2902 N N . GLU A 1 381 ? 32.507 11.298 -18.408 1.00 54.16 381 GLU A N 1
ATOM 2903 C CA . GLU A 1 381 ? 33.634 10.763 -17.636 1.00 54.16 381 GLU A CA 1
ATOM 2904 C C . GLU A 1 381 ? 34.237 9.493 -18.273 1.00 54.16 381 GLU A C 1
ATOM 2906 O O . GLU A 1 381 ? 35.370 9.142 -17.941 1.00 54.16 381 GLU A O 1
ATOM 2911 N N . GLU A 1 382 ? 33.557 8.846 -19.234 1.00 45.03 382 GLU A N 1
ATOM 2912 C CA . GLU A 1 382 ? 34.102 7.690 -19.970 1.00 45.03 382 GLU A CA 1
ATOM 2913 C C . GLU A 1 382 ? 34.988 8.056 -21.184 1.00 45.03 382 GLU A C 1
ATOM 2915 O O . GLU A 1 382 ? 35.856 7.265 -21.561 1.00 45.03 382 GLU A O 1
ATOM 2920 N N . GLU A 1 383 ? 34.859 9.258 -21.766 1.00 40.28 383 GLU A N 1
ATOM 2921 C CA . GLU A 1 383 ? 35.639 9.709 -22.937 1.00 40.28 383 GLU A CA 1
ATOM 2922 C C . GLU A 1 383 ? 36.425 11.002 -22.647 1.00 40.28 383 GLU A C 1
ATOM 2924 O O . GLU A 1 383 ? 36.116 12.092 -23.134 1.00 40.28 383 GLU A O 1
ATOM 2929 N N . ALA A 1 384 ? 37.516 10.898 -21.887 1.00 28.33 384 ALA A N 1
ATOM 2930 C CA . ALA A 1 384 ? 38.486 11.986 -21.762 1.00 28.33 384 ALA A CA 1
ATOM 2931 C C . ALA A 1 384 ? 39.375 12.097 -23.024 1.00 28.33 384 ALA A C 1
ATOM 2933 O O . ALA A 1 384 ? 40.528 11.668 -23.031 1.00 28.33 384 ALA A O 1
ATOM 2934 N N . THR A 1 385 ? 38.853 12.713 -24.091 1.00 25.94 385 THR A N 1
ATOM 2935 C CA . THR A 1 385 ? 39.664 13.306 -25.174 1.00 25.94 385 THR A CA 1
ATOM 2936 C C . THR A 1 385 ? 39.049 14.632 -25.629 1.00 25.94 385 THR A C 1
ATOM 2938 O O . THR A 1 385 ? 37.896 14.680 -26.043 1.00 25.94 385 THR A O 1
ATOM 2941 N N . GLU A 1 386 ? 39.817 15.720 -25.519 1.00 27.03 386 GLU A N 1
ATOM 2942 C CA . GLU A 1 386 ? 39.390 17.100 -25.791 1.00 27.03 386 GLU A CA 1
ATOM 2943 C C . GLU A 1 386 ? 38.945 17.335 -27.245 1.00 27.03 386 GLU A C 1
ATOM 2945 O O . GLU A 1 386 ? 39.664 17.008 -28.190 1.00 27.03 386 GLU A O 1
ATOM 2950 N N . LEU A 1 387 ? 37.808 18.018 -27.420 1.00 26.22 387 LEU A N 1
ATOM 2951 C CA . LEU A 1 387 ? 37.468 18.748 -28.643 1.00 26.22 387 LEU A CA 1
ATOM 2952 C C . LEU A 1 387 ? 36.883 20.119 -28.270 1.00 26.22 387 LEU A C 1
ATOM 2954 O O . LEU A 1 387 ? 35.714 20.230 -27.908 1.00 26.22 387 LEU A O 1
ATOM 2958 N N . GLU A 1 388 ? 37.694 21.171 -28.391 1.00 25.69 388 GLU A N 1
ATOM 2959 C CA . GLU A 1 388 ? 37.205 22.546 -28.517 1.00 25.69 388 GLU A CA 1
ATOM 2960 C C . GLU A 1 388 ? 36.835 22.815 -29.984 1.00 25.69 388 GLU A C 1
ATOM 2962 O O . GLU A 1 388 ? 37.648 22.599 -30.883 1.00 25.69 388 GLU A O 1
ATOM 2967 N N . PHE A 1 389 ? 35.631 23.332 -30.243 1.00 25.45 389 PHE A N 1
ATOM 2968 C CA . PHE A 1 389 ? 35.285 23.914 -31.542 1.00 25.45 389 PHE A CA 1
ATOM 2969 C C . PHE A 1 389 ? 34.699 25.315 -31.364 1.00 25.45 389 PHE A C 1
ATOM 2971 O O . PHE A 1 389 ? 33.639 25.505 -30.773 1.00 25.45 389 PHE A O 1
ATOM 2978 N N . VAL A 1 390 ? 35.416 26.289 -31.923 1.00 28.12 390 VAL A N 1
ATOM 2979 C CA . VAL A 1 390 ? 35.002 27.682 -32.109 1.00 28.12 390 VAL A CA 1
ATOM 2980 C C . VAL A 1 390 ? 34.014 27.750 -33.278 1.00 28.12 390 VAL A C 1
ATOM 2982 O O . VAL A 1 390 ? 34.303 27.235 -34.360 1.00 28.12 390 VAL A O 1
ATOM 2985 N N . GLN A 1 391 ? 32.860 28.395 -33.084 1.00 26.58 391 GLN A N 1
ATOM 2986 C CA . GLN A 1 391 ? 32.015 28.841 -34.193 1.00 26.58 391 GLN A CA 1
ATOM 2987 C C . GLN A 1 391 ? 32.655 30.076 -34.829 1.00 26.58 391 GLN A C 1
ATOM 2989 O O . GLN A 1 391 ? 32.839 31.086 -34.160 1.00 26.58 391 GLN A O 1
ATOM 2994 N N . ASP A 1 392 ? 32.946 30.019 -36.128 1.00 25.73 392 ASP A N 1
ATOM 2995 C CA . ASP A 1 392 ? 33.015 31.237 -36.927 1.00 25.73 392 ASP A CA 1
ATOM 2996 C C . ASP A 1 392 ? 32.293 31.035 -38.261 1.00 25.73 392 ASP A C 1
ATOM 2998 O O . ASP A 1 392 ? 32.378 29.992 -38.915 1.00 25.73 392 ASP A O 1
ATOM 3002 N N . THR A 1 393 ? 31.513 32.047 -38.618 1.00 30.38 393 THR A N 1
ATOM 3003 C CA . THR A 1 393 ? 30.567 32.054 -39.728 1.00 30.38 393 THR A CA 1
ATOM 3004 C C . THR A 1 393 ? 31.147 32.867 -40.878 1.00 30.38 393 THR A C 1
ATOM 3006 O O . THR A 1 393 ? 31.436 34.048 -40.735 1.00 30.38 393 THR A O 1
ATOM 3009 N N . SER A 1 394 ? 31.269 32.283 -42.072 1.00 26.91 394 SER A N 1
ATOM 3010 C CA . SER A 1 394 ? 31.186 33.060 -43.317 1.00 26.91 394 SER A CA 1
ATOM 3011 C C . SER A 1 394 ? 30.896 32.186 -44.541 1.00 26.91 394 SER A C 1
ATOM 3013 O O . SER A 1 394 ? 31.279 31.025 -44.642 1.00 26.91 394 SER A O 1
ATOM 3015 N N . ALA A 1 395 ? 30.115 32.783 -45.436 1.00 28.17 395 ALA A N 1
ATOM 3016 C CA . ALA A 1 395 ? 29.373 32.220 -46.558 1.00 28.17 395 ALA A CA 1
ATOM 3017 C C . ALA A 1 395 ? 30.193 31.540 -47.666 1.00 28.17 395 ALA A C 1
ATOM 3019 O O . ALA A 1 395 ? 31.229 32.077 -48.028 1.00 28.17 395 ALA A O 1
ATOM 3020 N N . VAL A 1 396 ? 29.604 30.527 -48.334 1.00 27.84 396 VAL A N 1
ATOM 3021 C CA . VAL A 1 396 ? 29.537 30.380 -49.814 1.00 27.84 396 VAL A CA 1
ATOM 3022 C C . VAL A 1 396 ? 28.295 29.539 -50.208 1.00 27.84 396 VAL A C 1
ATOM 3024 O O . VAL A 1 396 ? 27.950 28.566 -49.546 1.00 27.84 396 VAL A O 1
ATOM 3027 N N . THR A 1 397 ? 27.602 29.954 -51.274 1.00 26.61 397 THR A N 1
ATOM 3028 C CA . THR A 1 397 ? 26.343 29.423 -51.859 1.00 26.61 397 THR A CA 1
ATOM 3029 C C . THR A 1 397 ? 26.583 28.287 -52.907 1.00 26.61 397 THR A C 1
ATOM 3031 O O . THR A 1 397 ? 27.729 27.882 -53.076 1.00 26.61 397 THR A O 1
ATOM 3034 N N . PRO A 1 398 ? 25.569 27.698 -53.597 1.00 37.06 398 PRO A N 1
ATOM 3035 C CA . PRO A 1 398 ? 25.250 26.262 -53.560 1.00 37.06 398 PRO A CA 1
ATOM 3036 C C . PRO A 1 398 ? 25.548 25.480 -54.865 1.00 37.06 398 PRO A C 1
ATOM 3038 O O . PRO A 1 398 ? 25.776 26.073 -55.917 1.00 37.06 398 PRO A O 1
ATOM 3041 N N . LEU A 1 399 ? 25.411 24.143 -54.842 1.00 25.39 399 LEU A N 1
ATOM 3042 C CA . LEU A 1 399 ? 25.256 23.331 -56.061 1.00 25.39 399 LEU A CA 1
ATOM 3043 C C . LEU A 1 399 ? 24.364 22.084 -55.871 1.00 25.39 399 LEU A C 1
ATOM 3045 O O . LEU A 1 399 ? 24.653 21.209 -55.066 1.00 25.39 399 LEU A O 1
ATOM 3049 N N . SER A 1 400 ? 23.298 22.071 -56.682 1.00 27.34 400 SER A N 1
ATOM 3050 C CA . SER A 1 400 ? 22.598 20.965 -57.369 1.00 27.34 400 SER A CA 1
ATOM 3051 C C . SER A 1 400 ? 22.188 19.669 -56.646 1.00 27.34 400 SER A C 1
ATOM 3053 O O . SER A 1 400 ? 23.008 18.896 -56.164 1.00 27.34 400 SER A O 1
ATOM 3055 N N . SER A 1 401 ? 20.884 19.391 -56.773 1.00 27.25 401 SER A N 1
ATOM 3056 C CA . SER A 1 401 ? 20.147 18.126 -56.597 1.00 27.25 401 SER A CA 1
ATOM 3057 C C . SER A 1 401 ? 20.746 16.931 -57.370 1.00 27.25 401 SER A C 1
ATOM 3059 O O . SER A 1 401 ? 21.500 17.153 -58.319 1.00 27.25 401 SER A O 1
ATOM 3061 N N . PRO A 1 402 ? 20.350 15.676 -57.055 1.00 31.80 402 PRO A N 1
ATOM 3062 C CA . PRO A 1 402 ? 19.178 15.113 -57.748 1.00 31.80 402 PRO A CA 1
ATOM 3063 C C . PRO A 1 402 ? 18.283 14.137 -56.940 1.00 31.80 402 PRO A C 1
ATOM 3065 O O . PRO A 1 402 ? 18.719 13.423 -56.048 1.00 31.80 402 PRO A O 1
ATOM 3068 N N . GLU A 1 403 ? 17.022 14.117 -57.382 1.00 26.73 403 GLU A N 1
ATOM 3069 C CA . GLU A 1 403 ? 16.110 12.970 -57.557 1.00 26.73 403 GLU A CA 1
ATOM 3070 C C . GLU A 1 403 ? 15.438 12.227 -56.376 1.00 26.73 403 GLU A C 1
ATOM 3072 O O . GLU A 1 403 ? 16.039 11.625 -55.495 1.00 26.73 403 GLU A O 1
ATOM 3077 N N . LYS A 1 404 ? 14.100 12.225 -56.480 1.00 33.50 404 LYS A N 1
ATOM 3078 C CA . LYS A 1 404 ? 13.073 11.441 -55.770 1.00 33.50 404 LYS A CA 1
ATOM 3079 C C . LYS A 1 404 ? 12.792 10.155 -56.570 1.00 33.50 404 LYS A C 1
ATOM 3081 O O . LYS A 1 404 ? 12.900 10.211 -57.795 1.00 33.50 404 LYS A O 1
ATOM 3086 N N . PRO A 1 405 ? 12.321 9.051 -55.955 1.00 30.72 405 PRO A N 1
ATOM 3087 C CA . PRO A 1 405 ? 10.931 8.612 -56.227 1.00 30.72 405 PRO A CA 1
ATOM 3088 C C . PRO A 1 405 ? 10.314 7.779 -55.063 1.00 30.72 405 PRO A C 1
ATOM 3090 O O . PRO A 1 405 ? 10.947 7.621 -54.026 1.00 30.72 405 PRO A O 1
ATOM 3093 N N . PRO A 1 406 ? 9.122 7.165 -55.210 1.00 32.94 406 PRO A N 1
ATOM 3094 C CA . PRO A 1 406 ? 7.819 7.768 -55.467 1.00 32.94 406 PRO A CA 1
ATOM 3095 C C . PRO A 1 406 ? 6.819 7.517 -54.311 1.00 32.94 406 PRO A C 1
ATOM 3097 O O . PRO A 1 406 ? 6.978 6.630 -53.479 1.00 32.94 406 PRO A O 1
ATOM 3100 N N . SER A 1 407 ? 5.749 8.308 -54.300 1.00 31.36 407 SER A N 1
ATOM 3101 C CA . SER A 1 407 ? 4.571 8.197 -53.430 1.00 31.36 407 SER A CA 1
ATOM 3102 C C . SER A 1 407 ? 3.456 7.363 -54.072 1.00 31.36 407 SER A C 1
ATOM 3104 O O . SER A 1 407 ? 3.235 7.490 -55.275 1.00 31.36 407 SER A O 1
ATOM 3106 N N . PHE A 1 408 ? 2.680 6.642 -53.260 1.00 28.72 408 PHE A N 1
ATOM 3107 C CA . PHE A 1 408 ? 1.344 6.112 -53.584 1.00 28.72 408 PHE A CA 1
ATOM 3108 C C . PHE A 1 408 ? 0.424 6.213 -52.342 1.00 28.72 408 PHE A C 1
ATOM 3110 O O . PHE A 1 408 ? 0.940 6.451 -51.250 1.00 28.72 408 PHE A O 1
ATOM 3117 N N . PRO A 1 409 ? -0.915 6.181 -52.499 1.00 30.52 409 PRO A N 1
ATOM 3118 C CA . PRO A 1 409 ? -1.769 7.263 -52.021 1.00 30.52 409 PRO A CA 1
ATOM 3119 C C . PRO A 1 409 ? -2.760 6.862 -50.911 1.00 30.52 409 PRO A C 1
ATOM 3121 O O . PRO A 1 409 ? -3.050 5.689 -50.711 1.00 30.52 409 PRO A O 1
ATOM 3124 N N . THR A 1 410 ? -3.236 7.908 -50.227 1.00 34.12 410 THR A N 1
ATOM 3125 C CA . THR A 1 410 ? -4.555 8.157 -49.602 1.00 34.12 410 THR A CA 1
ATOM 3126 C C . THR A 1 410 ? -5.483 6.977 -49.296 1.00 34.12 410 THR A C 1
ATOM 3128 O O . THR A 1 410 ? -5.904 6.284 -50.217 1.00 34.12 410 THR A O 1
ATOM 3131 N N . ASP A 1 411 ? -6.009 6.937 -48.067 1.00 26.72 411 ASP A N 1
ATOM 3132 C CA . ASP A 1 411 ? -7.462 7.082 -47.939 1.00 26.72 411 ASP A CA 1
ATOM 3133 C C . ASP A 1 411 ? -7.901 7.701 -46.606 1.00 26.72 411 ASP A C 1
ATOM 3135 O O . ASP A 1 411 ? -7.278 7.521 -45.557 1.00 26.72 411 ASP A O 1
ATOM 3139 N N . ASP A 1 412 ? -8.969 8.478 -46.726 1.00 28.31 412 ASP A N 1
ATOM 3140 C CA . ASP A 1 412 ? -9.661 9.267 -45.720 1.00 28.31 412 ASP A CA 1
ATOM 3141 C C . ASP A 1 412 ? -10.284 8.407 -44.610 1.00 28.31 412 ASP A C 1
ATOM 3143 O O . ASP A 1 412 ? -10.707 7.281 -44.857 1.00 28.31 412 ASP A O 1
ATOM 3147 N N . THR A 1 413 ? -10.455 8.962 -43.401 1.00 28.08 413 THR A N 1
ATOM 3148 C CA . THR A 1 413 ? -11.798 9.158 -42.805 1.00 28.08 413 THR A CA 1
ATOM 3149 C C . THR A 1 413 ? -11.780 9.760 -41.387 1.00 28.08 413 THR A C 1
ATOM 3151 O O . THR A 1 413 ? -11.218 9.220 -40.443 1.00 28.08 413 THR A O 1
ATOM 3154 N N . ILE A 1 414 ? -12.542 10.856 -41.272 1.00 27.80 414 ILE A N 1
ATOM 3155 C CA . ILE A 1 414 ? -13.415 11.257 -40.152 1.00 27.80 414 ILE A CA 1
ATOM 3156 C C . ILE A 1 414 ? -12.731 11.774 -38.874 1.00 27.80 414 ILE A C 1
ATOM 3158 O O . ILE A 1 414 ? -12.512 11.072 -37.890 1.00 27.80 414 ILE A O 1
ATOM 3162 N N . ALA A 1 415 ? -12.548 13.096 -38.856 1.00 24.39 415 ALA A N 1
ATOM 3163 C CA . ALA A 1 415 ? -12.460 13.887 -37.637 1.00 24.39 415 ALA A CA 1
ATOM 3164 C C . ALA A 1 415 ? -13.843 13.985 -36.960 1.00 24.39 415 ALA A C 1
ATOM 3166 O O . ALA A 1 415 ? -14.805 14.471 -37.558 1.00 24.39 415 ALA A O 1
ATOM 3167 N N . ILE A 1 416 ? -13.922 13.566 -35.696 1.00 28.03 416 ILE A N 1
ATOM 3168 C CA . ILE A 1 416 ? -15.014 13.888 -34.766 1.00 28.03 416 ILE A CA 1
ATOM 3169 C C . ILE A 1 416 ? -14.456 14.924 -33.776 1.00 28.03 416 ILE A C 1
ATOM 3171 O O . ILE A 1 416 ? -13.416 14.660 -33.170 1.00 28.03 416 ILE A O 1
ATOM 3175 N N . PRO A 1 417 ? -15.089 16.094 -33.581 1.00 25.22 417 PRO A N 1
ATOM 3176 C CA . PRO A 1 417 ? -14.608 17.074 -32.619 1.00 25.22 417 PRO A CA 1
ATOM 3177 C C . PRO A 1 417 ? -15.047 16.672 -31.204 1.00 25.22 417 PRO A C 1
ATOM 3179 O O . PRO A 1 417 ? -16.226 16.759 -30.869 1.00 25.22 417 PRO A O 1
ATOM 3182 N N . ILE A 1 418 ? -14.104 16.256 -30.354 1.00 26.62 418 ILE A N 1
ATOM 3183 C CA . ILE A 1 418 ? -14.325 16.188 -28.902 1.00 26.62 418 ILE A CA 1
ATOM 3184 C C . ILE A 1 418 ? -13.965 17.556 -28.324 1.00 26.62 418 ILE A C 1
ATOM 3186 O O . ILE A 1 418 ? -12.824 17.836 -27.965 1.00 26.62 418 ILE A O 1
ATOM 3190 N N . SER A 1 419 ? -14.961 18.432 -28.259 1.00 25.70 419 SER A N 1
ATOM 3191 C CA . SER A 1 419 ? -14.966 19.538 -27.310 1.00 25.70 419 SER A CA 1
ATOM 3192 C C . SER A 1 419 ? -15.457 19.038 -25.949 1.00 25.70 419 SER A C 1
ATOM 3194 O O . SER A 1 419 ? -16.428 18.290 -25.884 1.00 25.70 419 SER A O 1
ATOM 3196 N N . SER A 1 420 ? -14.810 19.540 -24.894 1.00 30.30 420 SER A N 1
ATOM 3197 C CA . SER A 1 420 ? -15.169 19.495 -23.468 1.00 30.30 420 SER A CA 1
ATOM 3198 C C . SER A 1 420 ? -15.074 18.150 -22.738 1.00 30.30 420 SER A C 1
ATOM 3200 O O . SER A 1 420 ? -16.027 17.381 -22.727 1.00 30.30 420 SER A O 1
ATOM 3202 N N . LEU A 1 421 ? -13.961 17.940 -22.025 1.00 31.02 421 LEU A N 1
ATOM 3203 C CA . LEU A 1 421 ? -13.913 17.615 -20.587 1.00 31.02 421 LEU A CA 1
ATOM 3204 C C . LEU A 1 421 ? -12.448 17.411 -20.163 1.00 31.02 421 LEU A C 1
ATOM 3206 O O . LEU A 1 421 ? -11.729 16.664 -20.811 1.00 31.02 421 LEU A O 1
ATOM 3210 N N . HIS A 1 422 ? -12.064 18.098 -19.080 1.00 26.94 422 HIS A N 1
ATOM 3211 C CA . HIS A 1 422 ? -10.814 18.059 -18.294 1.00 26.94 422 HIS A CA 1
ATOM 3212 C C . HIS A 1 422 ? -10.130 19.427 -18.179 1.00 26.94 422 HIS A C 1
ATOM 3214 O O . HIS A 1 422 ? -9.017 19.653 -18.642 1.00 26.94 422 HIS A O 1
ATOM 3220 N N . GLN A 1 423 ? -10.803 20.346 -17.480 1.00 25.19 423 GLN A N 1
ATOM 3221 C CA . GLN A 1 423 ? -10.086 21.336 -16.683 1.00 25.19 423 GLN A CA 1
ATOM 3222 C C . GLN A 1 423 ? -9.569 20.629 -15.427 1.00 25.19 423 GLN A C 1
ATOM 3224 O O . GLN A 1 423 ? -10.352 20.137 -14.615 1.00 25.19 423 GLN A O 1
ATOM 3229 N N . HIS A 1 424 ? -8.246 20.571 -15.293 1.00 30.02 424 HIS A N 1
ATOM 3230 C CA . HIS A 1 424 ? -7.572 20.343 -14.024 1.00 30.02 424 HIS A CA 1
ATOM 3231 C C . HIS A 1 424 ? -7.973 21.464 -13.058 1.00 30.02 424 HIS A C 1
ATOM 3233 O O . HIS A 1 424 ? -7.542 22.603 -13.220 1.00 30.02 424 HIS A O 1
ATOM 3239 N N . GLN A 1 425 ? -8.812 21.153 -12.072 1.00 26.64 425 GLN A N 1
ATOM 3240 C CA . GLN A 1 425 ? -8.959 21.999 -10.894 1.00 26.64 425 GLN A CA 1
ATOM 3241 C C . GLN A 1 425 ? -7.928 21.547 -9.859 1.00 26.64 425 GLN A C 1
ATOM 3243 O O . GLN A 1 425 ? -7.895 20.386 -9.452 1.00 26.64 425 GLN A O 1
ATOM 3248 N N . SER A 1 426 ? -7.062 22.480 -9.478 1.00 27.56 426 SER A N 1
ATOM 3249 C CA . SER A 1 426 ? -6.276 22.446 -8.249 1.00 27.56 426 SER A CA 1
ATOM 3250 C C . SER A 1 426 ? -7.192 22.234 -7.031 1.00 27.56 426 SER A C 1
ATOM 3252 O O . SER A 1 426 ? -8.366 22.615 -7.077 1.00 27.56 426 SER A O 1
ATOM 3254 N N . PRO A 1 427 ? -6.703 21.632 -5.931 1.00 26.94 427 PRO A N 1
ATOM 3255 C CA . PRO A 1 427 ? -7.520 21.469 -4.737 1.00 26.94 427 PRO A CA 1
ATOM 3256 C C . PRO A 1 427 ? -7.944 22.841 -4.199 1.00 26.94 427 PRO A C 1
ATOM 3258 O O . PRO A 1 427 ? -7.127 23.748 -4.039 1.00 26.94 427 PRO A O 1
ATOM 3261 N N . SER A 1 428 ? -9.245 22.983 -3.948 1.00 26.53 428 SER A N 1
ATOM 3262 C CA . SER A 1 428 ? -9.855 24.204 -3.420 1.00 26.53 428 SER A CA 1
ATOM 3263 C C . SER A 1 428 ? -9.272 24.581 -2.043 1.00 26.53 428 SER A C 1
ATOM 3265 O O . SER A 1 428 ? -9.000 23.682 -1.241 1.00 26.53 428 SER A O 1
ATOM 3267 N N . PRO A 1 429 ? -9.186 25.883 -1.691 1.00 28.95 429 PRO A N 1
ATOM 3268 C CA . PRO A 1 429 ? -8.644 26.376 -0.410 1.00 28.95 429 PRO A CA 1
ATOM 3269 C C . PRO A 1 429 ? -9.386 25.875 0.843 1.00 28.95 429 PRO A C 1
ATOM 3271 O O . PRO A 1 429 ? -8.925 26.065 1.964 1.00 28.95 429 PRO A O 1
ATOM 3274 N N . VAL A 1 430 ? -10.539 25.228 0.660 1.00 30.92 430 VAL A N 1
ATOM 3275 C CA . VAL A 1 430 ? -11.406 24.703 1.722 1.00 30.92 430 VAL A CA 1
ATOM 3276 C C . VAL A 1 430 ? -10.787 23.484 2.424 1.00 30.92 430 VAL A C 1
ATOM 3278 O O . VAL A 1 430 ? -11.010 23.289 3.614 1.00 30.92 430 VAL A O 1
ATOM 3281 N N . ILE A 1 431 ? -9.944 22.700 1.736 1.00 32.72 431 ILE A N 1
ATOM 3282 C CA . ILE A 1 431 ? -9.356 21.466 2.296 1.00 32.72 431 ILE A CA 1
ATOM 3283 C C . ILE A 1 431 ? -8.320 21.781 3.393 1.00 32.72 431 ILE A C 1
ATOM 3285 O O . ILE A 1 431 ? -8.177 21.022 4.347 1.00 32.72 431 ILE A O 1
ATOM 3289 N N . SER A 1 432 ? -7.662 22.945 3.324 1.00 28.62 432 SER A N 1
ATOM 3290 C CA . SER A 1 432 ? -6.652 23.366 4.307 1.00 28.62 432 SER A CA 1
ATOM 3291 C C . SER A 1 432 ? -7.237 23.822 5.652 1.00 28.62 432 SER A C 1
ATOM 3293 O O . SER A 1 432 ? -6.491 23.931 6.620 1.00 28.62 432 SER A O 1
ATOM 3295 N N . ALA A 1 433 ? -8.546 24.087 5.733 1.00 26.38 433 ALA A N 1
ATOM 3296 C CA . ALA A 1 433 ? -9.205 24.563 6.954 1.00 26.38 433 ALA A CA 1
ATOM 3297 C C . ALA A 1 433 ? -9.860 23.438 7.781 1.00 26.38 433 ALA A C 1
ATOM 3299 O O . ALA A 1 433 ? -10.348 23.689 8.877 1.00 26.38 433 ALA A O 1
ATOM 3300 N N . MET A 1 434 ? -9.897 22.199 7.274 1.00 33.84 434 MET A N 1
ATOM 3301 C CA . MET A 1 434 ? -10.732 21.125 7.838 1.00 33.84 434 MET A CA 1
ATOM 3302 C C . MET A 1 434 ? -9.988 20.102 8.710 1.00 33.84 434 MET A C 1
ATOM 3304 O O . MET A 1 434 ? -10.623 19.204 9.258 1.00 33.84 434 MET A O 1
ATOM 3308 N N . ALA A 1 435 ? -8.671 20.244 8.881 1.00 31.17 435 ALA A N 1
ATOM 3309 C CA . ALA A 1 435 ? -7.835 19.342 9.683 1.00 31.17 435 ALA A CA 1
ATOM 3310 C C . ALA A 1 435 ? -7.694 19.762 11.165 1.00 31.17 435 ALA A C 1
ATOM 3312 O O . ALA A 1 435 ? -6.788 19.297 11.853 1.00 31.17 435 ALA A O 1
ATOM 3313 N N . GLN A 1 436 ? -8.573 20.637 11.664 1.00 33.44 436 GLN A N 1
ATOM 3314 C CA . GLN A 1 436 ? -8.635 21.009 13.079 1.00 33.44 436 GLN A CA 1
ATOM 3315 C C . GLN A 1 436 ? -9.903 20.458 13.756 1.00 33.44 436 GLN A C 1
ATOM 3317 O O . GLN A 1 436 ? -10.980 20.402 13.163 1.00 33.44 436 GLN A O 1
ATOM 3322 N N . ASP A 1 437 ? -9.704 20.073 15.018 1.00 41.44 437 ASP A N 1
ATOM 3323 C CA . ASP A 1 437 ? -10.651 19.654 16.058 1.00 41.44 437 ASP A CA 1
ATOM 3324 C C . ASP A 1 437 ? -11.140 18.198 16.138 1.00 41.44 437 ASP A C 1
ATOM 3326 O O . ASP A 1 437 ? -12.270 17.846 15.810 1.00 41.44 437 ASP A O 1
ATOM 3330 N N . ALA A 1 438 ? -10.328 17.379 16.817 1.00 40.41 438 ALA A N 1
ATOM 3331 C CA . ALA A 1 438 ? -10.815 16.266 17.637 1.00 40.41 438 ALA A CA 1
ATOM 3332 C C . ALA A 1 438 ? -11.565 16.737 18.913 1.00 40.41 438 ALA A C 1
ATOM 3334 O O . ALA A 1 438 ? -12.102 15.907 19.644 1.00 40.41 438 ALA A O 1
ATOM 3335 N N . SER A 1 439 ? -11.615 18.050 19.195 1.00 43.03 439 SER A N 1
ATOM 3336 C CA . SER A 1 439 ? -12.241 18.623 20.398 1.00 43.03 439 SER A CA 1
ATOM 3337 C C . SER A 1 439 ? -13.767 18.826 20.295 1.00 43.03 439 SER A C 1
ATOM 3339 O O . SER A 1 439 ? -14.417 19.071 21.309 1.00 43.03 439 SER A O 1
ATOM 3341 N N . GLU A 1 440 ? -14.361 18.656 19.105 1.00 62.41 440 GLU A N 1
ATOM 3342 C CA . GLU A 1 440 ? -15.791 18.915 18.834 1.00 62.41 440 GLU A CA 1
ATOM 3343 C C . GLU A 1 440 ? -16.702 17.673 18.889 1.00 62.41 440 GLU A C 1
ATOM 3345 O O . GLU A 1 440 ? -17.914 17.781 18.706 1.00 62.41 440 GLU A O 1
ATOM 3350 N N . ILE A 1 441 ? -16.159 16.472 19.103 1.00 74.31 441 ILE A N 1
ATOM 3351 C CA . ILE A 1 441 ? -16.923 15.221 19.024 1.00 74.31 441 ILE A CA 1
ATOM 3352 C C . ILE A 1 441 ? -17.342 14.789 20.444 1.00 74.31 441 ILE A C 1
ATOM 3354 O O . ILE A 1 441 ? -16.494 14.277 21.176 1.00 74.31 441 ILE A O 1
ATOM 3358 N N . PRO A 1 442 ? -18.625 14.943 20.851 1.00 80.56 442 PRO A N 1
ATOM 3359 C CA . PRO A 1 442 ? -19.066 14.506 22.173 1.00 80.56 442 PRO A CA 1
ATOM 3360 C C . PRO A 1 442 ? -18.777 13.015 22.422 1.00 80.56 442 PRO A C 1
ATOM 3362 O O . PRO A 1 442 ? -18.912 12.212 21.493 1.00 80.56 442 PRO A O 1
ATOM 3365 N N . PRO A 1 443 ? -18.430 12.613 23.659 1.00 82.00 443 PRO A N 1
ATOM 3366 C CA . PRO A 1 443 ? -18.396 11.207 24.056 1.00 82.00 443 PRO A CA 1
ATOM 3367 C C . PRO A 1 443 ? -19.683 10.465 23.665 1.00 82.00 443 PRO A C 1
ATOM 3369 O O . PRO A 1 443 ? -20.744 11.080 23.557 1.00 82.00 443 PRO A O 1
ATOM 3372 N N . LEU A 1 444 ? -19.622 9.137 23.490 1.00 82.38 444 LEU A N 1
ATOM 3373 C CA . LEU A 1 444 ? -20.788 8.326 23.081 1.00 82.38 444 LEU A CA 1
ATOM 3374 C C . LEU A 1 444 ? -22.015 8.587 23.976 1.00 82.38 444 LEU A C 1
ATOM 3376 O O . LEU A 1 444 ? -23.122 8.778 23.476 1.00 82.38 444 LEU A O 1
ATOM 3380 N N . ASP A 1 445 ? -21.784 8.700 25.288 1.00 80.56 445 ASP A N 1
ATOM 3381 C CA . ASP A 1 445 ? -22.808 8.986 26.299 1.00 80.56 445 ASP A CA 1
ATOM 3382 C C . ASP A 1 445 ? -23.400 10.395 26.210 1.00 80.56 445 ASP A C 1
ATOM 3384 O O . ASP A 1 445 ? -24.471 10.618 26.769 1.00 80.56 445 ASP A O 1
ATOM 3388 N N . ASP A 1 446 ? -22.761 11.320 25.492 1.00 84.94 446 ASP A N 1
ATOM 3389 C CA . ASP A 1 446 ? -23.122 12.738 25.386 1.00 84.94 446 ASP A CA 1
ATOM 3390 C C . ASP A 1 446 ? -23.752 13.102 24.030 1.00 84.94 446 ASP A C 1
ATOM 3392 O O . ASP A 1 446 ? -24.292 14.195 23.882 1.00 84.94 446 ASP A O 1
ATOM 3396 N N . ARG A 1 447 ? -23.812 12.162 23.076 1.00 87.88 447 ARG A N 1
ATOM 3397 C CA . ARG A 1 447 ? -24.499 12.318 21.777 1.00 87.88 447 ARG A CA 1
ATOM 3398 C C . ARG A 1 447 ? -25.986 12.663 21.930 1.00 87.88 447 ARG A C 1
ATOM 3400 O O . ARG A 1 447 ? -26.630 12.176 22.858 1.00 87.88 447 ARG A O 1
ATOM 3407 N N . GLU A 1 448 ? -26.549 13.465 21.026 1.00 90.31 448 GLU A N 1
ATOM 3408 C CA . GLU A 1 448 ? -27.971 13.868 21.052 1.00 90.31 448 GLU A CA 1
ATOM 3409 C C . GLU A 1 448 ? -28.915 12.651 20.995 1.00 90.31 448 GLU A C 1
ATOM 3411 O O . GLU A 1 448 ? -29.833 12.518 21.807 1.00 90.31 448 GLU A O 1
ATOM 3416 N N . VAL A 1 449 ? -28.641 11.722 20.079 1.00 91.62 449 VAL A N 1
ATOM 3417 C CA . VAL A 1 449 ? -29.413 10.498 19.863 1.00 91.62 449 VAL A CA 1
ATOM 3418 C C . VAL A 1 449 ? -28.761 9.350 20.632 1.00 91.62 449 VAL A C 1
ATOM 3420 O O . VAL A 1 449 ? -27.862 8.660 20.148 1.00 91.62 449 VAL A O 1
ATOM 3423 N N . LYS A 1 450 ? -29.210 9.158 21.875 1.00 90.44 450 LYS A N 1
ATOM 3424 C CA . LYS A 1 450 ? -28.689 8.124 22.783 1.00 90.44 450 LYS A CA 1
ATOM 3425 C C . LYS A 1 450 ? -28.958 6.712 22.260 1.00 90.44 450 LYS A C 1
ATOM 3427 O O . LYS A 1 450 ? -29.940 6.468 21.558 1.00 90.44 450 LYS A O 1
ATOM 3432 N N . ASN A 1 451 ? -28.107 5.769 22.672 1.00 91.38 451 ASN A N 1
ATOM 3433 C CA . ASN A 1 451 ? -28.280 4.326 22.449 1.00 91.38 451 ASN A CA 1
ATOM 3434 C C . ASN A 1 451 ? -28.529 3.936 20.979 1.00 91.38 451 ASN A C 1
ATOM 3436 O O . ASN A 1 451 ? -29.139 2.899 20.712 1.00 91.38 451 ASN A O 1
ATOM 3440 N N . THR A 1 452 ? -28.072 4.759 20.033 1.00 95.38 452 THR A N 1
ATOM 3441 C CA . THR A 1 452 ? -28.324 4.584 18.602 1.00 95.38 452 THR A CA 1
ATOM 3442 C C . THR A 1 452 ? -27.011 4.606 17.834 1.00 95.38 452 THR A C 1
ATOM 3444 O O . THR A 1 452 ? -26.140 5.431 18.115 1.00 95.38 452 THR A O 1
ATOM 3447 N N . ILE A 1 453 ? -26.879 3.695 16.872 1.00 96.81 453 ILE A N 1
ATOM 3448 C CA . ILE A 1 453 ? -25.760 3.636 15.930 1.00 96.81 453 ILE A CA 1
ATOM 3449 C C . ILE A 1 453 ? -26.288 3.579 14.497 1.00 96.81 453 ILE A C 1
ATOM 3451 O O . ILE A 1 453 ? -27.276 2.898 14.223 1.00 96.81 453 ILE A O 1
ATOM 3455 N N . CYS A 1 454 ? -25.611 4.276 13.590 1.00 98.12 454 CYS A N 1
ATOM 3456 C CA . CYS A 1 454 ? -25.804 4.148 12.151 1.00 98.12 454 CYS A CA 1
ATOM 3457 C C . CYS A 1 454 ? -24.629 3.385 11.548 1.00 98.12 454 CYS A C 1
ATOM 3459 O O . CYS A 1 454 ? -23.488 3.841 11.621 1.00 98.12 454 CYS A O 1
ATOM 3461 N N . LEU A 1 455 ? -24.928 2.232 10.960 1.00 98.38 455 LEU A N 1
ATOM 3462 C CA . LEU A 1 455 ? -24.011 1.425 10.177 1.00 98.38 455 LEU A CA 1
ATOM 3463 C C . LEU A 1 455 ? -24.244 1.677 8.691 1.00 98.38 455 LEU A C 1
ATOM 3465 O O . LEU A 1 455 ? -25.383 1.707 8.231 1.00 98.38 455 LEU A O 1
ATOM 3469 N N . PHE A 1 456 ? -23.162 1.818 7.939 1.00 98.19 456 PHE A N 1
ATOM 3470 C CA . PHE A 1 456 ? -23.215 2.031 6.498 1.00 98.19 456 PHE A CA 1
ATOM 3471 C C . PHE A 1 456 ? -22.426 0.945 5.777 1.00 98.19 456 PHE A C 1
ATOM 3473 O O . PHE A 1 456 ? -21.285 0.658 6.145 1.00 98.19 456 PHE A O 1
ATOM 3480 N N . ASP A 1 457 ? -23.001 0.372 4.726 1.00 97.00 457 ASP A N 1
ATOM 3481 C CA . ASP A 1 457 ? -22.186 -0.174 3.646 1.00 97.00 457 ASP A CA 1
ATOM 3482 C C . ASP A 1 457 ? -21.350 0.945 2.981 1.00 97.00 457 ASP A C 1
ATOM 3484 O O . ASP A 1 457 ? -21.561 2.135 3.226 1.00 97.00 457 ASP A O 1
ATOM 3488 N N . VAL A 1 458 ? -20.348 0.579 2.180 1.00 92.31 458 VAL A N 1
ATOM 3489 C CA . VAL A 1 458 ? -19.374 1.527 1.629 1.00 92.31 458 VAL A CA 1
ATOM 3490 C C . VAL A 1 458 ? -19.594 1.808 0.144 1.00 92.31 458 VAL A C 1
ATOM 3492 O O . VAL A 1 458 ? -19.849 2.960 -0.214 1.00 92.31 458 VAL A O 1
ATOM 3495 N N . ASP A 1 459 ? -19.504 0.791 -0.715 1.00 86.88 459 ASP A N 1
ATOM 3496 C CA . ASP A 1 459 ? -19.588 0.948 -2.174 1.00 86.88 459 ASP A CA 1
ATOM 3497 C C . ASP A 1 459 ? -21.037 1.178 -2.628 1.00 86.88 459 ASP A C 1
ATOM 3499 O O . ASP A 1 459 ? -21.918 0.410 -2.289 1.00 86.88 459 ASP A O 1
ATOM 3503 N N . ASP A 1 460 ? -21.286 2.218 -3.425 1.00 88.44 460 ASP A N 1
ATOM 3504 C CA . ASP A 1 460 ? -22.623 2.704 -3.827 1.00 88.44 460 ASP A CA 1
ATOM 3505 C C . ASP A 1 460 ? -23.547 3.129 -2.660 1.00 88.44 460 ASP A C 1
ATOM 3507 O O . ASP A 1 460 ? -24.629 3.663 -2.899 1.00 88.44 460 ASP A O 1
ATOM 3511 N N . THR A 1 461 ? -23.082 3.038 -1.411 1.00 94.50 461 THR A N 1
ATOM 3512 C CA . THR A 1 461 ? -23.785 3.529 -0.216 1.00 94.50 461 THR A CA 1
ATOM 3513 C C . THR A 1 461 ? -23.188 4.839 0.305 1.00 94.50 461 THR A C 1
ATOM 3515 O O . THR A 1 461 ? -23.889 5.848 0.377 1.00 94.50 461 THR A O 1
ATOM 3518 N N . LEU A 1 462 ? -21.896 4.864 0.650 1.00 92.25 462 LEU A N 1
ATOM 3519 C CA . LEU A 1 462 ? -21.185 6.082 1.075 1.00 92.25 462 LEU A CA 1
ATOM 3520 C C . LEU A 1 462 ? -20.386 6.715 -0.064 1.00 92.25 462 LEU A C 1
ATOM 3522 O O . LEU A 1 462 ? -20.229 7.936 -0.116 1.00 92.25 462 LEU A O 1
ATOM 3526 N N . THR A 1 463 ? -19.866 5.895 -0.974 1.00 86.25 463 THR A N 1
ATOM 3527 C CA . THR A 1 463 ? -19.017 6.329 -2.087 1.00 86.25 463 THR A CA 1
ATOM 3528 C C . THR A 1 463 ? -19.485 5.701 -3.392 1.00 86.25 463 THR A C 1
ATOM 3530 O O . THR A 1 463 ? -20.220 4.722 -3.399 1.00 86.25 463 THR A O 1
ATOM 3533 N N . ARG A 1 464 ? -19.071 6.247 -4.540 1.00 80.69 464 ARG A N 1
ATOM 3534 C CA . ARG A 1 464 ? -19.161 5.485 -5.797 1.00 80.69 464 ARG A CA 1
ATOM 3535 C C . ARG A 1 464 ? -18.120 4.351 -5.750 1.00 80.69 464 ARG A C 1
ATOM 3537 O O . ARG A 1 464 ? -17.046 4.576 -5.190 1.00 80.69 464 ARG A O 1
ATOM 3544 N N . PRO A 1 465 ? -18.353 3.194 -6.395 1.00 69.12 465 PRO A N 1
ATOM 3545 C CA . PRO A 1 465 ? -17.447 2.056 -6.335 1.00 69.12 465 PRO A CA 1
ATOM 3546 C C . PRO A 1 465 ? -16.008 2.442 -6.660 1.00 69.12 465 PRO A C 1
ATOM 3548 O O . PRO A 1 465 ? -15.738 3.002 -7.729 1.00 69.12 465 PRO A O 1
ATOM 3551 N N . ARG A 1 466 ? -15.082 2.130 -5.743 1.00 58.56 466 ARG A N 1
ATOM 3552 C CA . ARG A 1 466 ? -13.640 2.439 -5.866 1.00 58.56 466 ARG A CA 1
ATOM 3553 C C . ARG A 1 466 ? -13.322 3.928 -6.070 1.00 58.56 466 ARG A C 1
ATOM 3555 O O . ARG A 1 466 ? -12.320 4.272 -6.697 1.00 58.56 466 ARG A O 1
ATOM 3562 N N . ARG A 1 467 ? -14.185 4.830 -5.604 1.00 72.25 467 ARG A N 1
ATOM 3563 C CA . ARG A 1 467 ? -13.933 6.275 -5.578 1.00 72.25 467 ARG A CA 1
ATOM 3564 C C . ARG A 1 467 ? -13.844 6.760 -4.135 1.00 72.25 467 ARG A C 1
ATOM 3566 O O . ARG A 1 467 ? -14.368 6.125 -3.224 1.00 72.25 467 ARG A O 1
ATOM 3573 N N . LEU A 1 468 ? -13.180 7.900 -3.965 1.00 77.00 468 LEU A N 1
ATOM 3574 C CA . LEU A 1 468 ? -13.126 8.612 -2.693 1.00 77.00 468 LEU A CA 1
ATOM 3575 C C . LEU A 1 468 ? -14.521 9.102 -2.293 1.00 77.00 468 LEU A C 1
ATOM 3577 O O . LEU A 1 468 ? -15.335 9.454 -3.155 1.00 77.00 468 LEU A O 1
ATOM 3581 N N . VAL A 1 469 ? -14.768 9.168 -0.987 1.00 82.81 469 VAL A N 1
ATOM 3582 C CA . VAL A 1 469 ? -15.919 9.872 -0.417 1.00 82.81 469 VAL A CA 1
ATOM 3583 C C . VAL A 1 469 ? -15.916 11.341 -0.850 1.00 82.81 469 VAL A C 1
ATOM 3585 O O . VAL A 1 469 ? -14.868 11.986 -0.924 1.00 82.81 469 VAL A O 1
ATOM 3588 N N . THR A 1 470 ? -17.092 11.876 -1.182 1.00 84.75 470 THR A N 1
ATOM 3589 C CA . THR A 1 470 ? -17.215 13.278 -1.595 1.00 84.75 470 THR A CA 1
ATOM 3590 C C . THR A 1 470 ? -17.095 14.214 -0.385 1.00 84.75 470 THR A C 1
ATOM 3592 O O . THR A 1 470 ? -17.470 13.823 0.726 1.00 84.75 470 THR A O 1
ATOM 3595 N N . PRO A 1 471 ? -16.612 15.460 -0.560 1.00 84.19 471 PRO A N 1
ATOM 3596 C CA . PRO A 1 471 ? -16.563 16.445 0.524 1.00 84.19 471 PRO A CA 1
ATOM 3597 C C . PRO A 1 471 ? -17.926 16.686 1.187 1.00 84.19 471 PRO A C 1
ATOM 3599 O O . PRO A 1 471 ? -17.999 16.882 2.399 1.00 84.19 471 PRO A O 1
ATOM 3602 N N . GLU A 1 472 ? -19.013 16.630 0.414 1.00 87.31 472 GLU A N 1
ATOM 3603 C CA . GLU A 1 472 ? -20.380 16.820 0.900 1.00 87.31 472 GLU A CA 1
ATOM 3604 C C . GLU A 1 472 ? -20.817 15.677 1.821 1.00 87.31 472 GLU A C 1
ATOM 3606 O O . GLU A 1 472 ? -21.322 15.932 2.917 1.00 87.31 472 GLU A O 1
ATOM 3611 N N . MET A 1 473 ? -20.578 14.425 1.412 1.00 90.44 473 MET A N 1
ATOM 3612 C CA . MET A 1 473 ? -20.862 13.251 2.241 1.00 90.44 473 MET A CA 1
ATOM 3613 C C . MET A 1 473 ? -20.000 13.270 3.503 1.00 90.44 473 MET A C 1
ATOM 3615 O O . MET A 1 473 ? -20.504 13.061 4.603 1.00 90.44 473 MET A O 1
ATOM 3619 N N . PHE A 1 474 ? -18.710 13.582 3.367 1.00 87.25 474 PHE A N 1
ATOM 3620 C CA . PHE A 1 474 ? -17.798 13.696 4.500 1.00 87.25 474 PHE A CA 1
ATOM 3621 C C . PHE A 1 474 ? -18.268 14.745 5.517 1.00 87.25 474 PHE A C 1
ATOM 3623 O O . PHE A 1 474 ? -18.340 14.461 6.713 1.00 87.25 474 PHE A O 1
ATOM 3630 N N . SER A 1 475 ? -18.646 15.940 5.049 1.00 87.06 475 SER A N 1
ATOM 3631 C CA . SER A 1 475 ? -19.182 16.993 5.914 1.00 87.06 475 SER A CA 1
ATOM 3632 C C . SER A 1 475 ? -20.467 16.546 6.610 1.00 87.06 475 SER A C 1
ATOM 3634 O O . SER A 1 475 ? -20.623 16.794 7.804 1.00 87.06 475 SER A O 1
ATOM 3636 N N . LEU A 1 476 ? -21.368 15.864 5.895 1.00 91.38 476 LEU A N 1
ATOM 3637 C CA . LEU A 1 476 ? -22.601 15.338 6.477 1.00 91.38 476 LEU A CA 1
ATOM 3638 C C . LEU A 1 476 ? -22.314 14.293 7.559 1.00 91.38 476 LEU A C 1
ATOM 3640 O O . LEU A 1 476 ? -22.906 14.367 8.630 1.00 91.38 476 LEU A O 1
ATOM 3644 N N . LEU A 1 477 ? -21.395 13.354 7.313 1.00 91.81 477 LEU A N 1
ATOM 3645 C CA . LEU A 1 477 ? -20.992 12.346 8.294 1.00 91.81 477 LEU A CA 1
ATOM 3646 C C . LEU A 1 477 ? -20.334 12.990 9.519 1.00 91.81 477 LEU A C 1
ATOM 3648 O O . LEU A 1 477 ? -20.649 12.593 10.638 1.00 91.81 477 LEU A O 1
ATOM 3652 N N . LYS A 1 478 ? -19.494 14.022 9.345 1.00 88.81 478 LYS A N 1
ATOM 3653 C CA . LYS A 1 478 ? -18.924 14.787 10.470 1.00 88.81 478 LYS A CA 1
ATOM 3654 C C . LYS A 1 478 ? -20.034 15.403 11.326 1.00 88.81 478 LYS A C 1
ATOM 3656 O O . LYS A 1 478 ? -20.029 15.228 12.543 1.00 88.81 478 LYS A O 1
ATOM 3661 N N . THR A 1 479 ? -21.008 16.070 10.704 1.00 90.31 479 THR A N 1
ATOM 3662 C CA . THR A 1 479 ? -22.151 16.659 11.417 1.00 90.31 479 THR A CA 1
ATOM 3663 C C . THR A 1 479 ? -22.998 15.583 12.095 1.00 90.31 479 THR A C 1
ATOM 3665 O O . THR A 1 479 ? -23.291 15.690 13.286 1.00 90.31 479 THR A O 1
ATOM 3668 N N . LEU A 1 480 ? -23.340 14.512 11.378 1.00 93.69 480 LEU A N 1
ATOM 3669 C CA . LEU A 1 480 ? -24.134 13.401 11.893 1.00 93.69 480 LEU A CA 1
ATOM 3670 C C . LEU A 1 480 ? -23.460 12.740 13.097 1.00 93.69 480 LEU A C 1
ATOM 3672 O O . LEU A 1 480 ? -24.129 12.445 14.088 1.00 93.69 480 LEU A O 1
ATOM 3676 N N . ARG A 1 481 ? -22.134 12.576 13.054 1.00 92.50 481 ARG A N 1
ATOM 3677 C CA . ARG A 1 481 ? -21.365 11.980 14.145 1.00 92.50 481 ARG A CA 1
ATOM 3678 C C . ARG A 1 481 ? -21.515 12.746 15.448 1.00 92.50 481 ARG A C 1
ATOM 3680 O O . ARG A 1 481 ? -21.500 12.128 16.498 1.00 92.50 481 ARG A O 1
ATOM 3687 N N . THR A 1 482 ? -21.716 14.066 15.421 1.00 90.88 482 THR A N 1
ATOM 3688 C CA . THR A 1 482 ? -21.970 14.829 16.658 1.00 90.88 482 THR A CA 1
ATOM 3689 C C . THR A 1 482 ? -23.291 14.438 17.335 1.00 90.88 482 THR A C 1
ATOM 3691 O O . THR A 1 482 ? -23.402 14.526 18.558 1.00 90.88 482 THR A O 1
ATOM 3694 N N . LYS A 1 483 ? -24.263 13.926 16.566 1.00 92.62 483 LYS A N 1
ATOM 3695 C CA . LYS A 1 483 ? -25.594 13.536 17.042 1.00 92.62 483 LYS A CA 1
ATOM 3696 C C . LYS A 1 483 ? -25.738 12.056 17.374 1.00 92.62 483 LYS A C 1
ATOM 3698 O O . LYS A 1 483 ? -26.473 11.738 18.301 1.00 92.62 483 LYS A O 1
ATOM 3703 N N . VAL A 1 484 ? -25.089 11.158 16.634 1.00 94.88 484 VAL A N 1
ATOM 3704 C CA . VAL A 1 484 ? -25.281 9.700 16.748 1.00 94.88 484 VAL A CA 1
ATOM 3705 C C . VAL A 1 484 ? -23.966 8.953 16.534 1.00 94.88 484 VAL A C 1
ATOM 3707 O O . VAL A 1 484 ? -23.039 9.478 15.921 1.00 94.88 484 VAL A O 1
ATOM 3710 N N . VAL A 1 485 ? -23.871 7.725 17.045 1.00 95.56 485 VAL A N 1
ATOM 3711 C CA . VAL A 1 485 ? -22.692 6.876 16.839 1.00 95.56 485 VAL A CA 1
ATOM 3712 C C . VAL A 1 485 ? -22.641 6.397 15.394 1.00 95.56 485 VAL A C 1
ATOM 3714 O O . VAL A 1 485 ? -23.655 5.942 14.864 1.00 95.56 485 VAL A O 1
ATOM 3717 N N . LEU A 1 486 ? -21.469 6.461 14.762 1.00 96.38 486 LEU A N 1
ATOM 3718 C CA . LEU A 1 486 ? -21.291 6.013 13.379 1.00 96.38 486 LEU A CA 1
ATOM 3719 C C . LEU A 1 486 ? -20.388 4.797 13.272 1.00 96.38 486 LEU A C 1
ATOM 3721 O O . LEU A 1 486 ? -19.342 4.724 13.917 1.00 96.38 486 LEU A O 1
ATOM 3725 N N . GLY A 1 487 ? -20.731 3.901 12.355 1.00 97.06 487 GLY A N 1
ATOM 3726 C CA . GLY A 1 487 ? -19.789 2.922 11.852 1.00 97.06 487 GLY A CA 1
ATOM 3727 C C . GLY A 1 487 ? -20.008 2.553 10.398 1.00 97.06 487 GLY A C 1
ATOM 3728 O O . GLY A 1 487 ? -21.069 2.796 9.838 1.00 97.06 487 GLY A O 1
ATOM 3729 N N . TYR A 1 488 ? -19.000 1.952 9.782 1.00 97.12 488 TYR A N 1
ATOM 3730 C CA . TYR A 1 488 ? -19.142 1.339 8.464 1.00 97.12 488 TYR A CA 1
ATOM 3731 C C . TYR A 1 488 ? -18.908 -0.167 8.552 1.00 97.12 488 TYR A C 1
ATOM 3733 O O . TYR A 1 488 ? -18.188 -0.640 9.436 1.00 97.12 488 TYR A O 1
ATOM 3741 N N . VAL A 1 489 ? -19.486 -0.913 7.613 1.00 96.88 489 VAL A N 1
ATOM 3742 C CA . VAL A 1 489 ? -19.247 -2.341 7.426 1.00 96.88 489 VAL A CA 1
ATOM 3743 C C . VAL A 1 489 ? -19.047 -2.659 5.950 1.00 96.88 489 VAL A C 1
ATOM 3745 O O . VAL A 1 489 ? -19.928 -2.462 5.122 1.00 96.88 489 VAL A O 1
ATOM 3748 N N . GLY A 1 490 ? -17.873 -3.188 5.612 1.00 90.56 490 GLY A N 1
ATOM 3749 C CA . GLY A 1 490 ? -17.537 -3.556 4.242 1.00 90.56 490 GLY A CA 1
ATOM 3750 C C . GLY A 1 490 ? -16.887 -4.930 4.152 1.00 90.56 490 GLY A C 1
ATOM 3751 O O . GLY A 1 490 ? -16.162 -5.353 5.049 1.00 90.56 490 GLY A O 1
ATOM 3752 N N . GLY A 1 491 ? -17.127 -5.627 3.039 1.00 85.88 491 GLY A N 1
ATOM 3753 C CA . GLY A 1 491 ? -16.535 -6.947 2.777 1.00 85.88 491 GLY A CA 1
ATOM 3754 C C . GLY A 1 491 ? -15.059 -6.895 2.365 1.00 85.88 491 GLY A C 1
ATOM 3755 O O . GLY A 1 491 ? -14.376 -7.914 2.396 1.00 85.88 491 GLY 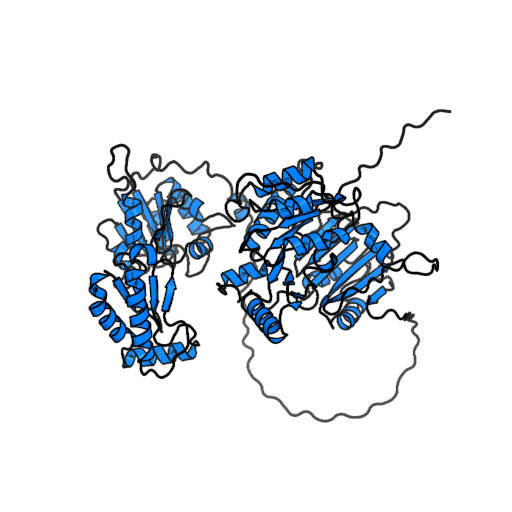A O 1
ATOM 3756 N N . SER A 1 492 ? -14.562 -5.717 1.982 1.00 81.38 492 SER A N 1
ATOM 3757 C CA . SER A 1 492 ? -13.157 -5.495 1.631 1.00 81.38 492 SER A CA 1
ATOM 3758 C C . SER A 1 492 ? -12.253 -5.425 2.865 1.00 81.38 492 SER A C 1
ATOM 3760 O O . SER A 1 492 ? -12.712 -5.107 3.964 1.00 81.38 492 SER A O 1
ATOM 3762 N N . ASP A 1 493 ? -10.957 -5.674 2.662 1.00 80.75 493 ASP A N 1
ATOM 3763 C CA . ASP A 1 493 ? -9.922 -5.447 3.673 1.00 80.75 493 ASP A CA 1
ATOM 3764 C C . ASP A 1 493 ? -9.864 -3.979 4.130 1.00 80.75 493 ASP A C 1
ATOM 3766 O O . ASP A 1 493 ? -10.352 -3.065 3.460 1.00 80.75 493 ASP A O 1
ATOM 3770 N N . PHE A 1 494 ? -9.252 -3.755 5.292 1.00 84.38 494 PHE A N 1
ATOM 3771 C CA . PHE A 1 494 ? -9.182 -2.433 5.910 1.00 84.38 494 PHE A CA 1
ATOM 3772 C C . PHE A 1 494 ? -8.454 -1.400 5.032 1.00 84.38 494 PHE A C 1
ATOM 3774 O O . PHE A 1 494 ? -8.838 -0.235 5.018 1.00 84.38 494 PHE A O 1
ATOM 3781 N N . SER A 1 495 ? -7.448 -1.820 4.256 1.00 79.75 495 SER A N 1
ATOM 3782 C CA . SER A 1 495 ? -6.671 -0.912 3.401 1.00 79.75 495 SER A CA 1
ATOM 3783 C C . SER A 1 495 ? -7.523 -0.279 2.299 1.00 79.75 495 SER A C 1
ATOM 3785 O O . SER A 1 495 ? -7.426 0.923 2.059 1.00 79.75 495 SER A O 1
ATOM 3787 N N . LYS A 1 496 ? -8.442 -1.049 1.707 1.00 77.56 496 LYS A N 1
ATOM 3788 C CA . LYS A 1 496 ? -9.415 -0.536 0.733 1.00 77.56 496 LYS A CA 1
ATOM 3789 C C . LYS A 1 496 ? -10.407 0.428 1.371 1.00 77.56 496 LYS A C 1
ATOM 3791 O O . LYS A 1 496 ? -10.722 1.457 0.787 1.00 77.56 496 LYS A O 1
ATOM 3796 N N . GLN A 1 497 ? -10.865 0.126 2.584 1.00 83.94 497 GLN A N 1
ATOM 3797 C CA . GLN A 1 497 ? -11.772 1.017 3.312 1.00 83.94 497 GLN A CA 1
ATOM 3798 C C . GLN A 1 497 ? -11.091 2.348 3.652 1.00 83.94 497 GLN A C 1
ATOM 3800 O O . GLN A 1 497 ? -11.680 3.411 3.474 1.00 83.94 497 GLN A O 1
ATOM 3805 N N . GLN A 1 498 ? -9.821 2.297 4.061 1.00 84.31 498 GLN A N 1
ATOM 3806 C CA . GLN A 1 498 ? -8.983 3.474 4.278 1.00 84.31 498 GLN A CA 1
ATOM 3807 C C . GLN A 1 498 ? -8.783 4.288 2.993 1.00 84.31 498 GLN A C 1
ATOM 3809 O O . GLN A 1 498 ? -8.814 5.514 3.050 1.00 84.31 498 GLN A O 1
ATOM 3814 N N . GLU A 1 499 ? -8.591 3.638 1.844 1.00 77.69 499 GLU A N 1
ATOM 3815 C CA . GLU A 1 499 ? -8.469 4.324 0.555 1.00 77.69 499 GLU A CA 1
ATOM 3816 C C . GLU A 1 499 ? -9.760 5.063 0.188 1.00 77.69 499 GLU A C 1
ATOM 3818 O O . GLU A 1 499 ? -9.699 6.204 -0.250 1.00 77.69 499 GLU A O 1
ATOM 3823 N N . GLN A 1 500 ? -10.927 4.445 0.377 1.00 74.56 500 GLN A N 1
ATOM 3824 C CA . GLN A 1 500 ? -12.205 5.011 -0.071 1.00 74.56 500 GLN A CA 1
ATOM 3825 C C . GLN A 1 500 ? -12.775 6.068 0.877 1.00 74.56 500 GLN A C 1
ATOM 3827 O O . GLN A 1 500 ? -13.349 7.062 0.427 1.00 74.56 500 GLN A O 1
ATOM 3832 N N . LEU A 1 501 ? -12.653 5.839 2.184 1.00 83.75 501 LEU A N 1
ATOM 3833 C CA . LEU A 1 501 ? -13.273 6.669 3.218 1.00 83.75 501 LEU A CA 1
ATOM 3834 C C . LEU A 1 501 ? -12.277 7.601 3.915 1.00 83.75 501 LEU A C 1
ATOM 3836 O O . LEU A 1 501 ? -12.698 8.567 4.548 1.00 83.75 501 LEU A O 1
ATOM 3840 N N . GLY A 1 502 ? -10.973 7.339 3.808 1.00 75.12 502 GLY A N 1
ATOM 3841 C CA . GLY A 1 502 ? -9.939 8.241 4.300 1.00 75.12 502 GLY A CA 1
ATOM 3842 C C . GLY A 1 502 ? -9.841 9.496 3.439 1.00 75.12 502 GLY A C 1
ATOM 3843 O O . GLY A 1 502 ? -9.778 9.424 2.213 1.00 75.12 502 GLY A O 1
ATOM 3844 N N . VAL A 1 503 ? -9.797 10.666 4.075 1.00 66.94 503 VAL A N 1
ATOM 3845 C CA . VAL A 1 503 ? -9.747 11.962 3.380 1.00 66.94 503 VAL A CA 1
ATOM 3846 C C . VAL A 1 503 ? -8.464 12.690 3.751 1.00 66.94 503 VAL A C 1
ATOM 3848 O O . VAL A 1 503 ? -8.151 12.832 4.926 1.00 66.94 503 VAL A O 1
ATOM 3851 N N . GLY A 1 504 ? -7.701 13.160 2.758 1.00 55.94 504 GLY A N 1
ATOM 3852 C CA . GLY A 1 504 ? -6.541 14.033 2.992 1.00 55.94 504 GLY A CA 1
ATOM 3853 C C . GLY A 1 504 ? -5.424 13.427 3.857 1.00 55.94 504 GLY A C 1
ATOM 3854 O O . GLY A 1 504 ? -4.686 14.175 4.488 1.00 55.94 504 GLY A O 1
ATOM 3855 N N . GLY A 1 505 ? -5.309 12.094 3.912 1.00 56.69 505 GLY A N 1
ATOM 3856 C CA . GLY A 1 505 ? -4.356 11.391 4.781 1.00 56.69 505 GLY A CA 1
ATOM 3857 C C . GLY A 1 505 ? -4.854 11.134 6.210 1.00 56.69 505 GLY A C 1
ATOM 3858 O O . GLY A 1 505 ? -4.096 10.612 7.021 1.00 56.69 505 GLY A O 1
ATOM 3859 N N . ILE A 1 506 ? -6.111 11.469 6.518 1.00 65.88 506 ILE A N 1
ATOM 3860 C CA . ILE A 1 506 ? -6.753 11.166 7.801 1.00 65.88 506 ILE A CA 1
ATOM 3861 C C . ILE A 1 506 ? -7.145 9.682 7.844 1.00 65.88 506 ILE A C 1
ATOM 3863 O O . ILE A 1 506 ? -7.775 9.156 6.920 1.00 65.88 506 ILE A O 1
ATOM 3867 N N . ASP A 1 507 ? -6.779 9.012 8.936 1.00 75.69 507 ASP A N 1
ATOM 3868 C CA . ASP A 1 507 ? -7.110 7.609 9.180 1.00 75.69 507 ASP A CA 1
ATOM 3869 C C . ASP A 1 507 ? -8.631 7.436 9.342 1.00 75.69 507 ASP A C 1
ATOM 3871 O O . ASP A 1 507 ? -9.272 8.138 10.130 1.00 75.69 507 ASP A O 1
ATOM 3875 N N . VAL A 1 508 ? -9.224 6.493 8.609 1.00 83.88 508 VAL A N 1
ATOM 3876 C CA . VAL A 1 508 ? -10.666 6.212 8.632 1.00 83.88 508 VAL A CA 1
ATOM 3877 C C . VAL A 1 508 ? -11.159 5.846 10.037 1.00 83.88 508 VAL A C 1
ATOM 3879 O O . VAL A 1 508 ? -12.295 6.158 10.395 1.00 83.88 508 VAL A O 1
ATOM 3882 N N . THR A 1 509 ? -10.296 5.267 10.877 1.00 85.62 509 THR A N 1
ATOM 3883 C CA . THR A 1 509 ? -10.602 4.952 12.281 1.00 85.62 509 THR A CA 1
ATOM 3884 C C . THR A 1 509 ? -10.806 6.178 13.159 1.00 85.62 509 THR A C 1
ATOM 3886 O O . THR A 1 509 ? -11.403 6.073 14.231 1.00 85.62 509 THR A O 1
ATOM 3889 N N . THR A 1 510 ? -10.359 7.347 12.701 1.00 83.25 510 THR A N 1
ATOM 3890 C CA . THR A 1 510 ? -10.627 8.624 13.365 1.00 83.25 510 THR A CA 1
ATOM 3891 C C . THR A 1 510 ? -11.924 9.263 12.887 1.00 83.25 510 THR A C 1
ATOM 3893 O O . THR A 1 510 ? -12.417 10.165 13.559 1.00 83.25 510 THR A O 1
ATOM 3896 N N . LEU A 1 511 ? -12.504 8.797 11.773 1.00 83.88 511 LEU A N 1
ATOM 3897 C CA . LEU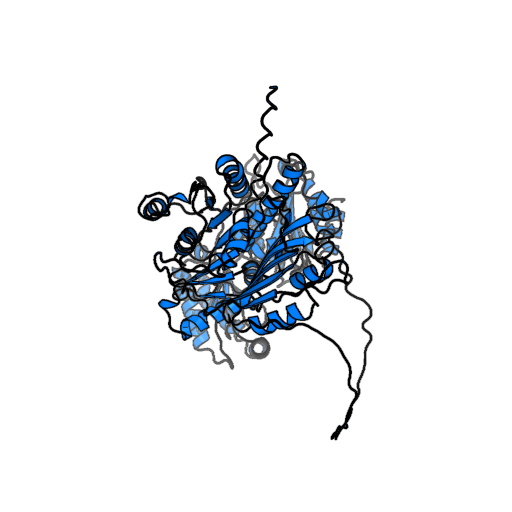 A 1 511 ? -13.708 9.360 11.151 1.00 83.88 511 LEU A CA 1
ATOM 3898 C C . LEU A 1 511 ? -14.998 8.683 11.623 1.00 83.88 511 LEU A C 1
ATOM 3900 O O . LEU A 1 511 ? -16.029 9.347 11.724 1.00 83.88 511 LEU A O 1
ATOM 3904 N N . PHE A 1 512 ? -14.926 7.400 11.975 1.00 93.00 512 PHE A N 1
ATOM 3905 C CA . PHE A 1 512 ? -16.045 6.607 12.485 1.00 93.00 512 PHE A CA 1
ATOM 3906 C C . PHE A 1 512 ? -15.781 6.139 13.916 1.00 93.00 512 PHE A C 1
ATOM 3908 O O . PHE A 1 512 ? -14.637 5.976 14.334 1.00 93.00 512 PHE A O 1
ATOM 3915 N N . ASP A 1 513 ? -16.846 5.899 14.681 1.00 94.25 513 ASP A N 1
ATOM 3916 C CA . ASP A 1 513 ? -16.723 5.334 16.026 1.00 94.25 513 ASP A CA 1
ATOM 3917 C C . ASP A 1 513 ? -16.491 3.818 15.970 1.00 94.25 513 ASP A C 1
ATOM 3919 O O . ASP A 1 513 ? -15.762 3.281 16.804 1.00 94.25 513 ASP A O 1
ATOM 3923 N N . PHE A 1 514 ? -17.051 3.146 14.959 1.00 96.25 514 PHE A N 1
ATOM 3924 C CA . PHE A 1 514 ? -16.826 1.732 14.662 1.00 96.25 514 PHE A CA 1
ATOM 3925 C C . PHE A 1 514 ? -16.405 1.522 13.204 1.00 96.25 514 PHE A C 1
ATOM 3927 O O . PHE A 1 514 ? -17.030 2.032 12.281 1.00 96.25 514 PHE A O 1
ATOM 3934 N N . CYS A 1 515 ? -15.359 0.736 12.976 1.00 96.56 515 CYS A N 1
ATOM 3935 C CA . CYS A 1 515 ? -14.887 0.407 11.630 1.00 96.56 515 CYS A CA 1
ATOM 3936 C C . CYS A 1 515 ? -14.865 -1.106 11.463 1.00 96.56 515 CYS A C 1
ATOM 3938 O O . CYS A 1 515 ? -14.111 -1.771 12.173 1.00 96.56 515 CYS A O 1
ATOM 3940 N N . PHE A 1 516 ? -15.653 -1.648 10.537 1.00 96.00 516 PHE A N 1
ATOM 3941 C CA . PHE A 1 516 ? -15.743 -3.087 10.308 1.00 96.00 516 PHE A CA 1
ATOM 3942 C C . PHE A 1 516 ? -15.281 -3.439 8.892 1.00 96.00 516 PHE A C 1
ATOM 3944 O O . PHE A 1 516 ? -16.034 -3.346 7.924 1.00 96.00 516 PHE A O 1
ATOM 3951 N N . ALA A 1 517 ? -14.026 -3.868 8.782 1.00 90.69 517 ALA A N 1
ATOM 3952 C CA . ALA A 1 517 ? -13.466 -4.421 7.557 1.00 90.69 517 ALA A CA 1
ATOM 3953 C C . ALA A 1 517 ? -13.633 -5.945 7.529 1.00 90.69 517 ALA A C 1
ATOM 3955 O O . ALA A 1 517 ? -13.700 -6.595 8.578 1.00 90.69 517 ALA A O 1
ATOM 3956 N N . GLU A 1 518 ? -13.707 -6.516 6.327 1.00 89.00 518 GLU A N 1
ATOM 3957 C CA . GLU A 1 518 ? -13.982 -7.941 6.110 1.00 89.00 518 GLU A CA 1
ATOM 3958 C C . GLU A 1 518 ? -15.211 -8.407 6.914 1.00 89.00 518 GLU A C 1
ATOM 3960 O O . GLU A 1 518 ? -15.148 -9.354 7.698 1.00 89.00 518 GLU A O 1
ATOM 3965 N N . ASN A 1 519 ? -16.315 -7.662 6.794 1.00 91.56 519 ASN A N 1
ATOM 3966 C CA . ASN A 1 519 ? -17.571 -7.862 7.530 1.00 91.56 519 ASN A CA 1
ATOM 3967 C C . ASN A 1 519 ? -17.452 -7.766 9.068 1.00 91.56 519 ASN A C 1
ATOM 3969 O O . ASN A 1 519 ? -18.378 -8.119 9.794 1.00 91.56 519 ASN A O 1
ATOM 3973 N N . GLY A 1 520 ? -16.335 -7.254 9.586 1.00 90.81 520 GLY A N 1
ATOM 3974 C CA . GLY A 1 520 ? -16.071 -7.107 11.018 1.00 90.81 520 GLY A CA 1
ATOM 3975 C C . GLY A 1 520 ? -15.105 -8.138 11.594 1.00 90.81 520 GLY A C 1
ATOM 3976 O O . GLY A 1 520 ? -14.939 -8.177 12.813 1.00 90.81 520 GLY A O 1
ATOM 3977 N N . LEU A 1 521 ? -14.441 -8.952 10.769 1.00 88.56 521 LEU A N 1
ATOM 3978 C CA . LEU A 1 521 ? -13.317 -9.780 11.228 1.00 88.56 521 LEU A CA 1
ATOM 3979 C C . LEU A 1 521 ? -12.139 -8.931 11.691 1.00 88.56 521 LEU A C 1
ATOM 3981 O O . LEU A 1 521 ? -11.510 -9.238 12.704 1.00 88.56 521 LEU A O 1
ATOM 3985 N N . THR A 1 522 ? -11.897 -7.837 10.971 1.00 89.25 522 THR A N 1
ATOM 3986 C CA . THR A 1 522 ? -11.016 -6.761 11.400 1.00 89.25 522 THR A CA 1
ATOM 3987 C C . THR A 1 522 ? -11.894 -5.598 11.845 1.00 89.25 522 THR A C 1
ATOM 3989 O O . THR A 1 522 ? -12.588 -4.988 11.031 1.00 89.25 522 THR A O 1
ATOM 3992 N N . ALA A 1 523 ? -11.886 -5.301 13.144 1.00 93.31 523 ALA A N 1
ATOM 3993 C CA . ALA A 1 523 ? -12.754 -4.290 13.734 1.00 93.31 523 ALA A CA 1
ATOM 3994 C C . ALA A 1 523 ? -11.961 -3.253 14.537 1.00 93.31 523 ALA A C 1
ATOM 3996 O O . ALA A 1 523 ? -10.991 -3.595 15.214 1.00 93.31 523 ALA A O 1
ATOM 3997 N N . TYR A 1 524 ? -12.402 -1.997 14.490 1.00 93.81 524 TYR A N 1
ATOM 3998 C CA . TYR A 1 524 ? -11.888 -0.915 15.328 1.00 93.81 524 TYR A CA 1
ATOM 3999 C C . TYR A 1 524 ? -13.034 -0.215 16.047 1.00 93.81 524 TYR A C 1
ATOM 4001 O O . TYR A 1 524 ? -14.118 -0.052 15.486 1.00 93.81 524 TYR A O 1
ATOM 4009 N N . ARG A 1 525 ? -12.763 0.226 17.273 1.00 93.12 525 ARG A N 1
ATOM 4010 C CA . ARG A 1 525 ? -13.653 1.015 18.119 1.00 93.12 525 ARG A CA 1
ATOM 4011 C C . ARG A 1 525 ? -12.897 2.241 18.614 1.00 93.12 525 ARG A C 1
ATOM 4013 O O . ARG A 1 525 ? -11.911 2.094 19.331 1.00 93.12 525 ARG A O 1
ATOM 4020 N N . LEU A 1 526 ? -13.365 3.437 18.261 1.00 88.94 526 LEU A N 1
ATOM 4021 C CA . LEU A 1 526 ? -12.755 4.719 18.641 1.00 88.94 526 LEU A CA 1
ATOM 4022 C C . LEU A 1 526 ? -11.235 4.744 18.377 1.00 88.94 526 LEU A C 1
ATOM 4024 O O . LEU A 1 526 ? -10.444 5.027 19.276 1.00 88.94 526 LEU A O 1
ATOM 4028 N N . GLY A 1 527 ? -10.817 4.358 17.169 1.00 85.69 527 GLY A N 1
ATOM 4029 C CA . GLY A 1 527 ? -9.396 4.250 16.810 1.00 85.69 527 GLY A CA 1
ATOM 4030 C C . GLY A 1 527 ? -8.689 2.977 17.295 1.00 85.69 527 GLY A C 1
ATOM 4031 O O . GLY A 1 527 ? -7.647 2.612 16.760 1.00 85.69 527 GLY A O 1
ATOM 4032 N N . GLN A 1 528 ? -9.235 2.259 18.280 1.00 87.88 528 GLN A N 1
ATOM 4033 C CA . GLN A 1 528 ? -8.576 1.099 18.883 1.00 87.88 528 GLN A CA 1
ATOM 4034 C C . GLN A 1 528 ? -8.984 -0.202 18.198 1.00 87.88 528 GLN A C 1
ATOM 4036 O O . GLN A 1 528 ? -10.169 -0.496 18.046 1.00 87.88 528 GLN A O 1
ATOM 4041 N N . LYS A 1 529 ? -7.999 -1.014 17.812 1.00 89.06 529 LYS A N 1
ATOM 4042 C CA . LYS A 1 529 ? -8.240 -2.315 17.185 1.00 89.06 529 LYS A CA 1
ATOM 4043 C C . LYS A 1 529 ? -8.845 -3.298 18.193 1.00 89.06 529 LYS A C 1
ATOM 4045 O O . LYS A 1 529 ? -8.284 -3.518 19.264 1.00 89.06 529 LYS A O 1
ATOM 4050 N N . LEU A 1 530 ? -9.969 -3.908 17.832 1.00 88.06 530 LEU A N 1
ATOM 4051 C CA . LEU A 1 530 ? -10.599 -4.988 18.589 1.00 88.06 530 LEU A CA 1
ATOM 4052 C C . LEU A 1 530 ? -9.935 -6.340 18.264 1.00 88.06 530 LEU A C 1
ATOM 4054 O O . LEU A 1 530 ? -9.263 -6.462 17.233 1.00 88.06 530 LEU A O 1
ATOM 4058 N N . PRO A 1 531 ? -10.115 -7.377 19.107 1.00 82.44 531 PRO A N 1
ATOM 4059 C CA . PRO A 1 531 ? -9.635 -8.722 18.807 1.00 82.44 531 PRO A CA 1
ATOM 4060 C C . PRO A 1 531 ? -10.126 -9.199 17.436 1.00 82.44 531 PRO A C 1
ATOM 4062 O O . PRO A 1 531 ? -11.330 -9.271 17.184 1.00 82.44 531 PRO A O 1
ATOM 4065 N N . ALA A 1 532 ? -9.180 -9.512 16.553 1.00 79.38 532 ALA A N 1
ATOM 4066 C CA . ALA A 1 532 ? -9.471 -10.023 15.222 1.00 79.38 532 ALA A CA 1
ATOM 4067 C C . ALA A 1 532 ? -9.650 -11.546 15.254 1.00 79.38 532 ALA A C 1
ATOM 4069 O O . ALA A 1 532 ? -9.086 -12.231 16.108 1.00 79.38 532 ALA A O 1
ATOM 4070 N N . ASN A 1 533 ? -10.414 -12.066 14.299 1.00 79.44 533 ASN A N 1
ATOM 4071 C CA . ASN A 1 533 ? -10.521 -13.498 14.032 1.00 79.44 533 ASN A CA 1
ATOM 4072 C C . ASN A 1 533 ? -10.128 -13.754 12.572 1.00 79.44 533 ASN A C 1
ATOM 4074 O O . ASN A 1 533 ? -10.185 -12.842 11.747 1.00 79.44 533 ASN A O 1
ATOM 4078 N N . SER A 1 534 ? -9.744 -14.982 12.246 1.00 86.19 534 SER A N 1
ATOM 4079 C CA . SER A 1 534 ? -9.420 -15.378 10.877 1.00 86.19 534 SER A CA 1
ATOM 4080 C C . SER A 1 534 ? -10.009 -16.737 10.541 1.00 86.19 534 SER A C 1
ATOM 4082 O O . SER A 1 534 ? -10.315 -17.548 11.420 1.00 86.19 534 SER A O 1
ATOM 4084 N N . PHE A 1 535 ? -10.172 -17.000 9.249 1.00 88.56 535 PHE A N 1
ATOM 4085 C CA . PHE A 1 535 ? -10.706 -18.251 8.731 1.00 88.56 535 PHE A CA 1
ATOM 4086 C C . PHE A 1 535 ? -9.972 -19.450 9.331 1.00 88.56 535 PHE A C 1
ATOM 4088 O O . PHE A 1 535 ? -10.610 -20.389 9.801 1.00 88.56 535 PHE A O 1
ATOM 4095 N N . ILE A 1 536 ? -8.635 -19.395 9.385 1.00 90.50 536 ILE A N 1
ATOM 4096 C CA . ILE A 1 536 ? -7.842 -20.509 9.908 1.00 90.50 536 ILE A CA 1
ATOM 4097 C C . ILE A 1 536 ? -7.931 -20.638 11.428 1.00 90.50 536 ILE A C 1
ATOM 4099 O O . ILE A 1 536 ? -7.922 -21.756 11.931 1.00 90.50 536 ILE A O 1
ATOM 4103 N N . GLN A 1 537 ? -8.071 -19.531 12.163 1.00 88.62 537 GLN A N 1
ATOM 4104 C CA . GLN A 1 537 ? -8.299 -19.579 13.610 1.00 88.62 537 GLN A CA 1
ATOM 4105 C C . GLN A 1 537 ? -9.659 -20.201 13.942 1.00 88.62 537 GLN A C 1
ATOM 4107 O O . GLN A 1 537 ? -9.772 -20.928 14.926 1.00 88.62 537 GLN A O 1
ATOM 4112 N N . HIS A 1 538 ? -10.677 -19.944 13.116 1.00 89.88 538 HIS A N 1
ATOM 4113 C CA . HIS A 1 538 ? -12.020 -20.478 13.317 1.00 89.88 538 HIS A CA 1
ATOM 4114 C C . HIS A 1 538 ? -12.158 -21.937 12.867 1.00 89.88 538 HIS A C 1
ATOM 4116 O O . HIS A 1 538 ? -12.670 -22.770 13.609 1.00 89.88 538 HIS A O 1
ATOM 4122 N N . VAL A 1 539 ? -11.710 -22.253 11.650 1.00 92.31 539 VAL A N 1
ATOM 4123 C CA . VAL A 1 539 ? -11.835 -23.596 11.067 1.00 92.31 539 VAL A CA 1
ATOM 4124 C C . VAL A 1 539 ? -10.795 -24.551 11.655 1.00 92.31 539 VAL A C 1
ATOM 4126 O O . VAL A 1 539 ? -11.100 -25.718 11.900 1.00 92.31 539 VAL A O 1
ATOM 4129 N N . GLY A 1 540 ? -9.584 -24.058 11.921 1.00 93.69 540 GLY A N 1
ATOM 4130 C CA . GLY A 1 540 ? -8.445 -24.844 12.381 1.00 93.69 540 GLY A CA 1
ATOM 4131 C C . GLY A 1 540 ? -7.729 -25.582 11.247 1.00 93.69 540 GLY A C 1
ATOM 4132 O O . GLY A 1 540 ? -8.354 -26.114 10.327 1.00 93.69 540 GLY A O 1
ATOM 4133 N N . GLU A 1 541 ? -6.401 -25.673 11.341 1.00 93.94 541 GLU A N 1
ATOM 4134 C CA . GLU A 1 541 ? -5.556 -26.371 10.356 1.00 93.94 541 GLU A CA 1
ATOM 4135 C C . GLU A 1 541 ? -5.952 -27.839 10.151 1.00 93.94 541 GLU A C 1
ATOM 4137 O O . GLU A 1 541 ? -5.952 -28.347 9.029 1.00 93.94 541 GLU A O 1
ATOM 4142 N N . GLU A 1 542 ? -6.354 -28.531 11.219 1.00 94.88 542 GLU A N 1
ATOM 4143 C CA . GLU A 1 542 ? -6.763 -29.938 11.144 1.00 94.88 542 GLU A CA 1
ATOM 4144 C C . GLU A 1 542 ? -8.007 -30.165 10.276 1.00 94.88 542 GLU A C 1
ATOM 4146 O O . GLU A 1 542 ? -8.120 -31.213 9.644 1.00 94.88 542 GLU A O 1
ATOM 4151 N N . ASN A 1 543 ? -8.898 -29.175 10.177 1.00 96.25 543 ASN A N 1
ATOM 4152 C CA . ASN A 1 543 ? -10.074 -29.236 9.307 1.00 96.25 543 ASN A CA 1
ATOM 4153 C C . ASN A 1 543 ? -9.805 -28.627 7.926 1.00 96.25 543 ASN A C 1
ATOM 4155 O O . ASN A 1 543 ? -10.335 -29.105 6.918 1.00 96.25 543 ASN A O 1
ATOM 4159 N N . TYR A 1 544 ? -8.963 -27.592 7.859 1.00 97.12 544 TYR A N 1
ATOM 4160 C CA . TYR A 1 544 ? -8.620 -26.932 6.604 1.00 97.12 544 TYR A CA 1
ATOM 4161 C C . TYR A 1 544 ? -7.816 -27.841 5.667 1.00 97.12 544 TYR A C 1
ATOM 4163 O O . TYR A 1 544 ? -8.147 -27.929 4.485 1.00 97.12 544 TYR A O 1
ATOM 4171 N N . LYS A 1 545 ? -6.818 -28.578 6.175 1.00 97.12 545 LYS A N 1
ATOM 4172 C CA . LYS A 1 545 ? -6.004 -29.502 5.362 1.00 97.12 545 LYS A CA 1
ATOM 4173 C C . LYS A 1 545 ? -6.868 -30.515 4.578 1.00 97.12 545 LYS A C 1
ATOM 4175 O O . LYS A 1 545 ? -6.716 -30.586 3.356 1.00 97.12 545 LYS A O 1
ATOM 4180 N N . PRO A 1 546 ? -7.801 -31.275 5.200 1.00 97.81 546 PRO A N 1
ATOM 4181 C CA . PRO A 1 546 ? -8.723 -32.150 4.471 1.00 97.81 546 PRO A CA 1
ATOM 4182 C C . PRO A 1 546 ? -9.592 -31.431 3.435 1.00 97.81 546 PRO A C 1
ATOM 4184 O O . PRO A 1 546 ? -9.803 -31.969 2.346 1.00 97.81 546 PRO A O 1
ATOM 4187 N N . LEU A 1 547 ? -10.088 -30.232 3.760 1.00 97.69 547 LEU A N 1
ATOM 4188 C CA . LEU A 1 547 ? -10.898 -29.420 2.852 1.00 97.69 547 LEU A CA 1
ATOM 4189 C C . LEU A 1 547 ? -10.099 -29.017 1.607 1.00 97.69 547 LEU A C 1
ATOM 4191 O O . LEU A 1 547 ? -10.533 -29.281 0.485 1.00 97.69 547 LEU A O 1
ATOM 4195 N N . ALA A 1 548 ? -8.912 -28.439 1.798 1.00 97.56 548 ALA A N 1
ATOM 4196 C CA . ALA A 1 548 ? -8.033 -28.010 0.717 1.00 97.56 548 ALA A CA 1
ATOM 4197 C C . ALA A 1 548 ? -7.592 -29.191 -0.159 1.00 97.56 548 ALA A C 1
ATOM 4199 O O . ALA A 1 548 ? -7.714 -29.121 -1.381 1.00 97.56 548 ALA A O 1
ATOM 4200 N N . ASN A 1 549 ? -7.168 -30.307 0.448 1.00 98.00 549 ASN A N 1
ATOM 4201 C CA . ASN A 1 549 ? -6.787 -31.517 -0.287 1.00 98.00 549 ASN A CA 1
ATOM 4202 C C . ASN A 1 549 ? -7.934 -32.034 -1.156 1.00 98.00 549 ASN A C 1
ATOM 4204 O O . ASN A 1 549 ? -7.730 -32.380 -2.318 1.00 98.00 549 ASN A O 1
ATOM 4208 N N . PHE A 1 550 ? -9.154 -32.063 -0.615 1.00 98.44 550 PHE A N 1
ATOM 4209 C CA . PHE A 1 550 ? -10.309 -32.501 -1.383 1.00 98.44 550 PHE A CA 1
ATOM 4210 C C . PHE A 1 550 ? -10.605 -31.574 -2.564 1.00 98.44 550 PHE A C 1
ATOM 4212 O O . PHE A 1 550 ? -10.834 -32.068 -3.665 1.00 98.44 550 PHE A O 1
ATOM 4219 N N . ILE A 1 551 ? -10.568 -30.254 -2.358 1.00 98.31 551 ILE A N 1
ATOM 4220 C CA . ILE A 1 551 ? -10.778 -29.277 -3.434 1.00 98.31 551 ILE A CA 1
ATOM 4221 C C . ILE A 1 551 ? -9.721 -29.454 -4.532 1.00 98.31 551 ILE A C 1
ATOM 4223 O O . ILE A 1 551 ? -10.072 -29.500 -5.709 1.00 98.31 551 ILE A O 1
ATOM 4227 N N . LEU A 1 552 ? -8.444 -29.597 -4.165 1.00 97.94 552 LEU A N 1
ATOM 4228 C CA . LEU A 1 552 ? -7.356 -29.785 -5.128 1.00 97.94 552 LEU A CA 1
ATOM 4229 C C . LEU A 1 552 ? -7.513 -31.080 -5.928 1.00 97.94 552 LEU A C 1
ATOM 4231 O O . LEU A 1 552 ? -7.375 -31.045 -7.148 1.00 97.94 552 LEU A O 1
ATOM 4235 N N . HIS A 1 553 ? -7.844 -32.198 -5.276 1.00 98.25 553 HIS A N 1
ATOM 4236 C CA . HIS A 1 553 ? -8.112 -33.458 -5.974 1.00 98.25 553 HIS A CA 1
ATOM 4237 C C . HIS A 1 553 ? -9.318 -33.344 -6.908 1.00 98.25 553 HIS A C 1
ATOM 4239 O O . HIS A 1 553 ? -9.219 -33.702 -8.077 1.00 98.25 553 HIS A O 1
ATOM 4245 N N . TYR A 1 554 ? -10.421 -32.761 -6.433 1.00 98.19 554 TYR A N 1
ATOM 4246 C CA . TYR A 1 554 ? -11.611 -32.568 -7.257 1.00 98.19 554 TYR A CA 1
ATOM 4247 C C . TYR A 1 554 ? -11.298 -31.729 -8.502 1.00 98.19 554 TYR A C 1
ATOM 4249 O O . TYR A 1 554 ? -11.677 -32.096 -9.610 1.00 98.19 554 TYR A O 1
ATOM 4257 N N . ILE A 1 555 ? -10.582 -30.610 -8.342 1.00 97.75 555 ILE A N 1
ATOM 4258 C CA . ILE A 1 555 ? -10.204 -29.742 -9.465 1.00 97.75 555 ILE A CA 1
ATOM 4259 C C . ILE A 1 555 ? -9.207 -30.436 -10.400 1.00 97.75 555 ILE A C 1
ATOM 4261 O O . ILE A 1 555 ? -9.293 -30.255 -11.617 1.00 97.75 555 ILE A O 1
ATOM 4265 N N . ALA A 1 556 ? -8.285 -31.249 -9.879 1.00 97.19 556 ALA A N 1
ATOM 4266 C CA . ALA A 1 556 ? -7.371 -32.034 -10.706 1.00 97.19 556 ALA A CA 1
ATOM 4267 C C . ALA A 1 556 ? -8.141 -32.966 -11.658 1.00 97.19 556 ALA A C 1
ATOM 4269 O O . ALA A 1 556 ? -7.844 -32.974 -12.853 1.00 97.19 556 ALA A O 1
ATOM 4270 N N . ASP A 1 557 ? -9.194 -33.617 -11.161 1.00 97.31 557 ASP A N 1
ATOM 4271 C CA . ASP A 1 557 ? -10.007 -34.583 -11.912 1.00 97.31 557 ASP A CA 1
ATOM 4272 C C . ASP A 1 557 ? -11.072 -33.943 -12.826 1.00 97.31 557 ASP A C 1
ATOM 4274 O O . ASP A 1 557 ? -11.658 -34.625 -13.666 1.00 97.31 557 ASP A O 1
ATOM 4278 N N . LEU A 1 558 ? -11.338 -32.636 -12.699 1.00 96.06 558 LEU A N 1
ATOM 4279 C CA . LEU A 1 558 ? -12.323 -31.943 -13.538 1.00 96.06 558 LEU A CA 1
ATOM 4280 C C . LEU A 1 558 ? -11.933 -31.952 -15.022 1.00 96.06 558 LEU A C 1
ATOM 4282 O O . LEU A 1 558 ? -10.875 -31.447 -15.390 1.00 96.06 558 LEU A O 1
ATOM 4286 N N . ASP A 1 559 ? -12.831 -32.401 -15.892 1.00 95.12 559 ASP A N 1
ATOM 4287 C CA . ASP A 1 559 ? -12.671 -32.235 -17.337 1.00 95.12 559 ASP A CA 1
ATOM 4288 C C . ASP A 1 559 ? -13.290 -30.900 -17.783 1.00 95.12 559 ASP A C 1
ATOM 4290 O O . ASP A 1 559 ? -14.506 -30.763 -17.956 1.00 95.12 559 ASP A O 1
ATOM 4294 N N . ILE A 1 560 ? -12.446 -29.870 -17.867 1.00 96.56 560 ILE A N 1
ATOM 4295 C CA . ILE A 1 560 ? -12.818 -28.531 -18.334 1.00 96.56 560 ILE A CA 1
ATOM 4296 C C . ILE A 1 560 ? -11.834 -28.066 -19.414 1.00 96.56 560 ILE A C 1
ATOM 4298 O O . ILE A 1 560 ? -10.660 -28.436 -19.348 1.00 96.56 560 ILE A O 1
ATOM 4302 N N . PRO A 1 561 ? -12.261 -27.220 -20.373 1.00 93.19 561 PRO A N 1
ATOM 4303 C CA . PRO A 1 561 ? -11.450 -26.889 -21.548 1.00 93.19 561 PRO A CA 1
ATOM 4304 C C . PRO A 1 561 ? -10.094 -26.260 -21.218 1.00 93.19 561 PRO A C 1
ATOM 4306 O O . PRO A 1 561 ? -9.128 -26.425 -21.958 1.00 93.19 561 PRO A O 1
ATOM 4309 N N . VAL A 1 562 ? -10.028 -25.509 -20.116 1.00 93.75 562 VAL A N 1
ATOM 4310 C CA . VAL A 1 562 ? -8.851 -24.746 -19.712 1.00 93.75 562 VAL A CA 1
ATOM 4311 C C . VAL A 1 562 ? -8.669 -24.833 -18.199 1.00 93.75 562 VAL A C 1
ATOM 4313 O O . VAL A 1 562 ? -9.619 -24.648 -17.441 1.00 93.75 562 VAL A O 1
ATOM 4316 N N . LYS A 1 563 ? -7.423 -25.056 -17.767 1.00 96.88 563 LYS A N 1
ATOM 4317 C CA . LYS A 1 563 ? -6.949 -24.867 -16.389 1.00 96.88 563 LYS A CA 1
ATOM 4318 C C . LYS A 1 563 ? -5.703 -23.979 -16.394 1.00 96.88 563 LYS A C 1
ATOM 4320 O O . LYS A 1 563 ? -4.891 -24.031 -17.322 1.00 96.88 563 LYS A O 1
ATOM 4325 N N . ARG A 1 564 ? -5.569 -23.134 -15.376 1.00 95.94 564 ARG A N 1
ATOM 4326 C CA . ARG A 1 564 ? -4.449 -22.206 -15.169 1.00 95.94 564 ARG A CA 1
ATOM 4327 C C . ARG A 1 564 ? -3.841 -22.452 -13.789 1.00 95.94 564 ARG A C 1
ATOM 4329 O O . ARG A 1 564 ? -3.433 -23.571 -13.508 1.00 95.94 564 ARG A O 1
ATOM 4336 N N . GLY A 1 565 ? -3.757 -21.426 -12.946 1.00 85.50 565 GLY A N 1
ATOM 4337 C CA . GLY A 1 565 ? -3.192 -21.489 -11.598 1.00 85.50 565 GLY A CA 1
ATOM 4338 C C . GLY A 1 565 ? -4.019 -20.685 -10.598 1.00 85.50 565 GLY A C 1
ATOM 4339 O O . GLY A 1 565 ? -4.934 -19.958 -10.991 1.00 85.50 565 GLY A O 1
ATOM 4340 N N . THR A 1 566 ? -3.695 -20.828 -9.310 1.00 92.69 566 THR A N 1
ATOM 4341 C CA . THR A 1 566 ? -4.446 -20.246 -8.181 1.00 92.69 566 THR A CA 1
ATOM 4342 C C . THR A 1 566 ? -5.885 -20.771 -8.131 1.00 92.69 566 THR A C 1
ATOM 4344 O O . THR A 1 566 ? -6.857 -20.047 -8.360 1.00 92.69 566 THR A O 1
ATOM 4347 N N . PHE A 1 567 ? -6.006 -22.081 -7.896 1.00 96.62 567 PHE A N 1
ATOM 4348 C CA . PHE A 1 567 ? -7.287 -22.790 -7.771 1.00 96.62 567 PHE A CA 1
ATOM 4349 C C . PHE A 1 567 ? -7.941 -22.596 -6.402 1.00 96.62 567 PHE A C 1
ATOM 4351 O O . PHE A 1 567 ? -9.164 -22.581 -6.300 1.00 96.62 567 PHE A O 1
ATOM 4358 N N . ILE A 1 568 ? -7.119 -22.430 -5.366 1.00 97.06 568 ILE A N 1
ATOM 4359 C CA . ILE A 1 568 ? -7.530 -22.038 -4.021 1.00 97.06 568 ILE A CA 1
ATOM 4360 C C . ILE A 1 568 ? -6.714 -20.799 -3.670 1.00 97.06 568 ILE A C 1
ATOM 4362 O O . ILE A 1 568 ? -5.486 -20.841 -3.688 1.00 97.06 568 ILE A O 1
ATOM 4366 N N . GLU A 1 569 ? -7.395 -19.700 -3.381 1.00 90.62 569 GLU A N 1
ATOM 4367 C CA . GLU A 1 569 ? -6.799 -18.466 -2.882 1.00 90.62 569 GLU A CA 1
ATOM 4368 C C . GLU A 1 569 ? -7.211 -18.304 -1.421 1.00 90.62 569 GLU A C 1
ATOM 4370 O O . GLU A 1 569 ? -8.397 -18.159 -1.112 1.00 90.62 569 GLU A O 1
ATOM 4375 N N . PHE A 1 570 ? -6.233 -18.370 -0.521 1.00 87.88 570 PHE A N 1
ATOM 4376 C CA . PHE A 1 570 ? -6.464 -18.192 0.906 1.00 87.88 570 PHE A CA 1
ATOM 4377 C C . PHE A 1 570 ? -6.543 -16.700 1.243 1.00 87.88 570 PHE A C 1
ATOM 4379 O O . PHE A 1 570 ? -5.686 -15.924 0.825 1.00 87.88 570 PHE A O 1
ATOM 4386 N N . ARG A 1 571 ? -7.562 -16.295 2.003 1.00 83.62 571 ARG A N 1
ATOM 4387 C CA . ARG A 1 571 ? -7.746 -14.924 2.496 1.00 83.62 571 ARG A CA 1
ATOM 4388 C C . ARG A 1 571 ? -7.981 -14.948 4.004 1.00 83.62 571 ARG A C 1
ATOM 4390 O O . ARG A 1 571 ? -8.296 -15.987 4.577 1.00 83.62 571 ARG A O 1
ATOM 4397 N N . ASN A 1 572 ? -7.858 -13.794 4.655 1.00 82.00 572 ASN A N 1
ATOM 4398 C CA . ASN A 1 572 ? -8.000 -13.710 6.107 1.00 82.00 572 ASN A CA 1
ATOM 4399 C C . ASN A 1 572 ? -9.391 -14.175 6.586 1.00 82.00 572 ASN A C 1
ATOM 4401 O O . ASN A 1 572 ? -9.470 -14.948 7.536 1.00 82.00 572 ASN A O 1
ATOM 4405 N N . GLY A 1 573 ? -10.472 -13.795 5.896 1.00 84.00 573 GLY A N 1
ATOM 4406 C CA . GLY A 1 573 ? -11.837 -14.205 6.254 1.00 84.00 573 GLY A CA 1
ATOM 4407 C C . GLY A 1 573 ? -12.427 -15.427 5.547 1.00 84.00 573 GLY A C 1
ATOM 4408 O O . GLY A 1 573 ? -13.500 -15.894 5.921 1.00 84.00 573 GLY A O 1
ATOM 4409 N N . MET A 1 574 ? -11.782 -15.942 4.503 1.00 88.38 574 MET A N 1
ATOM 4410 C CA . MET A 1 574 ? -12.392 -16.933 3.612 1.00 88.38 574 MET A CA 1
ATOM 4411 C C . MET A 1 574 ? -11.348 -17.613 2.732 1.00 88.38 574 MET A C 1
ATOM 4413 O O . MET A 1 574 ? -10.203 -17.176 2.658 1.00 88.38 574 MET A O 1
ATOM 4417 N N . ILE A 1 575 ? -11.770 -18.615 1.970 1.00 93.75 575 ILE A N 1
ATOM 4418 C CA . ILE A 1 575 ? -11.025 -19.079 0.797 1.00 93.75 575 ILE A CA 1
ATOM 4419 C C . ILE A 1 575 ? -11.857 -18.848 -0.466 1.00 93.75 575 ILE A C 1
ATOM 4421 O O . ILE A 1 575 ? -13.069 -19.056 -0.462 1.00 93.75 575 ILE A O 1
ATOM 4425 N N . ASN A 1 576 ? -11.216 -18.428 -1.556 1.00 94.00 576 ASN A N 1
ATOM 4426 C CA . ASN A 1 576 ? -11.841 -18.348 -2.876 1.00 94.00 576 ASN A CA 1
ATOM 4427 C C . ASN A 1 576 ? -11.397 -19.549 -3.718 1.00 94.00 576 ASN A C 1
ATOM 4429 O O . ASN A 1 576 ? -10.201 -19.813 -3.847 1.00 94.00 576 ASN A O 1
ATOM 4433 N N . VAL A 1 577 ? -12.353 -20.270 -4.301 1.00 97.44 577 VAL A N 1
ATOM 4434 C CA . VAL A 1 577 ? -12.104 -21.495 -5.071 1.00 97.44 577 VAL A CA 1
ATOM 4435 C C . VAL A 1 577 ? -12.493 -21.282 -6.530 1.00 97.44 577 VAL A C 1
ATOM 4437 O O . VAL A 1 577 ? -13.628 -20.922 -6.836 1.00 97.44 577 VAL A O 1
ATOM 4440 N N . SER A 1 578 ? -11.549 -21.508 -7.445 1.00 97.88 578 SER A N 1
ATOM 4441 C CA . SER A 1 578 ? -11.710 -21.313 -8.892 1.00 97.88 578 SER A CA 1
ATOM 4442 C C . SER A 1 578 ? -11.353 -22.592 -9.655 1.00 97.88 578 SER A C 1
ATOM 4444 O O . SER A 1 578 ? -10.175 -22.946 -9.678 1.00 97.88 578 SER A O 1
ATOM 4446 N N . PRO A 1 579 ? -12.306 -23.276 -10.322 1.00 97.88 579 PRO A N 1
ATOM 4447 C CA . PRO A 1 579 ? -12.006 -24.485 -11.095 1.00 97.88 579 PRO A CA 1
ATOM 4448 C C . PRO A 1 579 ? -11.037 -24.257 -12.264 1.00 97.88 579 PRO A C 1
ATOM 4450 O O . PRO A 1 579 ? -10.138 -25.064 -12.480 1.00 97.88 579 PRO A O 1
ATOM 4453 N N . ILE A 1 580 ? -11.185 -23.145 -12.996 1.00 97.19 580 ILE A N 1
ATOM 4454 C CA . ILE A 1 580 ? -10.255 -22.752 -14.070 1.00 97.19 580 ILE A CA 1
ATOM 4455 C C . ILE A 1 580 ? -8.941 -22.168 -13.522 1.00 97.19 580 ILE A C 1
ATOM 4457 O O . ILE A 1 580 ? -7.912 -22.236 -14.191 1.00 97.19 580 ILE A O 1
ATOM 4461 N N . GLY A 1 581 ? -8.946 -21.639 -12.295 1.00 95.44 581 GLY A N 1
ATOM 4462 C CA . GLY A 1 581 ? -7.825 -20.923 -11.681 1.00 95.44 581 GLY A CA 1
ATOM 4463 C C . GLY A 1 581 ? -7.888 -19.408 -11.918 1.00 95.44 581 GLY A C 1
ATOM 4464 O O . GLY A 1 581 ? -8.293 -18.937 -12.981 1.00 95.44 581 GLY A O 1
ATOM 4465 N N . ARG A 1 582 ? -7.518 -18.604 -10.912 1.00 88.88 582 ARG A N 1
ATOM 4466 C CA . ARG A 1 582 ? -7.596 -17.128 -10.978 1.00 88.88 582 ARG A CA 1
ATOM 4467 C C . ARG A 1 582 ? -6.583 -16.494 -11.934 1.00 88.88 582 ARG A C 1
ATOM 4469 O O . ARG A 1 582 ? -6.818 -15.376 -12.388 1.00 88.88 582 ARG A O 1
ATOM 4476 N N . ASN A 1 583 ? -5.523 -17.203 -12.312 1.00 92.62 583 ASN A N 1
ATOM 4477 C CA . ASN A 1 583 ? -4.549 -16.721 -13.299 1.00 92.62 583 ASN A CA 1
ATOM 4478 C C . ASN A 1 583 ? -5.091 -16.725 -14.744 1.00 92.62 583 ASN A C 1
ATOM 4480 O O . ASN A 1 583 ? -4.351 -16.393 -15.665 1.00 92.62 583 ASN A O 1
ATOM 4484 N N . ALA A 1 584 ? -6.355 -17.107 -14.956 1.00 88.88 584 ALA A N 1
ATOM 4485 C CA . ALA A 1 584 ? -6.997 -17.049 -16.261 1.00 88.88 584 ALA A CA 1
ATOM 4486 C C . ALA A 1 584 ? -7.089 -15.620 -16.810 1.00 88.88 584 ALA A C 1
ATOM 4488 O O . ALA A 1 584 ? -7.448 -14.682 -16.082 1.00 88.88 584 ALA A O 1
ATOM 4489 N N . THR A 1 585 ? -6.803 -15.479 -18.106 1.00 89.44 585 THR A N 1
ATOM 4490 C CA . THR A 1 585 ? -6.933 -14.216 -18.845 1.00 89.44 585 THR A CA 1
ATOM 4491 C C . THR A 1 585 ? -8.393 -13.769 -18.911 1.00 89.44 585 THR A C 1
ATOM 4493 O O . THR A 1 585 ? -9.309 -14.558 -18.691 1.00 89.44 585 THR A O 1
ATOM 4496 N N . VAL A 1 586 ? -8.649 -12.498 -19.236 1.00 85.94 586 VAL A N 1
ATOM 4497 C CA . VAL A 1 586 ? -10.028 -11.979 -19.344 1.00 85.94 586 VAL A CA 1
ATOM 4498 C C . VAL A 1 586 ? -10.862 -12.799 -20.334 1.00 85.94 586 VAL A C 1
ATOM 4500 O O . VAL A 1 586 ? -12.002 -13.140 -20.029 1.00 85.94 586 VAL A O 1
ATOM 4503 N N . GLN A 1 587 ? -10.284 -13.175 -21.478 1.00 94.94 587 GLN A N 1
ATOM 4504 C CA . GLN A 1 587 ? -10.983 -13.999 -22.462 1.00 94.94 587 GLN A CA 1
ATOM 4505 C C . GLN A 1 587 ? -11.295 -15.395 -21.909 1.00 94.94 587 GLN A C 1
ATOM 4507 O O . GLN A 1 587 ? -12.438 -15.832 -21.969 1.00 94.94 587 GLN A O 1
ATOM 4512 N N . GLU A 1 588 ? -10.324 -16.050 -21.271 1.00 95.88 588 GLU A N 1
ATOM 4513 C CA . GLU A 1 588 ? -10.522 -17.371 -20.657 1.00 95.88 588 GLU A CA 1
ATOM 4514 C C . GLU A 1 588 ? -11.589 -17.355 -19.556 1.00 95.88 588 GLU A C 1
ATOM 4516 O O . GLU A 1 588 ? -12.332 -18.321 -19.394 1.00 95.88 588 GLU A O 1
ATOM 4521 N N . ARG A 1 589 ? -11.693 -16.253 -18.802 1.00 93.94 589 ARG A N 1
ATOM 4522 C CA . ARG A 1 589 ? -12.742 -16.064 -17.792 1.00 93.94 589 ARG A CA 1
ATOM 4523 C C . ARG A 1 589 ? -14.126 -15.979 -18.424 1.00 93.94 589 ARG A C 1
ATOM 4525 O O . ARG A 1 589 ? -15.046 -16.615 -17.918 1.00 93.94 589 ARG A O 1
ATOM 4532 N N . ASN A 1 590 ? -14.259 -15.228 -19.517 1.00 93.81 590 ASN A N 1
ATOM 4533 C CA . ASN A 1 590 ? -15.513 -15.120 -20.265 1.00 93.81 590 ASN A CA 1
ATOM 4534 C C . ASN A 1 590 ? -15.926 -16.483 -20.842 1.00 93.81 590 ASN A C 1
ATOM 4536 O O . ASN A 1 590 ? -17.082 -16.889 -20.716 1.00 93.81 590 ASN A O 1
ATOM 4540 N N . ASP A 1 591 ? -14.968 -17.212 -21.415 1.00 96.56 591 ASP A N 1
ATOM 4541 C CA . ASP A 1 591 ? -15.206 -18.529 -22.005 1.00 96.56 591 ASP A CA 1
ATOM 4542 C C . ASP A 1 591 ? -15.605 -19.553 -20.931 1.00 96.56 591 ASP A C 1
ATOM 4544 O O . ASP A 1 591 ? -16.556 -20.318 -21.111 1.00 96.56 591 ASP A O 1
ATOM 4548 N N . PHE A 1 592 ? -14.935 -19.531 -19.774 1.00 97.75 592 PHE A N 1
ATOM 4549 C CA . PHE A 1 592 ? -15.292 -20.382 -18.642 1.00 97.75 592 PHE A CA 1
ATOM 4550 C C . PHE A 1 592 ? -16.658 -20.038 -18.060 1.00 97.75 592 PHE A C 1
ATOM 4552 O O . PHE A 1 592 ? -17.407 -20.948 -17.728 1.00 97.75 592 PHE A O 1
ATOM 4559 N N . GLU A 1 593 ? -17.016 -18.759 -17.948 1.00 96.81 593 GLU A N 1
ATOM 4560 C CA . GLU A 1 593 ? -18.338 -18.363 -17.461 1.00 96.81 593 GLU A CA 1
ATOM 4561 C C . GLU A 1 593 ? -19.449 -18.908 -18.371 1.00 96.81 593 GLU A C 1
ATOM 4563 O O . GLU A 1 593 ? -20.451 -19.441 -17.887 1.00 96.81 593 GLU A O 1
ATOM 4568 N N . ALA A 1 594 ? -19.267 -18.805 -19.692 1.00 97.00 594 ALA A N 1
ATOM 4569 C CA . ALA A 1 594 ? -20.197 -19.368 -20.666 1.00 97.00 594 ALA A CA 1
ATOM 4570 C C . ALA A 1 594 ? -20.285 -20.899 -20.545 1.00 97.00 594 ALA A C 1
ATOM 4572 O O . ALA A 1 594 ? -21.384 -21.456 -20.544 1.00 97.00 594 ALA A O 1
ATOM 4573 N N . TYR A 1 595 ? -19.144 -21.572 -20.380 1.00 97.44 595 TYR A N 1
ATOM 4574 C CA . TYR A 1 595 ? -19.077 -23.019 -20.173 1.00 97.44 595 TYR A CA 1
ATOM 4575 C C . TYR A 1 595 ? -19.760 -23.457 -18.865 1.00 97.44 595 TYR A C 1
ATOM 4577 O O . TYR A 1 595 ? -20.583 -24.374 -18.855 1.00 97.44 595 TYR A O 1
ATOM 4585 N N . ASP A 1 596 ? -19.475 -22.770 -17.758 1.00 97.25 596 ASP A N 1
ATOM 4586 C CA . ASP A 1 596 ? -20.009 -23.058 -16.428 1.00 97.25 596 ASP A CA 1
ATOM 4587 C C . ASP A 1 596 ? -21.528 -22.872 -16.361 1.00 97.25 596 ASP A C 1
ATOM 4589 O O . ASP A 1 596 ? -22.203 -23.705 -15.764 1.00 97.25 596 ASP A O 1
ATOM 4593 N N . LYS A 1 597 ? -22.094 -21.869 -17.048 1.00 95.31 597 LYS A N 1
ATOM 4594 C CA . LYS A 1 597 ? -23.556 -21.686 -17.150 1.00 95.31 597 LYS A CA 1
ATOM 4595 C C . LYS A 1 597 ? -24.271 -22.881 -17.784 1.00 95.31 597 LYS A C 1
ATOM 4597 O O . LYS A 1 597 ? -25.428 -23.141 -17.465 1.00 95.31 597 LYS A O 1
ATOM 4602 N N . ILE A 1 598 ? -23.605 -23.602 -18.684 1.00 97.19 598 ILE A N 1
ATOM 4603 C CA . ILE A 1 598 ? -24.179 -24.775 -19.353 1.00 97.19 598 ILE A CA 1
ATOM 4604 C C . ILE A 1 598 ? -23.909 -26.038 -18.525 1.00 97.19 598 ILE A C 1
ATOM 4606 O O . ILE A 1 598 ? -24.772 -26.905 -18.408 1.00 97.19 598 ILE A O 1
ATOM 4610 N N . HIS A 1 599 ? -22.697 -26.181 -17.982 1.00 97.31 599 HIS A N 1
ATOM 4611 C CA . HIS A 1 599 ? -22.223 -27.441 -17.393 1.00 97.31 599 HIS A CA 1
ATOM 4612 C C . HIS A 1 599 ? -22.316 -27.488 -15.860 1.00 97.31 599 HIS A C 1
ATOM 4614 O O . HIS A 1 599 ? -22.166 -28.568 -15.272 1.00 97.31 599 HIS A O 1
ATOM 4620 N N . ASN A 1 600 ? -22.627 -26.353 -15.224 1.00 97.19 600 ASN A N 1
ATOM 4621 C CA . ASN A 1 600 ? -22.795 -26.158 -13.784 1.00 97.19 600 ASN A CA 1
ATOM 4622 C C . ASN A 1 600 ? -21.584 -26.643 -12.970 1.00 97.19 600 ASN A C 1
ATOM 4624 O O . ASN A 1 600 ? -21.741 -27.334 -11.962 1.00 97.19 600 ASN A O 1
ATOM 4628 N N . VAL A 1 601 ? -20.368 -26.331 -13.427 1.00 97.69 601 VAL A N 1
ATOM 4629 C CA . VAL A 1 601 ? -19.114 -26.839 -12.846 1.00 97.69 601 VAL A CA 1
ATOM 4630 C C . VAL A 1 601 ? -18.971 -26.385 -11.393 1.00 97.69 601 VAL A C 1
ATOM 4632 O O . VAL A 1 601 ? -18.786 -27.217 -10.503 1.00 97.69 601 VAL A O 1
ATOM 4635 N N . ARG A 1 602 ? -19.109 -25.079 -11.130 1.00 97.69 602 ARG A N 1
ATOM 4636 C CA . ARG A 1 602 ? -19.007 -24.506 -9.777 1.00 97.69 602 ARG A CA 1
ATOM 4637 C C . ARG A 1 602 ? -20.105 -25.024 -8.859 1.00 97.69 602 ARG A C 1
ATOM 4639 O O . ARG A 1 602 ? -19.813 -25.405 -7.732 1.00 97.69 602 ARG A O 1
ATOM 4646 N N . GLN A 1 603 ? -21.342 -25.090 -9.351 1.00 97.44 603 GLN A N 1
ATOM 4647 C CA . GLN A 1 603 ? -22.486 -25.560 -8.566 1.00 97.44 603 GLN A CA 1
ATOM 4648 C C . GLN A 1 603 ? -22.302 -27.011 -8.106 1.00 97.44 603 GLN A C 1
ATOM 4650 O O . GLN A 1 603 ? -22.442 -27.295 -6.921 1.00 97.44 603 GLN A O 1
ATOM 4655 N N . LYS A 1 604 ? -21.887 -27.913 -9.005 1.00 98.00 604 LYS A N 1
ATOM 4656 C CA . LYS A 1 604 ? -21.615 -29.320 -8.665 1.00 98.00 604 LYS A CA 1
ATOM 4657 C C . LYS A 1 604 ? -20.518 -29.467 -7.609 1.00 98.00 604 LYS A C 1
ATOM 4659 O O . LYS A 1 604 ? -20.658 -30.273 -6.686 1.00 98.00 604 LYS A O 1
ATOM 4664 N N . LEU A 1 605 ? -19.440 -28.688 -7.724 1.00 97.75 605 LEU A N 1
ATOM 4665 C CA . LEU A 1 605 ? -18.372 -28.677 -6.725 1.00 97.75 605 LEU A CA 1
ATOM 4666 C C . LEU A 1 605 ? -18.885 -28.146 -5.376 1.00 97.75 605 LEU A C 1
ATOM 4668 O O . LEU A 1 605 ? -18.658 -28.784 -4.351 1.00 97.75 605 LEU A O 1
ATOM 4672 N N . VAL A 1 606 ? -19.628 -27.037 -5.367 1.00 97.38 606 VAL A N 1
ATOM 4673 C CA . VAL A 1 606 ? -20.236 -26.476 -4.150 1.00 97.38 606 VAL A CA 1
ATOM 4674 C C . VAL A 1 606 ? -21.159 -27.479 -3.461 1.00 97.38 606 VAL A C 1
ATOM 4676 O O . VAL A 1 606 ? -21.048 -27.663 -2.251 1.00 97.38 606 VAL A O 1
ATOM 4679 N N . ASP A 1 607 ? -22.030 -28.162 -4.203 1.00 97.50 607 ASP A N 1
ATOM 4680 C CA . ASP A 1 607 ? -22.953 -29.144 -3.626 1.00 97.50 607 ASP A CA 1
ATOM 4681 C C . ASP A 1 607 ? -22.196 -30.330 -3.013 1.00 97.50 607 ASP A C 1
ATOM 4683 O O . ASP A 1 607 ? -22.491 -30.745 -1.891 1.00 97.50 607 ASP A O 1
ATOM 4687 N N . THR A 1 608 ? -21.138 -30.792 -3.687 1.00 97.75 608 THR A N 1
ATOM 4688 C CA . THR A 1 608 ? -20.259 -31.853 -3.171 1.00 97.75 608 THR A CA 1
ATOM 4689 C C . THR A 1 608 ? -19.542 -31.421 -1.885 1.00 97.75 608 THR A C 1
ATOM 4691 O O . THR A 1 608 ? -19.454 -32.187 -0.924 1.00 97.75 608 THR A O 1
ATOM 4694 N N . LEU A 1 609 ? -19.020 -30.189 -1.845 1.00 97.56 609 LEU A N 1
ATOM 4695 C CA . LEU A 1 609 ? -18.350 -29.645 -0.662 1.00 97.56 609 LEU A CA 1
ATOM 4696 C C . LEU A 1 609 ? -19.322 -29.484 0.506 1.00 97.56 609 LEU A C 1
ATOM 4698 O O . LEU A 1 609 ? -18.977 -29.835 1.634 1.00 97.56 609 LEU A O 1
ATOM 4702 N N . ARG A 1 610 ? -20.537 -29.000 0.233 1.00 95.69 610 ARG A N 1
ATOM 4703 C CA . ARG A 1 610 ? -21.581 -28.804 1.241 1.00 95.69 610 ARG A CA 1
ATOM 4704 C C . ARG A 1 610 ? -21.983 -30.120 1.897 1.00 95.69 610 ARG A C 1
ATOM 4706 O O . ARG A 1 610 ? -22.128 -30.154 3.112 1.00 95.69 610 ARG A O 1
ATOM 4713 N N . GLU A 1 611 ? -22.123 -31.193 1.122 1.00 96.12 611 GLU A N 1
ATOM 4714 C CA . GLU A 1 611 ? -22.420 -32.523 1.659 1.00 96.12 611 GLU A CA 1
ATOM 4715 C C . GLU A 1 611 ? -21.249 -33.066 2.492 1.00 96.12 611 GLU A C 1
ATOM 4717 O O . GLU A 1 611 ? -21.418 -33.446 3.651 1.00 96.12 611 GLU A O 1
ATOM 4722 N N . LYS A 1 612 ? -20.034 -33.052 1.932 1.00 97.00 612 LYS A N 1
ATOM 4723 C CA . LYS A 1 612 ? -18.862 -33.686 2.552 1.00 97.00 612 LYS A CA 1
ATOM 4724 C C . LYS A 1 612 ? -18.360 -32.964 3.805 1.00 97.00 612 LYS A C 1
ATOM 4726 O O . LYS A 1 612 ? -17.891 -33.607 4.744 1.00 97.00 612 LYS A O 1
ATOM 4731 N N . PHE A 1 613 ? -18.458 -31.638 3.829 1.00 96.62 613 PHE A N 1
ATOM 4732 C CA . PHE A 1 613 ? -17.945 -30.787 4.905 1.00 96.62 613 PHE A CA 1
ATOM 4733 C C . PHE A 1 613 ? -19.059 -30.077 5.684 1.00 96.62 613 PHE A C 1
ATOM 4735 O O . PHE A 1 613 ? -18.813 -29.052 6.316 1.00 96.62 613 PHE A O 1
ATOM 4742 N N . ALA A 1 614 ? -20.274 -30.642 5.701 1.00 94.56 614 ALA A N 1
ATOM 4743 C CA . ALA A 1 614 ? -21.425 -30.086 6.422 1.00 94.56 614 ALA A CA 1
ATOM 4744 C C . ALA A 1 614 ? -21.129 -29.784 7.906 1.00 94.56 614 ALA A C 1
ATOM 4746 O O . ALA A 1 614 ? -21.604 -28.793 8.455 1.00 94.56 614 ALA A O 1
ATOM 4747 N N . HIS A 1 615 ? -20.299 -30.614 8.544 1.00 94.38 615 HIS A N 1
ATOM 4748 C CA . HIS A 1 615 ? -19.905 -30.480 9.948 1.00 94.38 615 HIS A CA 1
ATOM 4749 C C . HIS A 1 615 ? -19.056 -29.232 10.251 1.00 94.38 615 HIS A C 1
ATOM 4751 O O . HIS A 1 615 ? -18.967 -28.844 11.411 1.00 94.38 615 HIS A O 1
ATOM 4757 N N . LEU A 1 616 ? -18.447 -28.600 9.239 1.00 93.50 616 LEU A N 1
ATOM 4758 C CA . LEU A 1 616 ? -17.623 -27.399 9.415 1.00 93.50 616 LEU A CA 1
ATOM 4759 C C . LEU A 1 616 ? -18.442 -26.104 9.476 1.00 93.50 616 LEU A C 1
ATOM 4761 O O . LEU A 1 616 ? -17.879 -25.047 9.740 1.00 93.50 616 LEU A O 1
ATOM 4765 N N . GLY A 1 617 ? -19.753 -26.157 9.207 1.00 93.94 617 GLY A N 1
ATOM 4766 C CA . GLY A 1 617 ? -20.605 -24.968 9.256 1.00 93.94 617 GLY A CA 1
ATOM 4767 C C . GLY A 1 617 ? -20.196 -23.889 8.248 1.00 93.94 617 GLY A C 1
ATOM 4768 O O . GLY A 1 617 ? -20.271 -22.701 8.555 1.00 93.94 617 GLY A O 1
ATOM 4769 N N . LEU A 1 618 ? -19.745 -24.283 7.054 1.00 94.12 618 LEU A N 1
ATOM 4770 C CA . LEU A 1 618 ? -19.306 -23.366 6.000 1.00 94.12 618 LEU A CA 1
ATOM 4771 C C . LEU A 1 618 ? -20.462 -22.962 5.072 1.00 94.12 618 LEU A C 1
ATOM 4773 O O . LEU A 1 618 ? -21.296 -23.780 4.683 1.00 94.12 618 LEU A O 1
ATOM 4777 N N . THR A 1 619 ? -20.460 -21.697 4.675 1.00 89.81 619 THR A N 1
ATOM 4778 C CA . THR A 1 619 ? -21.282 -21.119 3.614 1.00 89.81 619 THR A CA 1
ATOM 4779 C C . THR A 1 619 ? -20.470 -21.033 2.322 1.00 89.81 619 THR A C 1
ATOM 4781 O O . THR A 1 619 ? -19.275 -20.741 2.335 1.00 89.81 619 THR A O 1
ATOM 4784 N N . PHE A 1 620 ? -21.137 -21.305 1.199 1.00 91.69 620 PHE A N 1
ATOM 4785 C CA . PHE A 1 620 ? -20.550 -21.325 -0.139 1.00 91.69 620 PHE A CA 1
ATOM 4786 C C . PHE A 1 620 ? -21.323 -20.356 -1.029 1.00 91.69 620 PHE A C 1
ATOM 4788 O O . PHE A 1 620 ? -22.524 -20.552 -1.230 1.00 91.69 620 PHE A O 1
ATOM 4795 N N . SER A 1 621 ? -20.647 -19.339 -1.562 1.00 85.12 621 SER A N 1
ATOM 4796 C CA . SER A 1 621 ? -21.268 -18.288 -2.373 1.00 85.12 621 SER A CA 1
ATOM 4797 C C . SER A 1 621 ? -20.652 -18.242 -3.765 1.00 85.12 621 SER A C 1
ATOM 4799 O O . SER A 1 621 ? -19.484 -17.891 -3.927 1.00 85.12 621 SER A O 1
ATOM 4801 N N . ILE A 1 622 ? -21.423 -18.619 -4.787 1.00 87.06 622 ILE A N 1
ATOM 4802 C CA . ILE A 1 622 ? -20.981 -18.514 -6.182 1.00 87.06 622 ILE A CA 1
ATOM 4803 C C . ILE A 1 622 ? -21.090 -17.054 -6.614 1.00 87.06 622 ILE A C 1
ATOM 4805 O O . ILE A 1 622 ? -22.181 -16.490 -6.634 1.00 87.06 622 ILE A O 1
ATOM 4809 N N . GLY A 1 623 ? -19.955 -16.459 -6.983 1.00 76.88 623 GLY A N 1
ATOM 4810 C CA . GLY A 1 623 ? -19.855 -15.045 -7.324 1.00 76.88 623 GLY A CA 1
ATOM 4811 C C . GLY A 1 623 ? -18.882 -14.793 -8.473 1.00 76.88 623 GLY A C 1
ATOM 4812 O O . GLY A 1 623 ? -17.871 -15.475 -8.636 1.00 76.88 623 GLY A O 1
ATOM 4813 N N . GLY A 1 624 ? -19.190 -13.794 -9.299 1.00 81.44 624 GLY A N 1
ATOM 4814 C CA . GLY A 1 624 ? -18.379 -13.447 -10.466 1.00 81.44 624 GLY A CA 1
ATOM 4815 C C . GLY A 1 624 ? -18.341 -14.540 -11.543 1.00 81.44 624 GLY A C 1
ATOM 4816 O O . GLY A 1 624 ? -19.214 -15.406 -11.626 1.00 81.44 624 GLY A O 1
ATOM 4817 N N . GLN A 1 625 ? -17.317 -14.485 -12.396 1.00 87.06 625 GLN A N 1
ATOM 4818 C CA . GLN A 1 625 ? -17.256 -15.281 -13.629 1.00 87.06 625 GLN A CA 1
ATOM 4819 C C . GLN A 1 625 ? -16.677 -16.690 -13.439 1.00 87.06 625 GLN A C 1
ATOM 4821 O O . GLN A 1 625 ? -17.072 -17.610 -14.147 1.00 87.06 625 GLN A O 1
ATOM 4826 N N . ILE A 1 626 ? -15.750 -16.868 -12.489 1.00 94.19 626 ILE A N 1
ATOM 4827 C CA . ILE A 1 626 ? -14.889 -18.064 -12.451 1.00 94.19 626 ILE A CA 1
ATOM 4828 C C . ILE A 1 626 ? -14.810 -18.793 -11.113 1.00 94.19 626 ILE A C 1
ATOM 4830 O O . ILE A 1 626 ? -14.313 -19.914 -11.076 1.00 94.19 626 ILE A O 1
ATOM 4834 N N . SER A 1 627 ? -15.260 -18.192 -10.013 1.00 94.56 627 SER A N 1
ATOM 4835 C CA . SER A 1 627 ? -15.010 -18.741 -8.680 1.00 94.56 627 SER A CA 1
ATOM 4836 C C . SER A 1 627 ? -16.232 -18.695 -7.773 1.00 94.56 627 SER A C 1
ATOM 4838 O O . SER A 1 627 ? -17.328 -18.306 -8.189 1.00 94.56 627 SER A O 1
ATOM 4840 N N . PHE A 1 628 ? -16.046 -19.190 -6.557 1.00 93.38 628 PHE A N 1
ATOM 4841 C CA . PHE A 1 628 ? -16.978 -19.086 -5.447 1.00 93.38 628 PHE A CA 1
ATOM 4842 C C . PHE A 1 628 ? -16.195 -18.936 -4.140 1.00 93.38 628 PHE A C 1
ATOM 4844 O O . PHE A 1 628 ? -15.065 -19.417 -4.026 1.00 93.38 628 PHE A O 1
ATOM 4851 N N . ASP A 1 629 ? -16.789 -18.254 -3.171 1.00 90.56 629 ASP A N 1
ATOM 4852 C CA . ASP A 1 629 ? -16.211 -18.034 -1.849 1.00 90.56 629 ASP A CA 1
ATOM 4853 C C . ASP A 1 629 ? -16.685 -19.108 -0.867 1.00 90.56 629 ASP A C 1
ATOM 4855 O O . ASP A 1 629 ? -17.825 -19.576 -0.943 1.00 90.56 629 ASP A O 1
ATOM 4859 N N . VAL A 1 630 ? -15.807 -19.484 0.063 1.00 93.69 630 VAL A N 1
ATOM 4860 C CA . VAL A 1 630 ? -16.084 -20.412 1.162 1.00 93.69 630 VAL A CA 1
ATOM 4861 C C . VAL A 1 630 ? -15.675 -19.757 2.474 1.00 93.69 630 VAL A C 1
ATOM 4863 O O . VAL A 1 630 ? -14.505 -19.431 2.679 1.00 93.69 630 VAL A O 1
ATOM 4866 N N . PHE A 1 631 ? -16.637 -19.573 3.369 1.00 90.94 631 PHE A N 1
ATOM 4867 C CA . PHE A 1 631 ? -16.449 -18.875 4.641 1.00 90.94 631 PHE A CA 1
ATOM 4868 C C . PHE A 1 631 ? -17.356 -19.472 5.721 1.00 90.94 631 PHE A C 1
ATOM 4870 O O . PHE A 1 631 ? -18.356 -20.102 5.384 1.00 90.94 631 PHE A O 1
ATOM 4877 N N . PRO A 1 632 ? -17.045 -19.325 7.018 1.00 92.50 632 PRO A N 1
ATOM 4878 C CA . PRO A 1 632 ? -17.920 -19.803 8.079 1.00 92.50 632 PRO A CA 1
ATOM 4879 C C . PRO A 1 632 ? -19.291 -19.126 8.027 1.00 92.50 632 PRO A C 1
ATOM 4881 O O . PRO A 1 632 ? -19.424 -17.953 7.687 1.00 92.50 632 PRO A O 1
ATOM 4884 N N . THR A 1 633 ? -20.337 -19.875 8.356 1.00 88.19 633 THR A N 1
ATOM 4885 C CA . THR A 1 633 ? -21.711 -19.360 8.324 1.00 88.19 633 THR A CA 1
ATOM 4886 C C . THR A 1 633 ? -21.869 -18.185 9.290 1.00 88.19 633 THR A C 1
ATOM 4888 O O . THR A 1 633 ? -21.391 -18.235 10.425 1.00 88.19 633 THR A O 1
ATOM 4891 N N . GLY A 1 634 ? -22.522 -17.115 8.829 1.00 85.75 634 GLY A N 1
ATOM 4892 C CA . GLY A 1 634 ? -22.671 -15.866 9.582 1.00 85.75 634 GLY A CA 1
ATOM 4893 C C . GLY A 1 634 ? -21.436 -14.956 9.549 1.00 85.75 634 GLY A C 1
ATOM 4894 O O . GLY A 1 634 ? -21.308 -14.077 10.399 1.00 85.75 634 GLY A O 1
ATOM 4895 N N . TRP A 1 635 ? -20.499 -15.185 8.618 1.00 89.25 635 TRP A N 1
ATOM 4896 C CA . TRP A 1 635 ? -19.400 -14.258 8.285 1.00 89.25 635 TRP A CA 1
ATOM 4897 C C . TRP A 1 635 ? -19.762 -13.317 7.118 1.00 89.25 635 TRP A C 1
ATOM 4899 O O . TRP A 1 635 ? -18.893 -12.798 6.418 1.00 89.25 635 TRP A O 1
ATOM 4909 N N . ASP A 1 636 ? -21.059 -13.095 6.903 1.00 89.31 636 ASP A N 1
ATOM 4910 C CA . ASP A 1 636 ? -21.599 -11.949 6.164 1.00 89.31 636 ASP A CA 1
ATOM 4911 C C . ASP A 1 636 ? -21.599 -10.684 7.054 1.00 89.31 636 ASP A C 1
ATOM 4913 O O . ASP A 1 636 ? -21.069 -10.695 8.168 1.00 89.31 636 ASP A O 1
ATOM 4917 N N . LYS A 1 637 ? -22.177 -9.572 6.582 1.00 93.75 637 LYS A N 1
ATOM 4918 C CA . LYS A 1 637 ? -22.177 -8.290 7.312 1.00 93.75 637 LYS A CA 1
ATOM 4919 C C . LYS A 1 637 ? -22.815 -8.368 8.704 1.00 93.75 637 LYS A C 1
ATOM 4921 O O . LYS A 1 637 ? -22.446 -7.575 9.565 1.00 93.75 637 LYS A O 1
ATOM 4926 N N . THR A 1 638 ? -23.681 -9.346 8.988 1.00 94.31 638 THR A N 1
ATOM 4927 C CA . THR A 1 638 ? -24.218 -9.564 10.345 1.00 94.31 638 THR A CA 1
ATOM 4928 C C . THR A 1 638 ? -23.131 -9.917 11.364 1.00 94.31 638 THR A C 1
ATOM 4930 O O . THR A 1 638 ? -23.340 -9.733 12.567 1.00 94.31 638 THR A O 1
ATOM 4933 N N . TYR A 1 639 ? -21.948 -10.366 10.917 1.00 93.06 639 TYR A N 1
ATOM 4934 C CA . TYR A 1 639 ? -20.813 -10.659 11.786 1.00 93.06 639 TYR A CA 1
ATOM 4935 C C . TYR A 1 639 ? -20.448 -9.456 12.655 1.00 93.06 639 TYR A C 1
ATOM 4937 O O . TYR A 1 639 ? -20.194 -9.646 13.845 1.00 93.06 639 TYR A O 1
ATOM 4945 N N . CYS A 1 640 ? -20.472 -8.233 12.113 1.00 95.06 640 CYS A N 1
ATOM 4946 C CA . CYS A 1 640 ? -20.073 -7.036 12.852 1.00 95.06 640 CYS A CA 1
ATOM 4947 C C . CYS A 1 640 ? -21.004 -6.703 14.025 1.00 95.06 640 CYS A C 1
ATOM 4949 O O . CYS A 1 640 ? -20.565 -6.089 14.998 1.00 95.06 640 CYS A O 1
ATOM 4951 N N . LEU A 1 641 ? -22.267 -7.146 13.979 1.00 95.31 641 LEU A N 1
ATOM 4952 C CA . LEU A 1 641 ? -23.266 -6.845 15.006 1.00 95.31 641 LEU A CA 1
ATOM 4953 C C . LEU A 1 641 ? -22.866 -7.395 16.381 1.00 95.31 641 LEU A C 1
ATOM 4955 O O . LEU A 1 641 ? -23.194 -6.780 17.390 1.00 95.31 641 LEU A O 1
ATOM 4959 N N . ARG A 1 642 ? -22.056 -8.463 16.436 1.00 92.88 642 ARG A N 1
ATOM 4960 C CA . ARG A 1 642 ? -21.508 -8.992 17.700 1.00 92.88 642 ARG A CA 1
ATOM 4961 C C . ARG A 1 642 ? -20.668 -7.962 18.462 1.00 92.88 642 ARG A C 1
ATOM 4963 O O . ARG A 1 642 ? -20.666 -7.956 19.687 1.00 92.88 642 ARG A O 1
ATOM 4970 N N . HIS A 1 643 ? -19.946 -7.103 17.737 1.00 94.25 643 HIS A N 1
ATOM 4971 C CA . HIS A 1 643 ? -19.093 -6.068 18.328 1.00 94.25 643 HIS A CA 1
ATOM 4972 C C . HIS A 1 643 ? -19.937 -4.921 18.873 1.00 94.25 643 HIS A C 1
ATOM 4974 O O . HIS A 1 643 ? -19.614 -4.356 19.908 1.00 94.25 643 HIS A O 1
ATOM 4980 N N . VAL A 1 644 ? -21.052 -4.625 18.205 1.00 93.62 644 VAL A N 1
ATOM 4981 C CA . VAL A 1 644 ? -22.029 -3.622 18.641 1.00 93.62 644 VAL A CA 1
ATOM 4982 C C . VAL A 1 644 ? -22.817 -4.123 19.863 1.00 93.62 644 VAL A C 1
ATOM 4984 O O . VAL A 1 644 ? -23.037 -3.374 20.807 1.00 93.62 644 VAL A O 1
ATOM 4987 N N . GLU A 1 645 ? -23.199 -5.402 19.900 1.00 91.88 645 GLU A N 1
ATOM 4988 C CA . GLU A 1 645 ? -23.887 -6.043 21.037 1.00 91.88 645 GLU A CA 1
ATOM 4989 C C . GLU A 1 645 ? -23.012 -6.210 22.286 1.00 91.88 645 GLU A C 1
ATOM 4991 O O . GLU A 1 645 ? -23.524 -6.289 23.415 1.00 91.88 645 GLU A O 1
ATOM 4996 N N . ALA A 1 646 ? -21.695 -6.304 22.081 1.00 91.19 646 ALA A N 1
ATOM 4997 C CA . ALA A 1 646 ? -20.711 -6.384 23.151 1.00 91.19 646 ALA A CA 1
ATOM 4998 C C . ALA A 1 646 ? -20.634 -5.081 23.962 1.00 91.19 646 ALA A C 1
ATOM 5000 O O . ALA A 1 646 ? -20.243 -5.124 25.128 1.00 91.19 646 ALA A O 1
ATOM 5001 N N . GLU A 1 647 ? -21.059 -3.950 23.391 1.00 91.06 647 GLU A N 1
ATOM 5002 C CA . GLU A 1 647 ? -21.153 -2.685 24.114 1.00 91.06 647 GLU A CA 1
ATOM 5003 C C . GLU A 1 647 ? -22.224 -2.767 25.195 1.00 91.06 647 GLU A C 1
ATOM 5005 O O . GLU A 1 647 ? -23.409 -2.985 24.912 1.00 91.06 647 GLU A O 1
ATOM 5010 N N . LYS A 1 648 ? -21.799 -2.576 26.445 1.00 88.81 648 LYS A N 1
ATOM 5011 C CA . LYS A 1 648 ? -22.682 -2.556 27.606 1.00 88.81 648 LYS A CA 1
ATOM 5012 C C . LYS A 1 648 ? -22.771 -1.165 28.211 1.00 88.81 648 LYS A C 1
ATOM 5014 O O . LYS A 1 648 ? -21.790 -0.426 28.245 1.00 88.81 648 LYS A O 1
ATOM 5019 N N . ASP A 1 649 ? -23.956 -0.820 28.694 1.00 84.94 649 ASP A N 1
ATOM 5020 C CA . ASP A 1 649 ? -24.156 0.367 29.507 1.00 84.94 649 ASP A CA 1
ATOM 5021 C C . ASP A 1 649 ? -23.610 0.168 30.934 1.00 84.94 649 ASP A C 1
ATOM 5023 O O . ASP A 1 649 ? -23.084 -0.887 31.302 1.00 84.94 649 ASP A O 1
ATOM 5027 N N . LYS A 1 650 ? -23.750 1.201 31.769 1.00 83.44 650 LYS A N 1
ATOM 5028 C CA . LYS A 1 650 ? -23.270 1.198 33.162 1.00 83.44 650 LYS A CA 1
ATOM 5029 C C . LYS A 1 650 ? -23.935 0.123 34.035 1.00 83.44 650 LYS A C 1
ATOM 5031 O O . LYS A 1 650 ? -23.411 -0.181 35.103 1.00 83.44 650 LYS A O 1
ATOM 5036 N N . ASN A 1 651 ? -25.055 -0.448 33.593 1.00 84.69 651 ASN A N 1
ATOM 5037 C CA . ASN A 1 651 ? -25.798 -1.496 34.287 1.00 84.69 651 ASN A CA 1
ATOM 5038 C C . ASN A 1 651 ? -25.495 -2.899 33.731 1.00 84.69 651 ASN A C 1
ATOM 5040 O O . ASN A 1 651 ? -26.027 -3.883 34.241 1.00 84.69 651 ASN A O 1
ATOM 5044 N N . GLY A 1 652 ? -24.639 -3.010 32.709 1.00 83.56 652 GLY A N 1
ATOM 5045 C CA . GLY A 1 652 ? -24.327 -4.274 32.045 1.00 83.56 652 GLY A CA 1
ATOM 5046 C C . GLY A 1 652 ? -25.350 -4.695 30.982 1.00 83.56 652 GLY A C 1
ATOM 5047 O O . GLY A 1 652 ? -25.246 -5.805 30.456 1.00 83.56 652 GLY A O 1
ATOM 5048 N N . GLU A 1 653 ? -26.320 -3.840 30.643 1.00 87.81 653 GLU A N 1
ATOM 5049 C CA . GLU A 1 653 ? -27.289 -4.083 29.569 1.00 87.81 653 GLU A CA 1
ATOM 5050 C C . GLU A 1 653 ? -26.727 -3.650 28.212 1.00 87.81 653 GLU A C 1
ATOM 5052 O O . GLU A 1 653 ? -25.760 -2.900 28.142 1.00 87.81 653 GLU A O 1
ATOM 5057 N N . GLN A 1 654 ? -27.301 -4.133 27.107 1.00 87.62 654 GLN A N 1
ATOM 5058 C CA . GLN A 1 654 ? -26.850 -3.749 25.767 1.00 87.62 654 GLN A CA 1
ATOM 5059 C C . GLN A 1 654 ? -26.986 -2.234 25.555 1.00 87.62 654 GLN A C 1
ATOM 5061 O O . GLN A 1 654 ? -28.067 -1.667 25.713 1.00 87.62 654 GLN A O 1
ATOM 5066 N N . TYR A 1 655 ? -25.880 -1.589 25.177 1.00 90.31 655 TYR A N 1
ATOM 5067 C CA . TYR A 1 655 ? -25.817 -0.139 25.042 1.00 90.31 655 TYR A CA 1
ATOM 5068 C C . TYR A 1 655 ? -26.653 0.373 23.868 1.00 90.31 655 TYR A C 1
ATOM 5070 O O . TYR A 1 655 ? -27.410 1.333 24.015 1.00 90.31 655 TYR A O 1
ATOM 5078 N N . PHE A 1 656 ? -26.521 -0.255 22.697 1.00 94.25 656 PHE A N 1
ATOM 5079 C CA . PHE A 1 656 ? -27.270 0.124 21.503 1.00 94.25 656 PHE A CA 1
ATOM 5080 C C . PHE A 1 656 ? -28.629 -0.566 21.472 1.00 94.25 656 PHE A C 1
ATOM 5082 O O . PHE A 1 656 ? -28.711 -1.791 21.438 1.00 94.25 656 PHE A O 1
ATOM 5089 N N . LYS A 1 657 ? -29.690 0.243 21.460 1.00 93.38 657 LYS A N 1
ATOM 5090 C CA . LYS A 1 657 ? -31.090 -0.190 21.359 1.00 93.38 657 LYS A CA 1
ATOM 5091 C C . LYS A 1 657 ? -31.622 -0.073 19.934 1.00 93.38 657 LYS A C 1
ATOM 5093 O O . LYS A 1 657 ? -32.518 -0.821 19.562 1.00 93.38 657 LYS A O 1
ATOM 5098 N N . THR A 1 658 ? -31.048 0.839 19.152 1.00 96.44 658 THR A N 1
ATOM 5099 C CA . THR A 1 658 ? -31.409 1.068 17.753 1.00 96.44 658 THR A CA 1
ATOM 5100 C C . THR A 1 658 ? -30.154 0.999 16.891 1.00 96.44 658 THR A C 1
ATOM 5102 O O . THR A 1 658 ? -29.198 1.741 17.118 1.00 96.44 658 THR A O 1
ATOM 5105 N N . ILE A 1 659 ? -30.154 0.115 15.896 1.00 98.12 659 ILE A N 1
ATOM 5106 C CA . ILE A 1 659 ? -29.061 -0.036 14.930 1.00 98.12 659 ILE A CA 1
ATOM 5107 C C . ILE A 1 659 ? -29.638 0.267 13.553 1.00 98.12 659 ILE A C 1
ATOM 5109 O O . ILE A 1 659 ? -30.312 -0.572 12.969 1.00 98.12 659 ILE A O 1
ATOM 5113 N N . HIS A 1 660 ? -29.413 1.465 13.028 1.00 98.50 660 HIS A N 1
ATOM 5114 C CA . HIS A 1 660 ? -29.749 1.751 11.637 1.00 98.50 660 HIS A CA 1
ATOM 5115 C C . HIS A 1 660 ? -28.695 1.133 10.726 1.00 98.50 660 HIS A C 1
ATOM 5117 O O . HIS A 1 660 ? -27.507 1.229 11.022 1.00 98.50 660 HIS A O 1
ATOM 5123 N N . PHE A 1 661 ? -29.113 0.524 9.622 1.00 98.56 661 PHE A N 1
ATOM 5124 C CA . PHE A 1 661 ? -28.197 0.033 8.596 1.00 98.56 661 PHE A CA 1
ATOM 5125 C C . PHE A 1 661 ? -28.588 0.605 7.234 1.00 98.56 661 PHE A C 1
ATOM 5127 O O . PHE A 1 661 ? -29.743 0.479 6.844 1.00 98.56 661 PHE A O 1
ATOM 5134 N N . PHE A 1 662 ? -27.647 1.209 6.515 1.00 98.56 662 PHE A N 1
ATOM 5135 C CA . PHE A 1 662 ? -27.840 1.724 5.158 1.00 98.56 662 PHE A CA 1
ATOM 5136 C C . PHE A 1 662 ? -27.046 0.870 4.165 1.00 98.56 662 PHE A C 1
ATOM 5138 O O . PHE A 1 662 ? -25.858 0.639 4.395 1.00 98.56 662 PHE A O 1
ATOM 5145 N N . GLY A 1 663 ? -27.677 0.433 3.072 1.00 97.38 663 GLY A N 1
ATOM 5146 C CA . GLY A 1 663 ? -27.015 -0.364 2.030 1.00 97.38 663 GLY A CA 1
ATOM 5147 C C . GLY A 1 663 ? -27.698 -0.299 0.664 1.00 97.38 663 GLY A C 1
ATOM 5148 O O . GLY A 1 663 ? -28.906 -0.043 0.577 1.00 97.38 663 GLY A O 1
ATOM 5149 N N . ASP A 1 664 ? -26.931 -0.528 -0.403 1.00 95.94 664 ASP A N 1
ATOM 5150 C CA . ASP A 1 664 ? -27.397 -0.463 -1.793 1.00 95.94 664 ASP A CA 1
ATOM 5151 C C . ASP A 1 664 ? -27.925 -1.817 -2.305 1.00 95.94 664 ASP A C 1
ATOM 5153 O O . ASP A 1 664 ? -28.894 -1.887 -3.068 1.00 95.94 664 ASP A O 1
ATOM 5157 N N . LYS A 1 665 ? -27.341 -2.928 -1.841 1.00 92.06 665 LYS A N 1
ATOM 5158 C CA . LYS A 1 665 ? -27.612 -4.298 -2.309 1.00 92.06 665 LYS A CA 1
ATOM 5159 C C . LYS A 1 665 ? -28.427 -5.096 -1.302 1.00 92.06 665 LYS A C 1
ATOM 5161 O O . LYS A 1 665 ? -28.099 -6.229 -0.952 1.00 92.06 665 LYS A O 1
ATOM 5166 N N . THR A 1 666 ? -29.541 -4.515 -0.871 1.00 95.56 666 THR A N 1
ATOM 5167 C CA . THR A 1 666 ? -30.463 -5.083 0.132 1.00 95.56 666 THR A CA 1
ATOM 5168 C C . THR A 1 666 ? -31.453 -6.106 -0.438 1.00 95.56 666 THR A C 1
ATOM 5170 O O . THR A 1 666 ? -32.313 -6.612 0.280 1.00 95.56 666 THR A O 1
ATOM 5173 N N . TYR A 1 667 ? -31.377 -6.424 -1.733 1.00 89.81 667 TYR A N 1
ATOM 5174 C CA . TYR A 1 667 ? -32.199 -7.459 -2.365 1.00 89.81 667 TYR A CA 1
ATOM 5175 C C . TYR A 1 667 ? -31.658 -8.862 -2.065 1.00 89.81 667 TYR A C 1
ATOM 5177 O O . TYR A 1 667 ? -30.469 -9.045 -1.825 1.00 89.81 667 TYR A O 1
ATOM 5185 N N . LYS A 1 668 ? -32.511 -9.890 -2.140 1.00 84.50 668 LYS A N 1
ATOM 5186 C CA . LYS A 1 668 ? -32.109 -11.285 -1.892 1.00 84.50 668 LYS A CA 1
ATOM 5187 C C . LYS A 1 668 ? -30.948 -11.707 -2.806 1.00 84.50 668 LYS A C 1
ATOM 5189 O O . LYS A 1 668 ? -31.119 -11.757 -4.023 1.00 84.50 668 LYS A O 1
ATOM 5194 N N . GLY A 1 669 ? -29.806 -12.051 -2.208 1.00 77.81 669 GLY A N 1
ATOM 5195 C CA . GLY A 1 669 ? -28.563 -12.406 -2.906 1.00 77.81 669 GLY A CA 1
ATOM 5196 C C . GLY A 1 669 ? -27.565 -11.252 -3.071 1.00 77.81 669 GLY A C 1
ATOM 5197 O O . GLY A 1 669 ? -26.446 -11.488 -3.520 1.00 77.81 669 GLY A O 1
ATOM 5198 N N . GLY A 1 670 ? -27.945 -10.024 -2.713 1.00 82.19 670 GLY A N 1
ATOM 5199 C CA . GLY A 1 670 ? -27.013 -8.921 -2.510 1.00 82.19 670 GLY A CA 1
ATOM 5200 C C . GLY A 1 670 ? -26.273 -9.059 -1.176 1.00 82.19 670 GLY A C 1
ATOM 5201 O O . GLY A 1 670 ? -26.751 -9.718 -0.259 1.00 82.19 670 GLY A O 1
ATOM 5202 N N . ASN A 1 671 ? -25.095 -8.447 -1.065 1.00 85.94 671 ASN A N 1
ATOM 5203 C CA . ASN A 1 671 ? -24.217 -8.572 0.106 1.00 85.94 671 ASN A CA 1
ATOM 5204 C C . ASN A 1 671 ? -24.696 -7.793 1.344 1.00 85.94 671 ASN A C 1
ATOM 5206 O O . ASN A 1 671 ? -24.069 -7.915 2.395 1.00 85.94 671 ASN A O 1
ATOM 5210 N N . ASP A 1 672 ? -25.752 -6.985 1.225 1.00 92.81 672 ASP A N 1
ATOM 5211 C CA . ASP A 1 672 ? -26.386 -6.289 2.350 1.00 92.81 672 ASP A CA 1
ATOM 5212 C C . ASP A 1 672 ? -27.624 -7.010 2.877 1.00 92.81 672 ASP A C 1
ATOM 5214 O O . ASP A 1 672 ? -28.161 -6.620 3.912 1.00 92.81 672 ASP A O 1
ATOM 5218 N N . PHE A 1 673 ? -28.110 -8.032 2.170 1.00 93.25 673 PHE A N 1
ATOM 5219 C CA . PHE A 1 673 ? -29.406 -8.645 2.441 1.00 93.25 673 PHE A CA 1
ATOM 5220 C C . PHE A 1 673 ? -29.519 -9.172 3.873 1.00 93.25 673 PHE A C 1
ATOM 5222 O O . PHE A 1 673 ? -30.508 -8.905 4.557 1.00 93.25 673 PHE A O 1
ATOM 5229 N N . GLU A 1 674 ? -28.506 -9.898 4.342 1.00 92.62 674 GLU A N 1
ATOM 5230 C CA . GLU A 1 674 ? -28.520 -10.536 5.656 1.00 92.62 674 GLU A CA 1
ATOM 5231 C C . GLU A 1 674 ? -28.545 -9.500 6.786 1.00 92.62 674 GLU A C 1
ATOM 5233 O O . GLU A 1 674 ? -29.376 -9.608 7.682 1.00 92.62 674 GLU A O 1
ATOM 5238 N N . ILE A 1 675 ? -27.707 -8.457 6.725 1.00 95.56 675 ILE A N 1
ATOM 5239 C CA . ILE A 1 675 ? -27.687 -7.401 7.752 1.00 95.56 675 ILE A CA 1
ATOM 5240 C C . ILE A 1 675 ? -28.926 -6.503 7.686 1.00 95.56 675 ILE A C 1
ATOM 5242 O O . ILE A 1 675 ? -29.463 -6.139 8.730 1.00 95.56 675 ILE A O 1
ATOM 5246 N N . PHE A 1 676 ? -29.415 -6.195 6.483 1.00 97.00 676 PHE A N 1
ATOM 5247 C CA . PHE A 1 676 ? -30.624 -5.400 6.267 1.00 97.00 676 PHE A CA 1
ATOM 5248 C C . PHE A 1 676 ? -31.886 -6.089 6.805 1.00 97.00 676 PHE A C 1
ATOM 5250 O O . PHE A 1 676 ? -32.785 -5.418 7.304 1.00 97.00 676 PHE A O 1
ATOM 5257 N N . THR A 1 677 ? -31.966 -7.420 6.692 1.00 95.81 677 THR A N 1
ATOM 5258 C CA . THR A 1 677 ? -33.113 -8.210 7.176 1.00 95.81 677 THR A CA 1
ATOM 5259 C C . THR A 1 677 ? -32.951 -8.732 8.604 1.00 95.81 677 THR A C 1
ATOM 5261 O O . THR A 1 677 ? -33.898 -9.303 9.152 1.00 95.81 677 THR A O 1
ATOM 5264 N N . ASP A 1 678 ? -31.782 -8.544 9.221 1.00 96.38 678 ASP A N 1
ATOM 5265 C CA . ASP A 1 678 ? -31.530 -8.954 10.598 1.00 96.38 678 ASP A CA 1
ATOM 5266 C C . ASP A 1 678 ? -32.461 -8.204 11.561 1.00 96.38 678 ASP A C 1
ATOM 5268 O O . ASP A 1 678 ? -32.541 -6.980 11.555 1.00 96.38 678 ASP A O 1
ATOM 5272 N N . SER A 1 679 ? -33.139 -8.945 12.440 1.00 96.38 679 SER A N 1
ATOM 5273 C CA . SER A 1 679 ? -34.091 -8.397 13.419 1.00 96.38 679 SER A CA 1
ATOM 5274 C C . SER A 1 679 ? -33.521 -7.325 14.359 1.00 96.38 679 SER A C 1
ATOM 5276 O O . SER A 1 679 ? -34.288 -6.613 15.005 1.00 96.38 679 SER A O 1
ATOM 5278 N N . ARG A 1 680 ? -32.191 -7.227 14.466 1.00 95.62 680 ARG A N 1
ATOM 5279 C CA . ARG A 1 680 ? -31.488 -6.236 15.288 1.00 95.62 680 ARG A CA 1
ATOM 5280 C C . ARG A 1 680 ? -31.355 -4.882 14.602 1.00 95.62 680 ARG A C 1
ATOM 5282 O O . ARG A 1 680 ? -31.062 -3.902 15.286 1.00 95.62 680 ARG A O 1
ATOM 5289 N N . THR A 1 681 ? -31.521 -4.818 13.281 1.00 97.56 681 THR A N 1
ATOM 5290 C CA . THR A 1 681 ? -31.316 -3.594 12.509 1.00 97.56 681 THR A CA 1
ATOM 5291 C C . THR A 1 681 ? -32.634 -2.970 12.057 1.00 97.56 681 THR A C 1
ATOM 5293 O O . THR A 1 681 ? -33.661 -3.622 11.880 1.00 97.56 681 THR A O 1
ATOM 5296 N N . VAL A 1 682 ? -32.595 -1.656 11.866 1.00 98.06 682 VAL A N 1
ATOM 5297 C CA . VAL A 1 682 ? -33.582 -0.885 11.119 1.00 98.06 682 VAL A CA 1
ATOM 5298 C C . VAL A 1 682 ? -32.940 -0.574 9.771 1.00 98.06 682 VAL A C 1
ATOM 5300 O O . VAL A 1 682 ? -32.149 0.366 9.657 1.00 98.06 682 VAL A O 1
ATOM 5303 N N . GLY A 1 683 ? -33.218 -1.423 8.785 1.00 97.12 683 GLY A N 1
ATOM 5304 C CA . GLY A 1 683 ? -32.620 -1.352 7.457 1.00 97.12 683 GLY A CA 1
ATOM 5305 C C . GLY A 1 683 ? -33.197 -0.238 6.579 1.00 97.12 683 GLY A C 1
ATOM 5306 O O . GLY A 1 683 ? -34.412 -0.085 6.459 1.00 97.12 683 GLY A O 1
ATOM 5307 N N . HIS A 1 684 ? -32.310 0.482 5.899 1.00 98.12 684 HIS A N 1
ATOM 5308 C CA . HIS A 1 684 ? -32.592 1.539 4.934 1.00 98.12 684 HIS A CA 1
ATOM 5309 C C . HIS A 1 684 ? -31.950 1.171 3.598 1.00 98.12 684 HIS A C 1
ATOM 5311 O O . HIS A 1 684 ? -30.728 1.068 3.487 1.00 98.12 684 HIS A O 1
ATOM 5317 N N . SER A 1 685 ? -32.770 0.943 2.574 1.00 97.88 685 SER A N 1
ATOM 5318 C CA . SER A 1 685 ? -32.250 0.703 1.229 1.00 97.88 685 SER A CA 1
ATOM 5319 C C . SER A 1 685 ? -31.961 2.034 0.547 1.00 97.88 685 SER A C 1
ATOM 5321 O O . SER A 1 685 ? -32.836 2.899 0.482 1.00 97.88 685 SER A O 1
ATOM 5323 N N . VAL A 1 686 ? -30.768 2.165 -0.023 1.00 97.31 686 VAL A N 1
ATOM 5324 C CA . VAL A 1 686 ? -30.348 3.348 -0.785 1.00 97.31 686 VAL A CA 1
ATOM 5325 C C . VAL A 1 686 ? -30.036 2.971 -2.229 1.00 97.31 686 VAL A C 1
ATOM 5327 O O . VAL A 1 686 ? -29.800 1.809 -2.545 1.00 97.31 686 VAL A O 1
ATOM 5330 N N . LYS A 1 687 ? -30.079 3.943 -3.140 1.00 93.50 687 LYS A N 1
ATOM 5331 C CA . LYS A 1 687 ? -29.742 3.728 -4.560 1.00 93.50 687 LYS A CA 1
ATOM 5332 C C . LYS A 1 687 ? -28.319 4.136 -4.924 1.00 93.50 687 LYS A C 1
ATOM 5334 O O . LYS A 1 687 ? -27.820 3.711 -5.962 1.00 93.50 687 LYS A O 1
ATOM 5339 N N . ASN A 1 688 ? -27.760 5.087 -4.184 1.00 93.31 688 ASN A N 1
ATOM 5340 C CA . ASN A 1 688 ? -26.462 5.717 -4.410 1.00 93.31 688 ASN A CA 1
ATOM 5341 C C . ASN A 1 688 ? -26.138 6.638 -3.210 1.00 93.31 688 ASN A C 1
ATOM 5343 O O . ASN A 1 688 ? -27.029 6.900 -2.394 1.00 93.31 688 ASN A O 1
ATOM 5347 N N . PRO A 1 689 ? -24.926 7.221 -3.141 1.00 94.88 689 PRO A N 1
ATOM 5348 C CA . PRO A 1 689 ? -24.557 8.121 -2.048 1.00 94.88 689 PRO A CA 1
ATOM 5349 C C . PRO A 1 689 ? -25.456 9.353 -1.872 1.00 94.88 689 PRO A C 1
ATOM 5351 O O . PRO A 1 689 ? -25.633 9.816 -0.746 1.00 94.88 689 PRO A O 1
ATOM 5354 N N . ASP A 1 690 ? -26.061 9.882 -2.940 1.00 94.94 690 ASP A N 1
ATOM 5355 C CA . ASP A 1 690 ? -26.946 11.050 -2.837 1.00 94.94 690 ASP A CA 1
ATOM 5356 C C . ASP A 1 690 ? -28.262 10.705 -2.122 1.00 94.94 690 ASP A C 1
ATOM 5358 O O . ASP A 1 690 ? -28.759 11.490 -1.313 1.00 94.94 690 ASP A O 1
ATOM 5362 N N . ASP A 1 691 ? -28.794 9.507 -2.375 1.00 97.31 691 ASP A N 1
ATOM 5363 C CA . ASP A 1 691 ? -29.962 8.956 -1.678 1.00 97.31 691 ASP A CA 1
ATOM 5364 C C . ASP A 1 691 ? -29.650 8.711 -0.193 1.00 97.31 691 ASP A C 1
ATOM 5366 O O . ASP A 1 691 ? -30.417 9.117 0.680 1.00 97.31 691 ASP A O 1
ATOM 5370 N N . THR A 1 692 ? -28.465 8.171 0.113 1.00 97.56 692 THR A N 1
ATOM 5371 C CA . THR A 1 692 ? -27.977 8.035 1.495 1.00 97.56 692 THR A CA 1
ATOM 5372 C C . THR A 1 692 ? -27.951 9.385 2.214 1.00 97.56 692 THR A C 1
ATOM 5374 O O . THR A 1 692 ? -28.475 9.506 3.322 1.00 97.56 692 THR A O 1
ATOM 5377 N N . MET A 1 693 ? -27.401 10.431 1.582 1.00 96.81 693 MET A N 1
ATOM 5378 C CA . MET A 1 693 ? -27.385 11.778 2.167 1.00 96.81 693 MET A CA 1
ATOM 5379 C C . MET A 1 693 ? -28.794 12.324 2.409 1.00 96.81 693 MET A C 1
ATOM 5381 O O . MET A 1 693 ? -29.032 12.951 3.441 1.00 96.81 693 MET A O 1
ATOM 5385 N N . ALA A 1 694 ? -29.720 12.114 1.471 1.00 97.19 694 ALA A N 1
ATOM 5386 C CA . ALA A 1 694 ? -31.099 12.575 1.599 1.00 97.19 694 ALA A CA 1
ATOM 5387 C C . ALA A 1 694 ? -31.812 11.905 2.784 1.00 97.19 694 ALA A C 1
ATOM 5389 O O . ALA A 1 694 ? -32.384 12.601 3.623 1.00 97.19 694 ALA A O 1
ATOM 5390 N N . GLN A 1 695 ? -31.700 10.579 2.900 1.00 98.06 695 GLN A N 1
ATOM 5391 C CA . GLN A 1 695 ? -32.316 9.819 3.988 1.00 98.06 695 GLN A CA 1
ATOM 5392 C C . GLN A 1 695 ? -31.706 10.163 5.354 1.00 98.06 695 GLN A C 1
ATOM 5394 O O . GLN A 1 695 ? -32.439 10.302 6.330 1.00 98.06 695 GLN A O 1
ATOM 5399 N N . ILE A 1 696 ? -30.384 10.371 5.439 1.00 97.06 696 ILE A N 1
ATOM 5400 C CA . ILE A 1 696 ? -29.727 10.835 6.674 1.00 97.06 696 ILE A CA 1
ATOM 5401 C C . ILE A 1 696 ? -30.284 12.195 7.114 1.00 97.06 696 ILE A C 1
ATOM 5403 O O . ILE A 1 696 ? -30.600 12.376 8.292 1.00 97.06 696 ILE A O 1
ATOM 5407 N N . LYS A 1 697 ? -30.393 13.153 6.185 1.00 96.06 697 LYS A N 1
ATOM 5408 C CA . LYS A 1 697 ? -30.891 14.504 6.486 1.00 96.06 697 LYS A CA 1
ATOM 5409 C C . LYS A 1 697 ? -32.326 14.484 6.988 1.00 96.06 697 LYS A C 1
ATOM 5411 O O . LYS A 1 697 ? -32.635 15.164 7.963 1.00 96.06 697 LYS A O 1
ATOM 5416 N N . GLU A 1 698 ? -33.173 13.669 6.366 1.00 96.00 698 GLU A N 1
ATOM 5417 C CA . GLU A 1 698 ? -34.557 13.473 6.795 1.00 96.00 698 GLU A CA 1
ATOM 5418 C C . GLU A 1 698 ? -34.637 12.802 8.175 1.00 96.00 698 GLU A C 1
ATOM 5420 O O . GLU A 1 698 ? -35.341 13.288 9.057 1.00 96.00 698 GLU A O 1
ATOM 5425 N N . LEU A 1 699 ? -33.878 11.724 8.398 1.00 95.25 699 LEU A N 1
ATOM 5426 C CA . LEU A 1 699 ? -33.955 10.933 9.627 1.00 95.25 699 LEU A CA 1
ATOM 5427 C C . LEU A 1 699 ? -33.427 11.683 10.862 1.00 95.25 699 LEU A C 1
ATOM 5429 O O . LEU A 1 699 ? -33.950 11.500 11.961 1.00 95.25 699 LEU A O 1
ATOM 5433 N N . PHE A 1 700 ? -32.404 12.528 10.695 1.00 94.31 700 PHE A N 1
ATOM 5434 C CA . PHE A 1 700 ? -31.718 13.216 11.800 1.00 94.31 700 PHE A CA 1
ATOM 5435 C C . PHE A 1 700 ? -31.913 14.740 11.829 1.00 94.31 700 PHE A C 1
ATOM 5437 O O . PHE A 1 700 ? -31.294 15.419 12.661 1.00 94.31 700 PHE A O 1
ATOM 5444 N N . ASN A 1 701 ? -32.786 15.272 10.964 1.00 90.62 701 ASN A N 1
ATOM 5445 C CA . ASN A 1 701 ? -33.061 16.703 10.802 1.00 90.62 701 ASN A CA 1
ATOM 5446 C C . ASN A 1 701 ? -31.762 17.522 10.649 1.00 90.62 701 ASN A C 1
ATOM 5448 O O . ASN A 1 701 ? -31.438 18.342 11.518 1.00 90.62 701 ASN A O 1
ATOM 5452 N N . LEU A 1 702 ? -30.997 17.231 9.587 1.00 85.88 702 LEU A N 1
ATOM 5453 C CA . LEU A 1 702 ? -29.693 17.843 9.273 1.00 85.88 702 LEU A CA 1
ATOM 5454 C C . LEU A 1 702 ? -29.709 18.733 8.029 1.00 85.88 702 LEU A C 1
ATOM 5456 O O . LEU A 1 702 ? -30.422 18.397 7.055 1.00 85.88 702 LEU A O 1
#

Radius of gyration: 31.75 Å; Cα contacts (8 Å, |Δi|>4): 1155; chains: 1; bounding box: 89×87×92 Å

Sequence (702 aa):
MTSQPPVPITQVVHPQPWPSIVTGFLGSGKTTLILNLLPQLPPPPTYTLAILKNEFGDVAVDSLLTSSTNPNSSSVSSVTELLNGCICCNLVGQLSDAIAEILRDVRPSRIVIETSGSAFPATLAMEINRISREMEAAATADPSLRGVTLDGVISVIDVENWKGYEDTSYTAKLQAKYTDLVVMNKSELCNERRLDECVDRVRDVSDDTPWVKSDKGRIGVDLVFGIDGARIGLLDEMVMDEGKSHEARGHSHHSHHDEVEVLSVRLPAKGDGLDSGKFMNLLKKAPRDEIYRIKGIGRFANPPEGANGEGPGGYIFNWAFGRWNFTPYTPATSEGDDMVLKMTIVLARGESTKWTKKIQAGDFIDYSDGGAEGVLVVKDEEEATELEFVQDTSAVTPLSSPEKPPSFPTDDTIAIPISSLHQHQSPSPVISAMAQDASEIPPLDDREVKNTICLFDVDDTLTRPRRLVTPEMFSLLKTLRTKVVLGYVGGSDFSKQQEQLGVGGIDVTTLFDFCFAENGLTAYRLGQKLPANSFIQHVGEENYKPLANFILHYIADLDIPVKRGTFIEFRNGMINVSPIGRNATVQERNDFEAYDKIHNVRQKLVDTLREKFAHLGLTFSIGGQISFDVFPTGWDKTYCLRHVEAEKDKNGEQYFKTIHFFGDKTYKGGNDFEIFTDSRTVGHSVKNPDDTMAQIKELFNL

Mean predicted aligned error: 20.25 Å

Nearest PDB structures (foldseek):
  5ue7-assembly1_A  TM=9.588E-01  e=4.965E-36  Candida albicans SC5314
  2i54-assembly1_A  TM=9.733E-01  e=2.290E-32  Leishmania mexicana
  6cfr-assembly1_A-2  TM=8.684E-01  e=1.695E-30  Homo sapiens
  3f9r-assembly2_B  TM=7.854E-01  e=5.697E-31  Trypanosoma brucei
  8b5v-assembly1_B  TM=8.052E-01  e=1.011E-30  Trypanosoma cruzi

Solvent-accessible surface area (backbone atoms only — not comparable to full-atom values): 40376 Å² total; per-residue (Å²): 142,78,84,75,79,80,77,79,79,74,79,80,79,75,52,66,25,39,36,29,39,41,34,30,47,75,89,24,41,57,68,55,27,56,59,50,34,55,86,75,47,67,62,56,89,74,30,32,44,32,45,40,52,43,75,91,83,56,73,73,56,55,42,58,60,73,37,90,83,46,101,67,50,72,33,50,83,48,78,59,71,64,92,82,67,39,67,83,76,63,50,90,56,59,58,52,52,52,51,54,48,42,56,70,77,68,55,38,55,30,35,37,38,42,51,56,36,84,49,63,55,36,63,56,55,53,49,48,54,51,47,20,54,54,32,47,57,48,22,73,78,37,79,86,51,76,40,47,49,78,61,43,27,36,34,26,38,28,37,71,78,50,87,50,67,94,60,62,45,72,65,43,22,61,34,45,64,49,40,53,36,36,35,37,13,48,45,88,80,44,58,70,70,48,47,51,56,37,52,52,38,47,34,67,31,32,78,64,55,36,72,46,76,25,65,85,30,38,60,66,52,74,80,73,46,72,78,44,76,77,50,53,66,51,68,56,58,84,64,60,89,72,87,77,97,74,94,76,79,91,75,81,87,79,71,87,56,90,64,46,35,52,37,40,40,35,32,55,61,57,80,76,17,32,25,38,69,34,39,49,48,39,59,73,65,51,49,40,71,48,36,51,34,38,32,36,42,38,28,23,41,44,56,43,95,82,40,80,66,90,52,63,44,36,27,36,37,37,33,44,58,72,44,72,51,47,43,77,42,79,79,94,56,96,65,78,72,66,48,28,31,44,36,42,36,36,24,30,63,90,37,56,73,60,49,52,51,53,48,72,68,49,73,29,54,50,49,58,75,79,74,76,96,69,70,71,49,71,47,49,78,88,61,91,69,93,81,91,80,84,90,80,90,82,89,85,88,89,83,82,86,84,89,85,86,88,88,86,82,87,84,88,84,82,90,75,88,85,76,88,90,81,79,85,75,73,86,62,81,67,67,80,70,65,88,70,69,88,82,71,61,58,56,80,93,65,21,75,46,65,43,34,35,41,35,27,32,44,65,31,23,54,17,55,73,100,35,59,50,48,73,68,55,51,52,49,50,57,57,47,48,42,33,30,45,35,28,42,43,32,75,50,54,56,68,59,50,36,57,29,63,25,57,96,85,43,60,39,45,77,76,30,46,30,40,20,18,43,14,28,37,47,30,31,47,71,60,41,76,48,91,64,64,36,36,59,75,72,62,29,66,85,53,45,53,61,52,53,53,50,54,52,53,53,46,69,71,53,93,63,100,58,73,64,41,58,42,69,43,84,49,64,68,30,37,40,41,16,74,39,17,68,69,48,50,75,66,55,35,55,54,46,30,58,48,33,75,76,68,40,54,66,58,56,51,49,55,52,48,50,67,77,44,51,90,70,47,63,39,76,47,82,48,86,58,58,37,29,39,39,29,54,62,69,65,49,49,53,39,33,51,58,65,53,59,64,37,53,41,100,84,69,45,64,36,58,78,41,33,37,33,38,24,49,38,52,48,94,89,34,84,30,22,66,39,41,68,31,91,74,37,52,51,41,81,30,86,27,36,70,48,39,53,51,52,50,27,69,76,67,75,101

Organism: Drechslerella dactyloides (NCBI:txid74499)

pLDDT: mean 73.59, std 22.36, range [24.39, 98.56]